Protein AF-0000000071026218 (afdb_homodimer)

Solvent-accessible surface area (backbone atoms only — not comparable to full-atom values): 29559 Å² total; per-residue (Å²): 138,82,82,54,30,68,46,61,47,42,79,75,52,38,40,97,57,75,69,41,77,73,44,80,73,41,86,52,79,48,47,24,32,26,35,26,36,39,47,37,72,83,73,45,73,42,69,26,32,27,50,24,59,28,60,77,18,26,44,47,54,49,53,51,48,49,51,46,52,56,56,54,38,71,41,82,76,53,83,48,33,63,48,54,48,49,71,30,82,73,48,86,72,40,27,42,28,27,58,62,66,89,54,50,23,43,28,58,49,42,32,70,74,46,43,65,65,68,72,55,63,63,75,62,89,64,66,82,73,72,51,56,64,57,46,54,57,51,46,51,55,51,51,54,50,51,51,44,49,51,52,30,52,74,70,48,28,42,47,92,67,49,38,48,76,52,24,34,20,42,95,85,74,46,60,23,43,58,79,66,37,47,54,89,50,40,40,62,50,48,53,54,44,63,68,41,96,76,42,70,56,74,40,45,34,68,56,33,75,75,65,56,42,72,52,79,65,38,43,54,43,16,49,51,45,31,50,49,22,59,44,42,44,54,48,62,67,68,64,91,55,51,69,72,52,48,54,51,39,49,74,72,62,60,71,83,74,83,36,85,68,46,50,88,91,100,136,82,82,54,31,66,49,61,45,42,81,74,52,40,41,96,54,76,68,43,78,74,44,80,73,40,85,52,81,48,45,25,33,25,35,27,36,40,46,38,74,84,74,44,71,41,69,26,31,27,50,25,60,30,60,77,19,26,44,50,53,49,53,51,48,51,52,46,52,58,56,54,40,71,42,80,77,52,83,48,34,63,49,53,48,50,72,31,80,72,48,86,71,40,28,40,28,27,60,63,67,89,54,49,24,44,29,56,50,42,32,69,74,45,42,64,64,70,71,55,63,62,75,63,89,64,65,82,72,72,51,56,64,58,46,54,56,51,46,51,55,50,49,53,50,52,51,43,50,50,52,29,52,74,70,48,28,40,45,91,70,52,37,47,76,50,24,35,20,42,93,85,73,45,60,24,43,57,78,68,36,46,52,88,49,39,40,62,50,47,53,53,43,63,69,41,96,75,42,70,56,74,40,45,33,68,57,32,74,75,65,57,41,72,50,78,65,39,43,54,44,16,47,51,46,32,50,49,21,59,44,43,45,53,48,61,66,69,65,92,55,50,69,70,53,47,54,51,39,49,74,71,62,59,68,84,74,83,36,87,68,46,52,88,93,100

Structure (mmCIF, N/CA/C/O backbone):
data_AF-0000000071026218-model_v1
#
loop_
_entity.id
_entity.type
_entity.pdbx_description
1 polymer 'Putative tyrosine kinase receptor Cad96Ca-like'
#
loop_
_atom_site.group_PDB
_atom_site.id
_atom_site.type_symbol
_atom_site.label_atom_id
_atom_site.label_alt_id
_atom_site.label_comp_id
_atom_site.label_asym_id
_atom_site.label_entity_id
_atom_site.label_seq_id
_atom_site.pdbx_PDB_ins_code
_atom_site.Cartn_x
_atom_site.Cartn_y
_atom_site.Cartn_z
_atom_site.occupancy
_atom_site.B_iso_or_equiv
_atom_site.auth_seq_id
_atom_site.auth_comp_id
_atom_site.auth_asym_id
_atom_site.auth_atom_id
_atom_site.pdbx_PDB_model_num
ATOM 1 N N . MET A 1 1 ? -29.219 -19.688 -0.206 1 18.08 1 MET A N 1
ATOM 2 C CA . MET A 1 1 ? -28.203 -19.281 -1.177 1 18.08 1 MET A CA 1
ATOM 3 C C . MET A 1 1 ? -26.797 -19.578 -0.663 1 18.08 1 MET A C 1
ATOM 5 O O . MET A 1 1 ? -26.359 -19 0.333 1 18.08 1 MET A O 1
ATOM 9 N N . GLN A 1 2 ? -26.25 -20.844 -0.771 1 20.52 2 GLN A N 1
ATOM 10 C CA . GLN A 1 2 ? -25.25 -21.719 -0.172 1 20.52 2 GLN A CA 1
ATOM 11 C C . GLN A 1 2 ? -23.828 -21.266 -0.532 1 20.52 2 GLN A C 1
ATOM 13 O O . GLN A 1 2 ? -23.531 -21.016 -1.701 1 20.52 2 GLN A O 1
ATOM 18 N N . SER A 1 3 ? -23.188 -20.531 0.424 1 27.11 3 SER A N 1
ATOM 19 C CA . SER A 1 3 ? -21.891 -19.875 0.508 1 27.11 3 SER A CA 1
ATOM 20 C C . SER A 1 3 ? -20.781 -20.781 0.002 1 27.11 3 SER A C 1
ATOM 22 O O . SER A 1 3 ? -20.453 -21.797 0.636 1 27.11 3 SER A O 1
ATOM 24 N N . LEU A 1 4 ? -20.703 -21.312 -1.166 1 27 4 LEU A N 1
ATOM 25 C CA . LEU A 1 4 ? -19.938 -22.344 -1.867 1 27 4 LEU A CA 1
ATOM 26 C C . LEU A 1 4 ? -18.453 -22.031 -1.846 1 27 4 LEU A C 1
ATOM 28 O O . LEU A 1 4 ? -17.656 -22.703 -2.508 1 27 4 LEU A O 1
ATOM 32 N N . CYS A 1 5 ? -17.906 -20.797 -1.888 1 33.41 5 CYS A N 1
ATOM 33 C CA . CYS A 1 5 ? -16.469 -21.016 -1.801 1 33.41 5 CYS A CA 1
ATOM 34 C C . CYS A 1 5 ? -16.141 -22.031 -0.71 1 33.41 5 CYS A C 1
ATOM 36 O O . CYS A 1 5 ? -16.547 -21.859 0.441 1 33.41 5 CYS A O 1
ATOM 38 N N . THR A 1 6 ? -16.234 -23.297 -0.95 1 34.19 6 THR A N 1
ATOM 39 C CA . THR A 1 6 ? -15.703 -24.25 0.012 1 34.19 6 THR A CA 1
ATOM 40 C C . THR A 1 6 ? -14.445 -23.703 0.691 1 34.19 6 THR A C 1
ATOM 42 O O . THR A 1 6 ? -13.336 -23.891 0.19 1 34.19 6 THR A O 1
ATOM 45 N N . PHE A 1 7 ? -14.203 -22.438 0.599 1 39.66 7 PHE A N 1
ATOM 46 C CA . PHE A 1 7 ? -13.305 -21.938 1.63 1 39.66 7 PHE A CA 1
ATOM 47 C C . PHE A 1 7 ? -13.391 -22.797 2.889 1 39.66 7 PHE A C 1
ATOM 49 O O . PHE A 1 7 ? -14.445 -22.859 3.527 1 39.66 7 PHE A O 1
ATOM 56 N N . CYS A 1 8 ? -12.922 -24.062 2.666 1 36.62 8 CYS A N 1
ATOM 57 C CA . CYS A 1 8 ? -13.062 -25.047 3.738 1 36.62 8 CYS A CA 1
ATOM 58 C C . CYS A 1 8 ? -13.172 -24.359 5.094 1 36.62 8 CYS A C 1
ATOM 60 O O . CYS A 1 8 ? -13.844 -24.859 5.996 1 36.62 8 CYS A O 1
ATOM 62 N N . ILE A 1 9 ? -11.977 -23.766 5.5 1 37.72 9 ILE A N 1
ATOM 63 C CA . ILE A 1 9 ? -12.141 -23.5 6.93 1 37.72 9 ILE A CA 1
ATOM 64 C C . ILE A 1 9 ? -13.297 -22.531 7.148 1 37.72 9 ILE A C 1
ATOM 66 O O . ILE A 1 9 ? -13.359 -21.484 6.508 1 37.72 9 ILE A O 1
ATOM 70 N N . GLU A 1 10 ? -14.508 -22.969 7.285 1 37.72 10 GLU A N 1
ATOM 71 C CA . GLU A 1 10 ? -15.57 -22.156 7.871 1 37.72 10 GLU A CA 1
ATOM 72 C C . GLU A 1 10 ? -15.008 -20.922 8.562 1 37.72 10 GLU A C 1
ATOM 74 O O . GLU A 1 10 ? -14.117 -21.031 9.406 1 37.72 10 GLU A O 1
ATOM 79 N N . PRO A 1 11 ? -14.992 -19.828 7.797 1 39.06 11 PRO A N 1
ATOM 80 C CA . PRO A 1 11 ? -14.633 -18.656 8.586 1 39.06 11 PRO A CA 1
ATOM 81 C C . PRO A 1 11 ? -14.828 -18.875 10.086 1 39.06 11 PRO A C 1
ATOM 83 O O . PRO A 1 11 ? -14.047 -18.344 10.898 1 39.06 11 PRO A O 1
ATOM 86 N N . GLU A 1 12 ? -16.016 -19.453 10.359 1 38.78 12 GLU A N 1
ATOM 87 C CA . GLU A 1 12 ? -16.453 -19.578 11.75 1 38.78 12 GLU A CA 1
ATOM 88 C C . GLU A 1 12 ? -15.578 -20.547 12.523 1 38.78 12 GLU A C 1
ATOM 90 O O . GLU A 1 12 ? -15.461 -20.453 13.75 1 38.78 12 GLU A O 1
ATOM 95 N N . GLU A 1 13 ? -15.258 -21.672 11.773 1 42 13 GLU A N 1
ATOM 96 C CA . GLU A 1 13 ? -14.656 -22.719 12.609 1 42 13 GLU A CA 1
ATOM 97 C C . GLU A 1 13 ? -13.211 -22.391 12.945 1 42 13 GLU A C 1
ATOM 99 O O . GLU A 1 13 ? -12.539 -23.156 13.648 1 42 13 GLU A O 1
ATOM 104 N N . THR A 1 14 ? -12.492 -21.922 11.992 1 43.06 14 THR A N 1
ATOM 105 C CA . THR A 1 14 ? -11.195 -21.484 12.5 1 43.06 14 THR A CA 1
ATOM 106 C C . THR A 1 14 ? -11.375 -20.5 13.648 1 43.06 14 THR A C 1
ATOM 108 O O . THR A 1 14 ? -11.93 -19.406 13.469 1 43.06 14 THR A O 1
ATOM 111 N N . LYS A 1 15 ? -11.797 -21 14.766 1 42.84 15 LYS A N 1
ATOM 112 C CA . LYS A 1 15 ? -11.75 -20.156 15.953 1 42.84 15 LYS A CA 1
ATOM 113 C C . LYS A 1 15 ? -10.773 -19 15.766 1 42.84 15 LYS A C 1
ATOM 115 O O . LYS A 1 15 ? -9.914 -19.047 14.883 1 42.84 15 LYS A O 1
ATOM 120 N N . ASP A 1 16 ? -10.727 -18.172 16.812 1 50.03 16 ASP A N 1
ATOM 121 C CA . ASP A 1 16 ? -10.125 -16.953 17.375 1 50.03 16 ASP A CA 1
ATOM 122 C C . ASP A 1 16 ? -8.656 -16.844 16.969 1 50.03 16 ASP A C 1
ATOM 124 O O . ASP A 1 16 ? -7.996 -15.844 17.297 1 50.03 16 ASP A O 1
ATOM 128 N N . LYS A 1 17 ? -8.039 -18.047 16.266 1 62.44 17 LYS A N 1
ATOM 129 C CA . LYS A 1 17 ? -6.602 -17.781 16.25 1 62.44 17 LYS A CA 1
ATOM 130 C C . LYS A 1 17 ? -6.137 -17.453 14.828 1 62.44 17 LYS A C 1
ATOM 132 O O . LYS A 1 17 ? -6.398 -18.203 13.891 1 62.44 17 LYS A O 1
ATOM 137 N N . LYS A 1 18 ? -5.707 -16.312 14.453 1 76.38 18 LYS A N 1
ATOM 138 C CA . LYS A 1 18 ? -5.039 -15.773 13.266 1 76.38 18 LYS A CA 1
A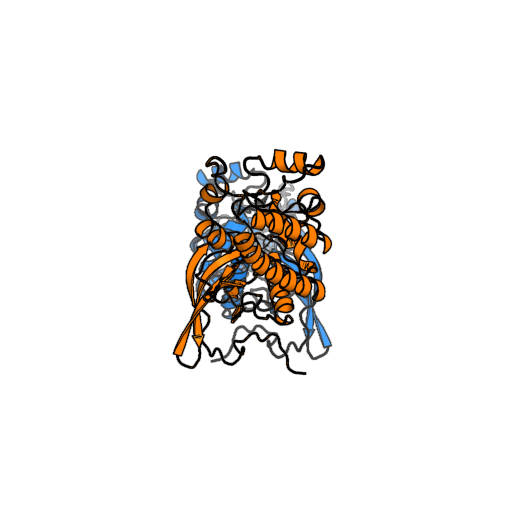TOM 139 C C . LYS A 1 18 ? -3.9 -16.688 12.82 1 76.38 18 LYS A C 1
ATOM 141 O O . LYS A 1 18 ? -3.201 -17.266 13.656 1 76.38 18 LYS A O 1
ATOM 146 N N . PRO A 1 19 ? -3.91 -17.141 11.422 1 88.12 19 PRO A N 1
ATOM 147 C CA . PRO A 1 19 ? -2.756 -17.906 10.945 1 88.12 19 PRO A CA 1
ATOM 148 C C . PRO A 1 19 ? -1.424 -17.297 11.391 1 88.12 19 PRO A C 1
ATOM 150 O O . PRO A 1 19 ? -1.308 -16.078 11.531 1 88.12 19 PRO A O 1
ATOM 153 N N . LEU A 1 20 ? -0.553 -18.234 11.719 1 91.5 20 LEU A N 1
ATOM 154 C CA . LEU A 1 20 ? 0.767 -17.797 12.148 1 91.5 20 LEU A CA 1
ATOM 155 C C . LEU A 1 20 ? 1.793 -17.969 11.039 1 91.5 20 LEU A C 1
ATOM 157 O O . LEU A 1 20 ? 1.99 -19.078 10.531 1 91.5 20 LEU A O 1
ATOM 161 N N . LEU A 1 21 ? 2.414 -16.906 10.641 1 95.44 21 LEU A N 1
ATOM 162 C CA . LEU A 1 21 ? 3.496 -16.984 9.664 1 95.44 21 LEU A CA 1
ATOM 163 C C . LEU A 1 21 ? 4.781 -17.484 10.312 1 95.44 21 LEU A C 1
ATOM 165 O O . LEU A 1 21 ? 5.141 -17.047 11.406 1 95.44 21 LEU A O 1
ATOM 169 N N . ARG A 1 22 ? 5.469 -18.375 9.664 1 95.31 22 ARG A N 1
ATOM 170 C CA . ARG A 1 22 ? 6.652 -18.984 10.25 1 95.31 22 ARG A CA 1
ATOM 171 C C . ARG A 1 22 ? 7.926 -18.5 9.562 1 95.31 22 ARG A C 1
ATOM 173 O O . ARG A 1 22 ? 8.734 -17.797 10.172 1 95.31 22 ARG A O 1
ATOM 180 N N . LYS A 1 23 ? 8.039 -18.906 8.32 1 96.06 23 LYS A N 1
ATOM 181 C CA . LYS A 1 23 ? 9.266 -18.578 7.598 1 96.06 23 LYS A CA 1
ATOM 182 C C . LYS A 1 23 ? 8.953 -18.094 6.184 1 96.06 23 LYS A C 1
ATOM 184 O O . LYS A 1 23 ? 8.07 -18.641 5.512 1 96.06 23 LYS A O 1
ATOM 189 N N . GLN A 1 24 ? 9.797 -17.125 5.793 1 96.81 24 GLN A N 1
ATOM 190 C CA . GLN A 1 24 ? 9.664 -16.656 4.418 1 96.81 24 GLN A CA 1
ATOM 191 C C . GLN A 1 24 ? 10.266 -17.641 3.432 1 96.81 24 GLN A C 1
ATOM 193 O O . GLN A 1 24 ? 11.43 -18.047 3.574 1 96.81 24 GLN A O 1
ATOM 198 N N . ILE A 1 25 ? 9.508 -18.062 2.48 1 95 25 ILE A N 1
ATOM 199 C CA . ILE A 1 25 ? 9.922 -19.031 1.473 1 95 25 ILE A CA 1
ATOM 200 C C . ILE A 1 25 ? 10.516 -18.297 0.268 1 95 25 ILE A C 1
ATOM 202 O O . ILE A 1 25 ? 11.508 -18.75 -0.311 1 95 25 ILE A O 1
ATOM 206 N N . GLN A 1 26 ? 9.867 -17.234 -0.111 1 93.12 26 GLN A N 1
ATOM 207 C CA . GLN A 1 26 ? 10.258 -16.5 -1.304 1 93.12 26 GLN A CA 1
ATOM 208 C C . GLN A 1 26 ? 9.953 -15.008 -1.145 1 93.12 26 GLN A C 1
ATOM 210 O O . GLN A 1 26 ? 8.828 -14.625 -0.806 1 93.12 26 GLN A O 1
ATOM 215 N N . SER A 1 27 ? 11 -14.227 -1.38 1 93.31 27 SER A N 1
ATOM 216 C CA . SER A 1 27 ? 10.812 -12.781 -1.365 1 93.31 27 SER A CA 1
ATOM 217 C C . SER A 1 27 ? 10.328 -12.273 -2.721 1 93.31 27 SER A C 1
ATOM 219 O O . SER A 1 27 ? 10.484 -12.953 -3.736 1 93.31 27 SER A O 1
ATOM 221 N N . GLY A 1 28 ? 9.602 -11.117 -2.699 1 91.12 28 GLY A N 1
ATOM 222 C CA . GLY A 1 28 ? 9.133 -10.531 -3.943 1 91.12 28 GLY A CA 1
ATOM 223 C C . GLY A 1 28 ? 8.203 -9.352 -3.732 1 91.12 28 GLY A C 1
ATOM 224 O O . GLY A 1 28 ? 7.82 -9.047 -2.598 1 91.12 28 GLY A O 1
ATOM 225 N N . GLN A 1 29 ? 7.914 -8.641 -4.828 1 91.56 29 GLN A N 1
ATOM 226 C CA . GLN A 1 29 ? 6.926 -7.566 -4.887 1 91.56 29 GLN A CA 1
ATOM 227 C C . GLN A 1 29 ? 5.91 -7.812 -6 1 91.56 29 GLN A C 1
ATOM 229 O O . GLN A 1 29 ? 6.266 -8.297 -7.074 1 91.56 29 GLN A O 1
ATOM 234 N N . PRO A 1 30 ? 4.699 -7.656 -5.711 1 95.06 30 PRO A N 1
ATOM 235 C CA . PRO A 1 30 ? 4.102 -7.164 -4.469 1 95.06 30 PRO A CA 1
ATOM 236 C C . PRO A 1 30 ? 3.842 -8.273 -3.453 1 95.06 30 PRO A C 1
ATOM 238 O O . PRO A 1 30 ? 3.426 -8 -2.324 1 95.06 30 PRO A O 1
ATOM 241 N N . PHE A 1 31 ? 4.125 -9.516 -3.879 1 95.81 31 PHE A N 1
ATOM 242 C CA . PHE A 1 31 ? 3.799 -10.633 -3.008 1 95.81 31 PHE A CA 1
ATOM 243 C C . PHE A 1 31 ? 5.066 -11.328 -2.514 1 95.81 31 PHE A C 1
ATOM 245 O O . PHE A 1 31 ? 6.07 -11.375 -3.227 1 95.81 31 PHE A O 1
ATOM 252 N N . GLU A 1 32 ? 4.875 -11.82 -1.322 1 96.88 32 GLU A N 1
ATOM 253 C CA . GLU A 1 32 ? 5.836 -12.727 -0.708 1 96.88 32 GLU A CA 1
ATOM 254 C C . GLU A 1 32 ? 5.18 -14.047 -0.309 1 96.88 32 GLU A C 1
ATOM 256 O O . GLU A 1 32 ? 3.979 -14.086 -0.033 1 96.88 32 GLU A O 1
ATOM 261 N N . TYR A 1 33 ? 6.004 -15.062 -0.302 1 96.75 33 TYR A N 1
ATOM 262 C CA . TYR A 1 33 ? 5.477 -16.359 0.123 1 96.75 33 TYR A CA 1
ATOM 263 C C . TYR A 1 33 ? 6.102 -16.781 1.445 1 96.75 33 TYR A C 1
ATOM 265 O O . TYR A 1 33 ? 7.312 -16.672 1.636 1 96.75 33 TYR A O 1
ATOM 273 N N . TRP A 1 34 ? 5.203 -17.25 2.342 1 97.75 34 TRP A N 1
ATOM 274 C CA . TRP A 1 34 ? 5.605 -17.656 3.686 1 97.75 34 TRP A CA 1
ATOM 275 C C . TRP A 1 34 ? 5.039 -19.031 4.035 1 97.75 34 TRP A C 1
ATOM 277 O O . TRP A 1 34 ? 3.918 -19.359 3.645 1 97.75 34 TRP A O 1
ATOM 287 N N . SER A 1 35 ? 5.848 -19.781 4.742 1 97.25 35 SER A N 1
ATOM 288 C CA . SER A 1 35 ? 5.254 -20.922 5.43 1 97.25 35 SER A CA 1
ATOM 289 C C . SER A 1 35 ? 4.414 -20.469 6.625 1 97.25 35 SER A C 1
ATOM 291 O O . SER A 1 35 ? 4.793 -19.531 7.336 1 97.25 35 SER A O 1
ATOM 293 N N . ALA A 1 36 ? 3.303 -21.094 6.781 1 95.56 36 ALA A N 1
ATOM 294 C CA . ALA A 1 36 ? 2.391 -20.688 7.848 1 95.56 36 ALA A CA 1
ATOM 295 C C . ALA A 1 36 ? 1.669 -21.906 8.43 1 95.56 36 ALA A C 1
ATOM 297 O O . ALA A 1 36 ? 1.793 -23.016 7.918 1 95.56 36 ALA A O 1
ATOM 298 N N . CYS A 1 37 ? 0.983 -21.641 9.617 1 93.25 37 CYS A N 1
ATOM 299 C CA . CYS A 1 37 ? 0.165 -22.656 10.273 1 93.25 37 CYS A CA 1
ATOM 300 C C . CYS A 1 37 ? -1.194 -22.094 10.664 1 93.25 37 CYS A C 1
ATOM 302 O O . CYS A 1 37 ? -1.289 -20.953 11.117 1 93.25 37 CYS A O 1
ATOM 304 N N . ILE A 1 38 ? -2.123 -22.875 10.336 1 87.19 38 ILE A N 1
ATOM 305 C CA . ILE A 1 38 ? -3.479 -22.531 10.75 1 87.19 38 ILE A CA 1
ATOM 306 C C . ILE A 1 38 ? -3.955 -23.484 11.836 1 87.19 38 ILE A C 1
ATOM 308 O O . ILE A 1 38 ? -3.789 -24.703 11.719 1 87.19 38 ILE A O 1
ATOM 312 N N . SER A 1 39 ? -4.426 -22.859 12.914 1 82.5 39 SER A N 1
ATOM 313 C CA . SER A 1 39 ? -4.914 -23.688 14.008 1 82.5 39 SER A CA 1
ATOM 314 C C . SER A 1 39 ? -6.438 -23.781 13.992 1 82.5 39 SER A C 1
ATOM 316 O O . SER A 1 39 ? -7.121 -22.797 13.711 1 82.5 39 SER A O 1
ATOM 318 N N . THR A 1 40 ? -6.883 -25.031 14.086 1 72.81 40 THR A N 1
ATOM 319 C CA . THR A 1 40 ? -8.32 -25.25 14.164 1 72.81 40 THR A CA 1
ATOM 320 C C . THR A 1 40 ? -8.766 -25.406 15.617 1 72.81 40 THR A C 1
ATOM 322 O O . THR A 1 40 ? -7.93 -25.453 16.531 1 72.81 40 THR A O 1
ATOM 325 N N . LYS A 1 41 ? -10.062 -25.281 15.844 1 68.5 41 LYS A N 1
ATOM 326 C CA . LYS A 1 41 ? -10.648 -25.391 17.172 1 68.5 41 LYS A CA 1
ATOM 327 C C . LYS A 1 41 ? -10.18 -26.656 17.891 1 68.5 41 LYS A C 1
ATOM 329 O O . LYS A 1 41 ? -10.031 -26.672 19.109 1 68.5 41 LYS A O 1
ATOM 334 N N . ASP A 1 42 ? -9.992 -27.656 17.156 1 67.38 42 ASP A N 1
ATOM 335 C CA . ASP A 1 42 ? -9.656 -28.938 17.766 1 67.38 42 ASP A CA 1
ATOM 336 C C . ASP A 1 42 ? -8.156 -29.047 18 1 67.38 42 ASP A C 1
ATOM 338 O O . ASP A 1 42 ? -7.617 -30.156 18.094 1 67.38 42 ASP A O 1
ATOM 342 N N . SER A 1 43 ? -7.48 -27.938 18.078 1 66.81 43 SER A N 1
ATOM 343 C CA . SER A 1 43 ? -6.062 -27.859 18.406 1 66.81 43 SER A CA 1
ATOM 344 C C . SER A 1 43 ? -5.199 -28.531 17.344 1 66.81 43 SER A C 1
ATOM 346 O O . SER A 1 43 ? -4.086 -28.969 17.625 1 66.81 43 SER A O 1
ATOM 348 N N . HIS A 1 44 ? -5.836 -28.812 16.297 1 78.56 44 HIS A N 1
ATOM 349 C CA . HIS A 1 44 ? -4.996 -29.297 15.203 1 78.56 44 HIS A CA 1
ATOM 350 C C . HIS A 1 44 ? -4.434 -28.141 14.383 1 78.56 44 HIS A C 1
ATOM 352 O O . HIS A 1 44 ? -5.129 -27.141 14.148 1 78.56 44 HIS A O 1
ATOM 358 N N . SER A 1 45 ? -3.092 -28.297 14.164 1 81.94 45 SER A N 1
ATOM 359 C CA . SER A 1 45 ? -2.418 -27.281 13.352 1 81.94 45 SER A CA 1
ATOM 360 C C . SER A 1 45 ? -2.109 -27.812 11.953 1 81.94 45 SER A C 1
ATOM 362 O O . SER A 1 45 ? -1.672 -28.953 11.797 1 81.94 45 SER A O 1
ATOM 364 N N . TYR A 1 46 ? -2.543 -27.062 10.992 1 84.94 46 TYR A N 1
ATOM 365 C CA . TYR A 1 46 ? -2.289 -27.406 9.594 1 84.94 46 TYR A CA 1
ATOM 366 C C . TYR A 1 46 ? -1.236 -26.484 8.992 1 84.94 46 TYR A C 1
ATOM 368 O O . TYR A 1 46 ? -1.287 -25.266 9.188 1 84.94 46 TYR A O 1
ATOM 376 N N . SER A 1 47 ? -0.268 -27.156 8.344 1 92.19 47 SER A N 1
ATOM 377 C CA . SER A 1 47 ? 0.728 -26.375 7.617 1 92.19 47 SER A CA 1
ATOM 378 C C . SER A 1 47 ? 0.158 -25.828 6.316 1 92.19 47 SER A C 1
ATOM 380 O O . SER A 1 47 ? -0.604 -26.516 5.629 1 92.19 47 SER A O 1
ATOM 382 N N . CYS A 1 48 ? 0.524 -24.578 6.043 1 94.38 48 CYS A N 1
ATOM 383 C CA . CYS A 1 48 ? 0.06 -23.969 4.805 1 94.38 48 CYS A CA 1
ATOM 384 C C . CYS A 1 48 ? 1.084 -22.969 4.273 1 94.38 48 CYS A C 1
ATOM 386 O O . CYS A 1 48 ? 2.141 -22.766 4.879 1 94.38 48 CYS A O 1
ATOM 388 N N . VAL A 1 49 ? 0.869 -22.5 3.023 1 96.31 49 VAL A N 1
ATOM 389 C CA . VAL A 1 49 ? 1.703 -21.469 2.395 1 96.31 49 VAL A CA 1
ATOM 390 C C . VAL A 1 49 ? 0.906 -20.188 2.234 1 96.31 49 VAL A C 1
ATOM 392 O O . VAL A 1 49 ? -0.215 -20.203 1.722 1 96.31 49 VAL A O 1
ATOM 395 N N . ALA A 1 50 ? 1.513 -19.109 2.672 1 96.75 50 ALA A N 1
ATOM 396 C CA . ALA A 1 50 ? 0.832 -17.812 2.602 1 96.75 50 ALA A CA 1
ATOM 397 C C . ALA A 1 50 ? 1.383 -16.969 1.459 1 96.75 50 ALA A C 1
ATOM 399 O O . ALA A 1 50 ? 2.594 -16.766 1.359 1 96.75 50 ALA A O 1
ATOM 400 N N . LYS A 1 51 ? 0.521 -16.609 0.53 1 96.44 51 LYS A N 1
ATOM 401 C CA . LYS A 1 51 ? 0.791 -15.5 -0.376 1 96.44 51 LYS A CA 1
ATOM 402 C C . LYS A 1 51 ? 0.427 -14.172 0.267 1 96.44 51 LYS A C 1
ATOM 404 O O . LYS A 1 51 ? -0.749 -13.797 0.325 1 96.44 51 LYS A O 1
ATOM 409 N N . LYS A 1 52 ? 1.409 -13.453 0.72 1 97.56 52 LYS A N 1
ATOM 410 C CA . LYS A 1 52 ? 1.22 -12.258 1.537 1 97.56 52 LYS A CA 1
ATOM 411 C C . LYS A 1 52 ? 1.655 -11 0.784 1 97.56 52 LYS A C 1
ATOM 413 O O . LYS A 1 52 ? 2.648 -11.023 0.054 1 97.56 52 LYS A O 1
ATOM 418 N N . LEU A 1 53 ? 0.919 -9.945 0.924 1 97.69 53 LEU A N 1
ATOM 419 C CA . LEU A 1 53 ? 1.387 -8.664 0.41 1 97.69 53 LEU A CA 1
ATOM 420 C C . LEU A 1 53 ? 2.596 -8.172 1.197 1 97.69 53 LEU A C 1
ATOM 422 O O . LEU A 1 53 ? 2.617 -8.258 2.428 1 97.69 53 LEU A O 1
ATOM 426 N N . SER A 1 54 ? 3.613 -7.73 0.458 1 97.31 54 SER A N 1
ATOM 427 C CA . SER A 1 54 ? 4.785 -7.16 1.11 1 97.31 54 SER A CA 1
ATOM 428 C C . SER A 1 54 ? 4.465 -5.805 1.734 1 97.31 54 SER A C 1
ATOM 430 O O . SER A 1 54 ? 3.436 -5.203 1.427 1 97.31 54 SER A O 1
ATOM 432 N N . ASP A 1 55 ? 5.379 -5.352 2.562 1 95.38 55 ASP A N 1
ATOM 433 C CA . ASP A 1 55 ? 5.195 -4.055 3.209 1 95.38 55 ASP A CA 1
ATOM 434 C C . ASP A 1 55 ? 5.25 -2.92 2.189 1 95.38 55 ASP A C 1
ATOM 436 O O . ASP A 1 55 ? 4.715 -1.836 2.432 1 95.38 55 ASP A O 1
ATOM 440 N N . GLN A 1 56 ? 5.844 -3.191 1.024 1 95.31 56 GLN A N 1
ATOM 441 C CA . GLN A 1 56 ? 6.035 -2.168 0.003 1 95.31 56 GLN A CA 1
ATOM 442 C C . GLN A 1 56 ? 4.938 -2.23 -1.054 1 95.31 56 GLN A C 1
ATOM 444 O O . GLN A 1 56 ? 4.883 -1.386 -1.95 1 95.31 56 GLN A O 1
ATOM 449 N N . ALA A 1 57 ? 4.066 -3.25 -0.899 1 97.06 57 ALA A N 1
ATOM 450 C CA . ALA A 1 57 ? 2.938 -3.309 -1.822 1 97.06 57 ALA A CA 1
ATOM 451 C C . ALA A 1 57 ? 2.045 -2.08 -1.676 1 97.06 57 ALA A C 1
ATOM 453 O O . ALA A 1 57 ? 1.954 -1.497 -0.593 1 97.06 57 ALA A O 1
ATOM 454 N N . THR A 1 58 ? 1.384 -1.723 -2.721 1 96.94 58 THR A N 1
ATOM 455 C CA . THR A 1 58 ? 0.577 -0.507 -2.732 1 96.94 58 THR A CA 1
ATOM 456 C C . THR A 1 58 ? -0.868 -0.813 -2.35 1 96.94 58 THR A C 1
ATOM 458 O O . THR A 1 58 ? -1.269 -1.979 -2.295 1 96.94 58 THR A O 1
ATOM 461 N N . ILE A 1 59 ? -1.623 0.227 -2.072 1 96.62 59 ILE A N 1
ATOM 462 C CA . ILE A 1 59 ? -3.053 0.092 -1.81 1 96.62 59 ILE A CA 1
ATOM 463 C C . ILE A 1 59 ? -3.752 -0.474 -3.043 1 96.62 59 ILE A C 1
ATOM 465 O O . ILE A 1 59 ? -4.703 -1.25 -2.924 1 96.62 59 ILE A O 1
ATOM 469 N N . ARG A 1 60 ? -3.229 -0.139 -4.199 1 95.31 60 ARG A N 1
ATOM 470 C CA . ARG A 1 60 ? -3.746 -0.71 -5.438 1 95.31 60 ARG A CA 1
ATOM 471 C C . ARG A 1 60 ? -3.572 -2.225 -5.457 1 95.31 60 ARG A C 1
ATOM 473 O O . ARG A 1 60 ? -4.473 -2.955 -5.875 1 95.31 60 ARG A O 1
ATOM 480 N N . ASP A 1 61 ? -2.414 -2.678 -5.027 1 96.31 61 ASP A N 1
ATOM 481 C CA . ASP A 1 61 ? -2.158 -4.113 -4.93 1 96.31 61 ASP A CA 1
ATOM 482 C C . ASP A 1 61 ? -3.137 -4.777 -3.963 1 96.31 61 ASP A C 1
ATOM 484 O O . ASP A 1 61 ? -3.637 -5.871 -4.234 1 96.31 61 ASP A O 1
ATOM 488 N N . TYR A 1 62 ? -3.334 -4.066 -2.881 1 96.94 62 TYR A N 1
ATOM 489 C CA . TYR A 1 62 ? -4.277 -4.57 -1.892 1 96.94 62 TYR A CA 1
ATOM 490 C C . TYR A 1 62 ? -5.672 -4.707 -2.488 1 96.94 62 TYR A C 1
ATOM 492 O O . TYR A 1 62 ? -6.34 -5.727 -2.299 1 96.94 62 TYR A O 1
ATOM 500 N N . GLU A 1 63 ? -6.109 -3.693 -3.158 1 95.38 63 GLU A N 1
ATOM 501 C CA . GLU A 1 63 ? -7.422 -3.732 -3.799 1 95.38 63 GLU A CA 1
ATOM 502 C C . GLU A 1 63 ? -7.52 -4.891 -4.789 1 95.38 63 GLU A C 1
ATOM 504 O O . GLU A 1 63 ? -8.547 -5.574 -4.855 1 95.38 63 GLU A O 1
ATOM 509 N N . SER A 1 64 ? -6.484 -5.098 -5.547 1 95.75 64 SER A N 1
ATOM 510 C CA . SER A 1 64 ? -6.426 -6.203 -6.5 1 95.75 64 SER A CA 1
ATOM 511 C C . SER A 1 64 ? -6.531 -7.551 -5.789 1 95.75 64 SER A C 1
ATOM 513 O O . SER A 1 64 ? -7.227 -8.453 -6.258 1 95.75 64 SER A O 1
ATOM 515 N N . MET A 1 65 ? -5.84 -7.672 -4.676 1 95.31 65 MET A N 1
ATOM 516 C CA . MET A 1 65 ? -5.891 -8.922 -3.916 1 95.31 65 MET A CA 1
ATOM 517 C C . MET A 1 65 ? -7.289 -9.156 -3.355 1 95.31 65 MET A C 1
ATOM 519 O O . MET A 1 65 ? -7.781 -10.289 -3.367 1 95.31 65 MET A O 1
ATOM 523 N N . LYS A 1 66 ? -7.844 -8.094 -2.838 1 93.56 66 LYS A N 1
ATOM 524 C CA . LYS A 1 66 ? -9.203 -8.188 -2.318 1 93.56 66 LYS A CA 1
ATOM 525 C C . LYS A 1 66 ? -10.164 -8.703 -3.385 1 93.56 66 LYS A C 1
ATOM 527 O O . LYS A 1 66 ? -10.961 -9.609 -3.129 1 93.56 66 LYS A O 1
ATOM 532 N N . ASN A 1 67 ? -10.094 -8.148 -4.582 1 94.44 67 ASN A N 1
ATOM 533 C CA . ASN A 1 67 ? -10.922 -8.586 -5.695 1 94.44 67 ASN A CA 1
ATOM 534 C C . ASN A 1 67 ? -10.625 -10.031 -6.09 1 94.44 67 ASN A C 1
ATOM 536 O O . ASN A 1 67 ? -11.531 -10.789 -6.426 1 94.44 67 ASN A O 1
ATOM 540 N N . LEU A 1 68 ? -9.398 -10.383 -6.055 1 94.62 68 LEU A N 1
ATOM 541 C CA . LEU A 1 68 ? -8.984 -11.75 -6.348 1 94.62 68 LEU A CA 1
ATOM 542 C C . LEU A 1 68 ? -9.633 -12.734 -5.383 1 94.62 68 LEU A C 1
ATOM 544 O O . LEU A 1 68 ? -10.219 -13.727 -5.805 1 94.62 68 LEU A O 1
ATOM 548 N N . VAL A 1 69 ? -9.523 -12.383 -4.113 1 93.44 69 VAL A N 1
ATOM 549 C CA . VAL A 1 69 ? -10.086 -13.25 -3.082 1 93.44 69 VAL A CA 1
ATOM 550 C C . VAL A 1 69 ? -11.594 -13.383 -3.281 1 93.44 69 VAL A C 1
ATOM 552 O O . VAL A 1 69 ? -12.141 -14.484 -3.184 1 93.44 69 VAL A O 1
ATOM 555 N N . GLN A 1 70 ? -12.227 -12.297 -3.58 1 91.25 70 GLN A N 1
ATOM 556 C CA . GLN A 1 70 ? -13.664 -12.312 -3.82 1 91.25 70 GLN A CA 1
ATOM 557 C C . GLN A 1 70 ? -14.016 -13.211 -5.004 1 91.25 70 GLN A C 1
ATOM 559 O O . GLN A 1 70 ? -14.938 -14.023 -4.926 1 91.25 70 GLN A O 1
ATOM 564 N N . SER A 1 71 ? -13.281 -13.102 -6.082 1 93 71 SER A N 1
ATOM 565 C CA . SER A 1 71 ? -13.523 -13.906 -7.277 1 93 71 SER A CA 1
ATOM 566 C C . SER A 1 71 ? -13.227 -15.375 -7.027 1 93 71 SER A C 1
ATOM 568 O O . SER A 1 71 ? -13.984 -16.25 -7.457 1 93 71 SER A O 1
ATOM 570 N N . LEU A 1 72 ? -12.109 -15.617 -6.34 1 92.62 72 LEU A N 1
ATOM 571 C CA . LEU A 1 72 ? -11.719 -17 -6.047 1 92.62 72 LEU A CA 1
ATOM 572 C C . LEU A 1 72 ? -12.742 -17.688 -5.156 1 92.62 72 LEU A C 1
ATOM 574 O O . LEU A 1 72 ? -12.961 -18.891 -5.262 1 92.62 72 LEU A O 1
ATOM 578 N N . SER A 1 73 ? -13.359 -16.922 -4.281 1 87.94 73 SER A N 1
ATOM 579 C CA . SER A 1 73 ? -14.336 -17.469 -3.352 1 87.94 73 SER A CA 1
ATOM 580 C C . SER A 1 73 ? -15.57 -17.984 -4.086 1 87.94 73 SER A C 1
ATOM 582 O O . SER A 1 73 ? -16.328 -18.797 -3.547 1 87.94 73 SER A O 1
ATOM 584 N N . LEU A 1 74 ? -15.734 -17.594 -5.301 1 86.38 74 LEU A N 1
ATOM 585 C CA . LEU A 1 74 ? -16.891 -18 -6.09 1 86.38 74 LEU A CA 1
ATOM 586 C C . LEU A 1 74 ? -16.578 -19.234 -6.926 1 86.38 74 LEU A C 1
ATOM 588 O O . LEU A 1 74 ? -17.484 -19.859 -7.488 1 86.38 74 LEU A O 1
ATOM 592 N N . LEU A 1 75 ? -15.328 -19.609 -7 1 88 75 LEU A N 1
ATOM 593 C CA . LEU A 1 75 ? -14.898 -20.734 -7.824 1 88 75 LEU A CA 1
ATOM 594 C C . LEU A 1 75 ? -15.016 -22.047 -7.051 1 88 75 LEU A C 1
ATOM 596 O O . LEU A 1 75 ? -14.703 -22.109 -5.859 1 88 75 LEU A O 1
ATOM 600 N N . ASP A 1 76 ? -15.508 -23.016 -7.711 1 84.62 76 ASP A N 1
ATOM 601 C CA . ASP A 1 76 ? -15.398 -24.375 -7.191 1 84.62 76 ASP A CA 1
ATOM 602 C C . ASP A 1 76 ? -14.031 -24.984 -7.52 1 84.62 76 ASP A C 1
ATOM 604 O O . ASP A 1 76 ? -13.812 -25.453 -8.633 1 84.62 76 ASP A O 1
ATOM 608 N N . MET A 1 77 ? -13.266 -24.922 -6.41 1 81.38 77 MET A N 1
ATOM 609 C CA . MET A 1 77 ? -11.922 -25.422 -6.645 1 81.38 77 MET A CA 1
ATOM 610 C C . MET A 1 77 ? -11.891 -26.953 -6.57 1 81.38 77 MET A C 1
ATOM 612 O O . MET A 1 77 ? -12.164 -27.531 -5.52 1 81.38 77 MET A O 1
ATOM 616 N N . GLY A 1 78 ? -11.914 -27.641 -7.512 1 83.19 78 GLY A N 1
ATOM 617 C CA . GLY A 1 78 ? -11.812 -29.094 -7.566 1 83.19 78 GLY A CA 1
ATOM 618 C C . GLY A 1 78 ? -10.398 -29.609 -7.324 1 83.19 78 GLY A C 1
ATOM 619 O O . GLY A 1 78 ? -9.57 -28.89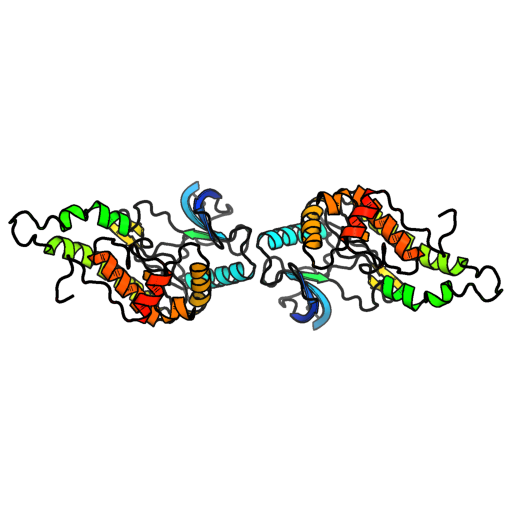1 -6.75 1 83.19 78 GLY A O 1
ATOM 620 N N . SER A 1 79 ? -10.211 -30.797 -7.656 1 86.25 79 SER A N 1
ATOM 621 C CA . SER A 1 79 ? -8.945 -31.484 -7.383 1 86.25 79 SER A CA 1
ATOM 622 C C . SER A 1 79 ? -7.828 -30.953 -8.273 1 86.25 79 SER A C 1
ATOM 624 O O . SER A 1 79 ? -6.648 -31.203 -8.016 1 86.25 79 SER A O 1
ATOM 626 N N . GLY A 1 80 ? -8.18 -30.188 -9.297 1 91.25 80 GLY A N 1
ATOM 627 C CA . GLY A 1 80 ? -7.176 -29.703 -10.234 1 91.25 80 GLY A CA 1
ATOM 628 C C . GLY A 1 80 ? -6.504 -28.422 -9.781 1 91.25 80 GLY A C 1
ATOM 629 O O . GLY A 1 80 ? -5.57 -27.938 -10.43 1 91.25 80 GLY A O 1
ATOM 630 N N . PHE A 1 81 ? -6.941 -27.938 -8.633 1 94.94 81 PHE A N 1
ATOM 631 C CA . PHE A 1 81 ? -6.426 -26.656 -8.18 1 94.94 81 PHE A CA 1
ATOM 632 C C . PHE A 1 81 ? -5.93 -26.734 -6.738 1 94.94 81 PHE A C 1
ATOM 634 O O . PHE A 1 81 ? -6.488 -27.484 -5.93 1 94.94 81 PHE A O 1
ATOM 641 N N . VAL A 1 82 ? -4.859 -26 -6.469 1 94.69 82 VAL A N 1
ATOM 642 C CA . VAL A 1 82 ? -4.402 -25.875 -5.086 1 94.69 82 VAL A CA 1
ATOM 643 C C . VAL A 1 82 ? -5.504 -25.25 -4.23 1 94.69 82 VAL A C 1
ATOM 645 O O . VAL A 1 82 ? -6.086 -24.234 -4.605 1 94.69 82 VAL A O 1
ATOM 648 N N . GLN A 1 83 ? -5.691 -25.766 -3.086 1 92.38 83 GLN A N 1
ATOM 649 C CA . GLN A 1 83 ? -6.82 -25.359 -2.26 1 92.38 83 GLN A CA 1
ATOM 650 C C . GLN A 1 83 ? -6.469 -24.125 -1.425 1 92.38 83 GLN A C 1
ATOM 652 O O . GLN A 1 83 ? -5.355 -24.016 -0.908 1 92.38 83 GLN A O 1
ATOM 657 N N . ILE A 1 84 ? -7.449 -23.281 -1.366 1 92.38 84 ILE A N 1
ATOM 658 C CA . ILE A 1 84 ? -7.34 -22.125 -0.473 1 92.38 84 ILE A CA 1
ATOM 659 C C . ILE A 1 84 ? -7.914 -22.484 0.896 1 92.38 84 ILE A C 1
ATOM 661 O O . ILE A 1 84 ? -9.086 -22.859 1.008 1 92.38 84 ILE A O 1
ATOM 665 N N . LEU A 1 85 ? -7.145 -22.281 1.902 1 89.44 85 LEU A N 1
ATOM 666 C CA . LEU A 1 85 ? -7.547 -22.688 3.244 1 89.44 85 LEU A CA 1
ATOM 667 C C . LEU A 1 85 ? -8.109 -21.5 4.023 1 89.44 85 LEU A C 1
ATOM 669 O O . LEU A 1 85 ? -8.992 -21.672 4.867 1 89.44 85 LEU A O 1
ATOM 673 N N . HIS A 1 86 ? -7.555 -20.344 3.779 1 88.69 86 HIS A N 1
ATOM 674 C CA . HIS A 1 86 ? -7.918 -19.125 4.508 1 88.69 86 HIS A CA 1
ATOM 675 C C . HIS A 1 86 ? -7.484 -17.875 3.752 1 88.69 86 HIS A C 1
ATOM 677 O O . HIS A 1 86 ? -6.699 -17.953 2.805 1 88.69 86 HIS A O 1
ATOM 683 N N . SER A 1 87 ? -8.125 -16.766 4.047 1 92.31 87 SER A N 1
ATOM 684 C CA . SER A 1 87 ? -7.668 -15.477 3.547 1 92.31 87 SER A CA 1
ATOM 685 C C . SER A 1 87 ? -7.797 -14.398 4.617 1 92.31 87 SER A C 1
ATOM 687 O O . SER A 1 87 ? -8.703 -14.438 5.445 1 92.31 87 SER A O 1
ATOM 689 N N . SER A 1 88 ? -6.844 -13.562 4.691 1 91.56 88 SER A N 1
ATOM 690 C CA . SER A 1 88 ? -6.855 -12.383 5.551 1 91.56 88 SER A CA 1
ATOM 691 C C . SER A 1 88 ? -6.832 -11.102 4.727 1 91.56 88 SER A C 1
ATOM 693 O O . SER A 1 88 ? -5.773 -10.672 4.266 1 91.56 88 SER A O 1
ATOM 695 N N . ILE A 1 89 ? -8.062 -10.438 4.527 1 90.06 89 ILE A N 1
ATOM 696 C CA . ILE A 1 89 ? -8.125 -9.242 3.697 1 90.06 89 ILE A CA 1
ATOM 697 C C . ILE A 1 89 ? -8.68 -8.078 4.516 1 90.06 89 ILE A C 1
ATOM 699 O O . ILE A 1 89 ? -8.688 -6.93 4.055 1 90.06 89 ILE A O 1
ATOM 703 N N . GLN A 1 90 ? -9.055 -8.352 5.73 1 85.38 90 GLN A N 1
ATOM 704 C CA . GLN A 1 90 ? -9.586 -7.309 6.602 1 85.38 90 GLN A CA 1
ATOM 705 C C . GLN A 1 90 ? -8.57 -6.91 7.668 1 85.38 90 GLN A C 1
ATOM 707 O O . GLN A 1 90 ? -8.656 -5.828 8.242 1 85.38 90 GLN A O 1
ATOM 712 N N . THR A 1 91 ? -7.664 -7.77 7.93 1 86.5 91 THR A N 1
ATOM 713 C CA . THR A 1 91 ? -6.641 -7.516 8.945 1 86.5 91 THR A CA 1
ATOM 714 C C . THR A 1 91 ? -5.254 -7.867 8.414 1 86.5 91 THR A C 1
ATOM 716 O O . THR A 1 91 ? -5.117 -8.75 7.559 1 86.5 91 THR A O 1
ATOM 719 N N . LEU A 1 92 ? -4.285 -7.18 8.93 1 89.5 92 LEU A N 1
ATOM 720 C CA . LEU A 1 92 ? -2.906 -7.477 8.555 1 89.5 92 LEU A CA 1
ATOM 721 C C . LEU A 1 92 ? -2.426 -8.758 9.219 1 89.5 92 LEU A C 1
ATOM 723 O O . LEU A 1 92 ? -2.867 -9.094 10.32 1 89.5 92 LEU A O 1
ATOM 727 N N . PRO A 1 93 ? -1.579 -9.5 8.625 1 93.81 93 PRO A N 1
ATOM 728 C CA . PRO A 1 93 ? -1.102 -9.289 7.258 1 93.81 93 PRO A CA 1
ATOM 729 C C . PRO A 1 93 ? -2.127 -9.711 6.207 1 93.81 93 PRO A C 1
ATOM 731 O O . PRO A 1 93 ? -2.824 -10.711 6.383 1 93.81 93 PRO A O 1
ATOM 734 N N . PHE A 1 94 ? -2.258 -8.945 5.148 1 94.94 94 PHE A N 1
ATOM 735 C CA . PHE A 1 94 ? -3.127 -9.336 4.043 1 94.94 94 PHE A CA 1
ATOM 736 C C . PHE A 1 94 ? -2.535 -10.516 3.277 1 94.94 94 PHE A C 1
ATOM 738 O O . PHE A 1 94 ? -1.427 -10.422 2.746 1 94.94 94 PHE A O 1
ATOM 745 N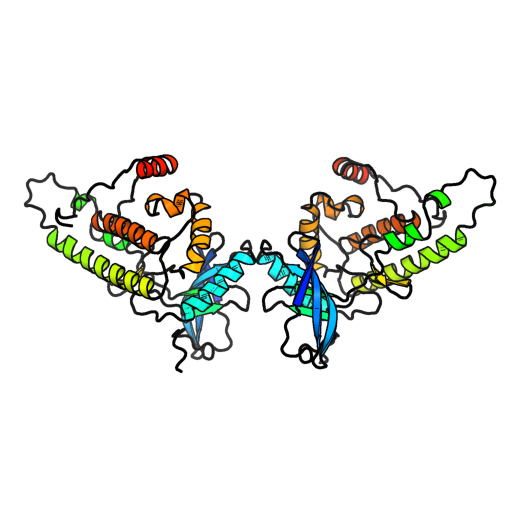 N . ALA A 1 95 ? -3.277 -11.617 3.236 1 96.12 95 ALA A N 1
ATOM 746 C CA . ALA A 1 95 ? -2.672 -12.82 2.666 1 96.12 95 ALA A CA 1
ATOM 747 C C . ALA A 1 95 ? -3.738 -13.828 2.254 1 96.12 95 ALA A C 1
ATOM 749 O O . ALA A 1 95 ? -4.863 -13.797 2.758 1 96.12 95 ALA A O 1
ATOM 750 N N . ILE A 1 96 ? -3.404 -14.625 1.299 1 94.56 96 ILE A N 1
ATOM 751 C CA . ILE A 1 96 ? -4.133 -15.836 0.939 1 94.56 96 ILE A CA 1
ATOM 752 C C . ILE A 1 96 ? -3.342 -17.062 1.388 1 94.56 96 ILE A C 1
ATOM 754 O O . ILE A 1 96 ? -2.146 -17.172 1.108 1 94.56 96 ILE A O 1
ATOM 758 N N . TYR A 1 97 ? -3.996 -17.953 2.121 1 93.5 97 TYR A N 1
ATOM 759 C CA . TYR A 1 97 ? -3.344 -19.156 2.646 1 93.5 97 TYR A CA 1
ATOM 760 C C . TYR A 1 97 ? -3.752 -20.391 1.853 1 93.5 97 TYR A C 1
ATOM 762 O O . TYR A 1 97 ? -4.926 -20.766 1.839 1 93.5 97 TYR A O 1
ATOM 770 N N . TYR A 1 98 ? -2.746 -21.016 1.25 1 93.81 98 TYR A N 1
ATOM 771 C CA . TYR A 1 98 ? -2.945 -22.188 0.399 1 93.81 98 TYR A CA 1
ATOM 772 C C . TYR A 1 98 ? -2.496 -23.453 1.106 1 93.81 98 TYR A C 1
ATOM 774 O O . TYR A 1 98 ? -1.644 -23.406 1.997 1 93.81 98 TYR A O 1
ATOM 782 N N . GLU A 1 99 ? -3.07 -24.516 0.678 1 92.81 99 GLU A N 1
ATOM 783 C CA . GLU A 1 99 ? -2.549 -25.797 1.146 1 92.81 99 GLU A CA 1
ATOM 784 C C . GLU A 1 99 ? -1.074 -25.953 0.79 1 92.81 99 GLU A C 1
ATOM 786 O O . GLU A 1 99 ? -0.624 -25.469 -0.248 1 92.81 99 GLU A O 1
ATOM 791 N N . GLU A 1 100 ? -0.394 -26.609 1.645 1 94.5 100 GLU A N 1
ATOM 792 C CA . GLU A 1 100 ? 1.021 -26.859 1.391 1 94.5 100 GLU A CA 1
ATOM 793 C C . GLU A 1 100 ? 1.216 -28.141 0.583 1 94.5 100 GLU A C 1
ATOM 795 O O . GLU A 1 100 ? 0.766 -29.219 0.991 1 94.5 100 GLU A O 1
ATOM 800 N N . LEU A 1 101 ? 1.799 -28.047 -0.584 1 94.12 101 LEU A N 1
ATOM 801 C CA . LEU A 1 101 ? 2.189 -29.172 -1.424 1 94.12 101 LEU A CA 1
ATOM 802 C C . LEU A 1 101 ? 3.709 -29.266 -1.519 1 94.12 101 LEU A C 1
ATOM 804 O O . LEU A 1 101 ? 4.359 -28.406 -2.111 1 94.12 101 LEU A O 1
ATOM 808 N N . ASN A 1 102 ? 4.262 -30.312 -0.941 1 90.75 102 ASN A N 1
ATOM 809 C CA . ASN A 1 102 ? 5.715 -30.422 -0.826 1 90.75 102 ASN A CA 1
ATOM 810 C C . ASN A 1 102 ? 6.266 -31.516 -1.729 1 90.75 102 ASN A C 1
ATOM 812 O O . ASN A 1 102 ? 7.227 -32.188 -1.366 1 90.75 102 ASN A O 1
ATOM 816 N N . PHE A 1 103 ? 5.758 -31.656 -2.879 1 93.69 103 PHE A N 1
ATOM 817 C CA . PHE A 1 103 ? 6.207 -32.75 -3.738 1 93.69 103 PHE A CA 1
ATOM 818 C C . PHE A 1 103 ? 6.828 -32.188 -5.02 1 93.69 103 PHE A C 1
ATOM 820 O O . PHE A 1 103 ? 6.93 -32.906 -6.02 1 93.69 103 PHE A O 1
ATOM 827 N N . GLY A 1 104 ? 7.148 -30.828 -4.945 1 94.19 104 GLY A N 1
ATOM 828 C CA . GLY A 1 104 ? 7.84 -30.188 -6.055 1 94.19 104 GLY A CA 1
ATOM 829 C C . GLY A 1 104 ? 6.91 -29.766 -7.176 1 94.19 104 GLY A C 1
ATOM 830 O O . GLY A 1 104 ? 5.688 -29.859 -7.043 1 94.19 104 GLY A O 1
ATOM 831 N N . THR A 1 105 ? 7.551 -29.312 -8.242 1 96.81 105 THR A N 1
ATOM 832 C CA . THR A 1 105 ? 6.812 -28.875 -9.422 1 96.81 105 THR A CA 1
ATOM 833 C C . THR A 1 105 ? 6.727 -30 -10.445 1 96.81 105 THR A C 1
ATOM 835 O O . THR A 1 105 ? 7.445 -31 -10.344 1 96.81 105 THR A O 1
ATOM 838 N N . LEU A 1 106 ? 5.82 -29.812 -11.336 1 97.19 106 LEU A N 1
ATOM 839 C CA . LEU A 1 106 ? 5.73 -30.766 -12.43 1 97.19 106 LEU A CA 1
ATOM 840 C C . LEU A 1 106 ? 7.043 -30.828 -13.211 1 97.19 106 LEU A C 1
ATOM 842 O O . LEU A 1 106 ? 7.445 -31.906 -13.664 1 97.19 106 LEU A O 1
ATOM 846 N N . CYS A 1 107 ? 7.719 -29.719 -13.32 1 95.5 107 CYS A N 1
ATOM 847 C CA . CYS A 1 107 ? 9.016 -29.688 -13.984 1 95.5 107 CYS A CA 1
ATOM 848 C C . CYS A 1 107 ? 10.016 -30.578 -13.258 1 95.5 107 CYS A C 1
ATOM 850 O O . CYS A 1 107 ? 10.664 -31.422 -13.883 1 95.5 107 CYS A O 1
ATOM 852 N N . ASP A 1 108 ? 10.125 -30.406 -12 1 94.81 108 ASP A N 1
ATOM 853 C CA . ASP A 1 108 ? 11.023 -31.25 -11.203 1 94.81 108 ASP A CA 1
ATOM 854 C C . ASP A 1 108 ? 10.695 -32.719 -11.375 1 94.81 108 ASP A C 1
ATOM 856 O O . ASP A 1 108 ? 11.602 -33.562 -11.5 1 94.81 108 ASP A O 1
ATOM 860 N N . HIS A 1 109 ? 9.477 -33 -11.359 1 94.88 109 HIS A N 1
ATOM 861 C CA . HIS A 1 109 ? 9 -34.375 -11.43 1 94.88 109 HIS A CA 1
ATOM 862 C C . HIS A 1 109 ? 9.367 -35.031 -12.758 1 94.88 109 HIS A C 1
ATOM 864 O O . HIS A 1 109 ? 9.93 -36.125 -12.781 1 94.88 109 HIS A O 1
ATOM 870 N N . VAL A 1 110 ? 9.109 -34.344 -13.844 1 92.81 110 VAL A N 1
ATOM 871 C CA . VAL A 1 110 ? 9.328 -34.906 -15.164 1 92.81 110 VAL A CA 1
ATOM 872 C C . VAL A 1 110 ? 10.828 -35 -15.445 1 92.81 110 VAL A C 1
ATOM 874 O O . VAL A 1 110 ? 11.297 -36 -16 1 92.81 110 VAL A O 1
ATOM 877 N N . VAL A 1 111 ? 11.578 -34.062 -15.023 1 91.81 111 VAL A N 1
ATOM 878 C CA . VAL A 1 111 ? 13.016 -34.062 -15.242 1 91.81 111 VAL A CA 1
ATOM 879 C C . VAL A 1 111 ? 13.672 -35.188 -14.438 1 91.81 111 VAL A C 1
ATOM 881 O O . VAL A 1 111 ? 14.602 -35.812 -14.906 1 91.81 111 VAL A O 1
ATOM 884 N N . SER A 1 112 ? 13.234 -35.344 -13.266 1 91.81 112 SER A N 1
ATOM 885 C CA . SER A 1 112 ? 13.789 -36.375 -12.414 1 91.81 112 SER A CA 1
ATOM 886 C C . SER A 1 112 ? 13.445 -37.75 -12.945 1 91.81 112 SER A C 1
ATOM 888 O O . SER A 1 112 ? 14.258 -38.688 -12.859 1 91.81 112 SER A O 1
ATOM 890 N N . ARG A 1 113 ? 12.297 -37.938 -13.484 1 88.69 113 ARG A N 1
ATOM 891 C CA . ARG A 1 113 ? 11.82 -39.25 -13.945 1 88.69 113 ARG A CA 1
ATOM 892 C C . ARG A 1 113 ? 12.445 -39.594 -15.289 1 88.69 113 ARG A C 1
ATOM 894 O O . ARG A 1 113 ? 12.75 -40.781 -15.539 1 88.69 113 ARG A O 1
ATOM 901 N N . PHE A 1 114 ? 12.492 -38.5 -16.188 1 86.31 114 PHE A N 1
ATOM 902 C CA . PHE A 1 114 ? 13.023 -38.75 -17.516 1 86.31 114 PHE A CA 1
ATOM 903 C C . PHE A 1 114 ? 14.219 -37.844 -17.797 1 86.31 114 PHE A C 1
ATOM 905 O O . PHE A 1 114 ? 14.117 -36.875 -18.578 1 86.31 114 PHE A O 1
ATOM 912 N N . PRO A 1 115 ? 15.367 -38.219 -17.297 1 74.06 115 PRO A N 1
ATOM 913 C CA . PRO A 1 115 ? 16.516 -37.375 -17.547 1 74.06 115 PRO A CA 1
ATOM 914 C C . PRO A 1 115 ? 16.812 -37.188 -19.031 1 74.06 115 PRO A C 1
ATOM 916 O O . PRO A 1 115 ? 16.641 -38.125 -19.812 1 74.06 115 PRO A O 1
ATOM 919 N N . THR A 1 116 ? 16.969 -35.875 -19.391 1 65.75 116 THR A N 1
ATOM 920 C CA . THR A 1 116 ? 17.188 -35.5 -20.766 1 65.75 116 THR A CA 1
ATOM 921 C C . THR A 1 116 ? 18.25 -36.375 -21.422 1 65.75 116 THR A C 1
ATOM 923 O O . THR A 1 116 ? 18.125 -36.75 -22.594 1 65.75 116 THR A O 1
ATOM 926 N N . GLU A 1 117 ? 19.25 -36.656 -20.719 1 60.59 117 GLU A N 1
ATOM 927 C CA . GLU A 1 117 ? 20.344 -37.469 -21.219 1 60.59 117 GLU A CA 1
ATOM 928 C C . GLU A 1 117 ? 19.828 -38.844 -21.703 1 60.59 117 GLU A C 1
ATOM 930 O O . GLU A 1 117 ? 20.312 -39.344 -22.719 1 60.59 117 GLU A O 1
ATOM 935 N N . LEU A 1 118 ? 18.984 -39.312 -21.047 1 58.84 118 LEU A N 1
ATOM 936 C CA . LEU A 1 118 ? 18.484 -40.625 -21.391 1 58.84 118 LEU A CA 1
ATOM 937 C C . LEU A 1 118 ? 17.641 -40.562 -22.672 1 58.84 118 LEU A C 1
ATOM 939 O O . LEU A 1 118 ? 17.641 -41.531 -23.453 1 58.84 118 LEU A O 1
ATOM 943 N N . LEU A 1 119 ? 17.047 -39.312 -22.766 1 58.78 119 LEU A N 1
ATOM 944 C CA . LEU A 1 119 ? 16.203 -39.219 -23.953 1 58.78 119 LEU A CA 1
ATOM 945 C C . LEU A 1 119 ? 17.062 -38.969 -25.203 1 58.78 119 LEU A C 1
ATOM 947 O O . LEU A 1 119 ? 16.656 -39.312 -26.312 1 58.78 119 LEU A O 1
ATOM 951 N N . LEU A 1 120 ? 18.234 -38.312 -24.984 1 54.5 120 LEU A N 1
ATOM 952 C CA . LEU A 1 120 ? 19.125 -38 -26.094 1 54.5 120 LEU A CA 1
ATOM 953 C C . LEU A 1 120 ? 19.984 -39.188 -26.469 1 54.5 120 LEU A C 1
ATOM 955 O O . LEU A 1 120 ? 20.531 -39.25 -27.562 1 54.5 120 LEU A O 1
ATOM 959 N N . ASN A 1 121 ? 20.359 -39.906 -25.578 1 49.75 121 ASN A N 1
ATOM 960 C CA . ASN A 1 121 ? 21.281 -40.969 -25.969 1 49.75 121 ASN A CA 1
ATOM 961 C C . ASN A 1 121 ? 20.75 -41.75 -27.156 1 49.75 121 ASN A C 1
ATOM 963 O O . ASN A 1 121 ? 20.078 -42.781 -26.984 1 49.75 121 ASN A O 1
ATOM 967 N N . THR A 1 122 ? 20.578 -41.062 -28.234 1 45.38 122 THR A N 1
ATOM 968 C CA . THR A 1 122 ? 20.344 -41.625 -29.562 1 45.38 122 THR A CA 1
ATOM 969 C C . THR A 1 122 ? 21.516 -42.5 -30 1 45.38 122 THR A C 1
ATOM 971 O O . THR A 1 122 ? 21.5 -43.094 -31.078 1 45.38 122 THR A O 1
ATOM 974 N N . ASN A 1 123 ? 22.75 -42.25 -29.609 1 43.34 123 ASN A N 1
ATOM 975 C CA . ASN A 1 123 ? 23.828 -43 -30.281 1 43.34 123 ASN A CA 1
ATOM 976 C C . ASN A 1 123 ? 23.625 -44.5 -30.172 1 43.34 123 ASN A C 1
ATOM 978 O O . ASN A 1 123 ? 24.453 -45.281 -30.656 1 43.34 123 ASN A O 1
ATOM 982 N N . ARG A 1 124 ? 23.469 -45.125 -29.031 1 44.12 124 ARG A N 1
ATOM 983 C CA . ARG A 1 124 ? 23.469 -46.594 -29.188 1 44.12 124 ARG A CA 1
ATOM 984 C C . ARG A 1 124 ? 22.375 -47.062 -30.141 1 44.12 124 ARG A C 1
ATOM 986 O O . ARG A 1 124 ? 21.297 -46.438 -30.188 1 44.12 124 ARG A O 1
ATOM 993 N N . LYS A 1 125 ? 22.688 -47.781 -31.328 1 42.62 125 LYS A N 1
ATOM 994 C CA . LYS A 1 125 ? 21.891 -48.625 -32.219 1 42.62 125 LYS A CA 1
ATOM 995 C C . LYS A 1 125 ? 20.578 -49.062 -31.531 1 42.62 125 LYS A C 1
ATOM 997 O O . LYS A 1 125 ? 20 -50.094 -31.875 1 42.62 125 LYS A O 1
ATOM 1002 N N . LEU A 1 126 ? 20.453 -48.781 -30.281 1 40.47 126 LEU A N 1
ATOM 1003 C CA . LEU A 1 126 ? 19.266 -49.375 -29.672 1 40.47 126 LEU A CA 1
ATOM 1004 C C . LEU A 1 126 ? 18 -48.938 -30.438 1 40.47 126 LEU A C 1
ATOM 1006 O O . LEU A 1 126 ? 17.984 -47.906 -31.078 1 40.47 126 LEU A O 1
ATOM 1010 N N . GLU A 1 127 ? 16.969 -49.875 -30.516 1 41.66 127 GLU A N 1
ATOM 1011 C CA . GLU A 1 127 ? 15.609 -49.906 -31.031 1 41.66 127 GLU A CA 1
ATOM 1012 C C . GLU A 1 127 ? 14.914 -48.562 -30.844 1 41.66 127 GLU A C 1
ATOM 1014 O O . GLU A 1 127 ? 15.266 -47.812 -29.938 1 41.66 127 GLU A O 1
ATOM 1019 N N . PRO A 1 128 ? 14.195 -47.906 -31.828 1 45.5 128 PRO A N 1
ATOM 1020 C CA . PRO A 1 128 ? 13.273 -46.781 -31.656 1 45.5 128 PRO A CA 1
ATOM 1021 C C . PRO A 1 128 ? 12.797 -46.625 -30.219 1 45.5 128 PRO A C 1
ATOM 1023 O O . PRO A 1 128 ? 12.18 -47.562 -29.656 1 45.5 128 PRO A O 1
ATOM 1026 N N . THR A 1 129 ? 13.68 -46.281 -29.297 1 51.03 129 THR A N 1
ATOM 1027 C CA . THR A 1 129 ? 13.289 -46.125 -27.906 1 51.03 129 THR A CA 1
ATOM 1028 C C . THR A 1 129 ? 11.812 -45.781 -27.797 1 51.03 129 THR A C 1
ATOM 1030 O O . THR A 1 129 ? 11.336 -44.844 -28.438 1 51.03 129 THR A O 1
ATOM 1033 N N . ASN A 1 130 ? 10.992 -46.781 -27.734 1 59.19 130 ASN A N 1
ATOM 1034 C CA . ASN A 1 130 ? 9.547 -46.719 -27.562 1 59.19 130 ASN A CA 1
ATOM 1035 C C . ASN A 1 130 ? 9.148 -45.656 -26.547 1 59.19 130 ASN A C 1
ATOM 1037 O O . ASN A 1 130 ? 9.227 -45.875 -25.344 1 59.19 130 ASN A O 1
ATOM 1041 N N . HIS A 1 131 ? 9.133 -44.375 -27.078 1 71.94 131 HIS A N 1
ATOM 1042 C CA . HIS A 1 131 ? 8.734 -43.219 -26.281 1 71.94 131 HIS A CA 1
ATOM 1043 C C . HIS A 1 131 ? 7.262 -43.312 -25.906 1 71.94 131 HIS A C 1
ATOM 1045 O O . HIS A 1 131 ? 6.746 -42.438 -25.203 1 71.94 131 HIS A O 1
ATOM 1051 N N . ALA A 1 132 ? 6.738 -44.406 -26.281 1 77.19 132 ALA A N 1
ATOM 1052 C CA . ALA A 1 132 ? 5.293 -44.5 -26.094 1 77.19 132 ALA A CA 1
ATOM 1053 C C . ALA A 1 132 ? 4.93 -44.469 -24.609 1 77.19 132 ALA A C 1
ATOM 1055 O O . ALA A 1 132 ? 4.027 -43.719 -24.219 1 77.19 132 ALA A O 1
ATOM 1056 N N . PRO A 1 133 ? 5.684 -45.188 -23.828 1 77.44 133 PRO A N 1
ATOM 1057 C CA . PRO A 1 133 ? 5.336 -45.094 -22.406 1 77.44 133 PRO A CA 1
ATOM 1058 C C . PRO A 1 133 ? 5.574 -43.719 -21.812 1 77.44 133 PRO A C 1
ATOM 1060 O O . PRO A 1 133 ? 4.805 -43.25 -20.969 1 77.44 133 PRO A O 1
ATOM 1063 N N . VAL A 1 134 ? 6.625 -43.094 -22.281 1 83.5 134 VAL A N 1
ATOM 1064 C CA . VAL A 1 134 ? 6.934 -41.75 -21.797 1 83.5 134 VAL A CA 1
ATOM 1065 C C . VAL A 1 134 ? 5.844 -40.781 -22.25 1 83.5 134 VAL A C 1
ATOM 1067 O O . VAL A 1 134 ? 5.336 -40 -21.438 1 83.5 134 VAL A O 1
ATOM 1070 N N . LEU A 1 135 ? 5.484 -40.906 -23.5 1 87.56 135 LEU A N 1
ATOM 1071 C CA . LEU A 1 135 ? 4.453 -40.031 -24.047 1 87.56 135 LEU A CA 1
ATOM 1072 C C . LEU A 1 135 ? 3.131 -40.219 -23.312 1 87.56 135 LEU A C 1
ATOM 1074 O O . LEU A 1 135 ? 2.463 -39.25 -22.984 1 87.56 135 LEU A O 1
ATOM 1078 N N . LYS A 1 136 ? 2.791 -41.5 -23.125 1 88.94 136 LYS A N 1
ATOM 1079 C CA . LYS A 1 136 ? 1.55 -41.781 -22.406 1 88.94 136 LYS A CA 1
ATOM 1080 C C . LYS A 1 136 ? 1.561 -41.156 -21.016 1 88.94 136 LYS A C 1
ATOM 1082 O O . LYS A 1 136 ? 0.555 -40.594 -20.562 1 88.94 136 LYS A O 1
ATOM 1087 N N . TYR A 1 137 ? 2.652 -41.281 -20.375 1 90.25 137 TYR A N 1
ATOM 1088 C CA . TYR A 1 137 ? 2.822 -40.719 -19.047 1 90.25 137 TYR A CA 1
ATOM 1089 C C . TYR A 1 137 ? 2.672 -39.188 -19.062 1 90.25 137 TYR A C 1
ATOM 1091 O O . TYR A 1 137 ? 1.957 -38.625 -18.234 1 90.25 137 TYR A O 1
ATOM 1099 N N . LEU A 1 138 ? 3.285 -38.562 -20 1 93.31 138 LEU A N 1
ATOM 1100 C CA . LEU A 1 138 ? 3.258 -37.125 -20.109 1 93.31 138 LEU A CA 1
ATOM 1101 C C . LEU A 1 138 ? 1.869 -36.625 -20.516 1 93.31 138 LEU A C 1
ATOM 1103 O O . LEU A 1 138 ? 1.405 -35.594 -20.016 1 93.31 138 LEU A O 1
ATOM 1107 N N . LEU A 1 139 ? 1.22 -37.375 -21.328 1 93.31 139 LEU A N 1
ATOM 1108 C CA . LEU A 1 139 ? -0.078 -36.969 -21.859 1 93.31 139 LEU A CA 1
ATOM 1109 C C . LEU A 1 139 ? -1.14 -36.969 -20.766 1 93.31 139 LEU A C 1
ATOM 1111 O O . LEU A 1 139 ? -2.123 -36.25 -20.828 1 93.31 139 LEU A O 1
ATOM 1115 N N . LYS A 1 140 ? -0.929 -37.781 -19.75 1 95 140 LYS A N 1
ATOM 1116 C CA . LYS A 1 140 ? -1.85 -37.781 -18.625 1 95 140 LYS A CA 1
ATOM 1117 C C . LYS A 1 140 ? -1.85 -36.406 -17.922 1 95 140 LYS A C 1
ATOM 1119 O O . LYS A 1 140 ? -2.91 -35.875 -17.594 1 95 140 LYS A O 1
ATOM 1124 N N . PHE A 1 141 ? -0.656 -35.875 -17.703 1 96.25 141 PHE A N 1
ATOM 1125 C CA . PHE A 1 141 ? -0.553 -34.562 -17.109 1 96.25 141 PHE A CA 1
ATOM 1126 C C . PHE A 1 141 ? -1.146 -33.5 -18.031 1 96.25 141 PHE A C 1
ATOM 1128 O O . PHE A 1 141 ? -1.828 -32.594 -17.562 1 96.25 141 PHE A O 1
ATOM 1135 N N . ALA A 1 142 ? -0.837 -33.625 -19.312 1 95.69 142 ALA A N 1
ATOM 1136 C CA . ALA A 1 142 ? -1.385 -32.688 -20.297 1 95.69 142 ALA A CA 1
ATOM 1137 C C . ALA A 1 142 ? -2.91 -32.656 -20.234 1 95.69 142 ALA A C 1
ATOM 1139 O O . ALA A 1 142 ? -3.516 -31.594 -20.219 1 95.69 142 ALA A O 1
ATOM 1140 N N . GLU A 1 143 ? -3.473 -33.812 -20.172 1 96.19 143 GLU A N 1
ATOM 1141 C CA . GLU A 1 143 ? -4.93 -33.906 -20.109 1 96.19 143 GLU A CA 1
ATOM 1142 C C . GLU A 1 143 ? -5.477 -33.219 -18.859 1 96.19 143 GLU A C 1
ATOM 1144 O O . GLU A 1 143 ? -6.469 -32.5 -18.922 1 96.19 143 GLU A O 1
ATOM 1149 N N . ASP A 1 144 ? -4.895 -33.5 -17.734 1 95.81 144 ASP A N 1
ATOM 1150 C CA . ASP A 1 144 ? -5.328 -32.906 -16.469 1 95.81 144 ASP A CA 1
ATOM 1151 C C . ASP A 1 144 ? -5.258 -31.375 -16.531 1 95.81 144 ASP A C 1
ATOM 1153 O O . ASP A 1 144 ? -6.195 -30.688 -16.125 1 95.81 144 ASP A O 1
ATOM 1157 N N . ILE A 1 145 ? -4.168 -30.844 -17.062 1 96.56 145 ILE A N 1
ATOM 1158 C CA . ILE A 1 145 ? -3.959 -29.406 -17.109 1 96.56 145 ILE A CA 1
ATOM 1159 C C . ILE A 1 145 ? -4.93 -28.781 -18.109 1 96.56 145 ILE A C 1
ATOM 1161 O O . ILE A 1 145 ? -5.488 -27.703 -17.859 1 96.56 145 ILE A O 1
ATOM 1165 N N . ILE A 1 146 ? -5.113 -29.438 -19.266 1 96.5 146 ILE A N 1
ATOM 1166 C CA . ILE A 1 146 ? -6.039 -28.938 -20.281 1 96.5 146 ILE A CA 1
ATOM 1167 C C . ILE A 1 146 ? -7.445 -28.859 -19.688 1 96.5 146 ILE A C 1
ATOM 1169 O O . ILE A 1 146 ? -8.156 -27.875 -19.891 1 96.5 146 ILE A O 1
ATOM 1173 N N . LYS A 1 147 ? -7.844 -29.875 -18.953 1 95.88 147 LYS A N 1
ATOM 1174 C CA . LYS A 1 147 ? -9.148 -29.875 -18.297 1 95.88 147 LYS A CA 1
ATOM 1175 C C . LYS A 1 147 ? -9.266 -28.734 -17.297 1 95.88 147 LYS A C 1
ATOM 1177 O O . LYS A 1 147 ? -10.297 -28.047 -17.266 1 95.88 147 LYS A O 1
ATOM 1182 N N . ALA A 1 148 ? -8.266 -28.562 -16.531 1 95.25 148 ALA A N 1
ATOM 1183 C CA . ALA A 1 148 ? -8.258 -27.484 -15.562 1 95.25 148 ALA A CA 1
ATOM 1184 C C . ALA A 1 148 ? -8.328 -26.125 -16.25 1 95.25 148 ALA A C 1
ATOM 1186 O O . ALA A 1 148 ? -9.094 -25.25 -15.836 1 95.25 148 ALA A O 1
ATOM 1187 N N . MET A 1 149 ? -7.59 -25.969 -17.328 1 95.69 149 MET A N 1
ATOM 1188 C CA . MET A 1 149 ? -7.586 -24.719 -18.078 1 95.69 149 MET A CA 1
ATOM 1189 C C . MET A 1 149 ? -8.938 -24.469 -18.734 1 95.69 149 MET A C 1
ATOM 1191 O O . MET A 1 149 ? -9.383 -23.328 -18.844 1 95.69 149 MET A O 1
ATOM 1195 N N . GLN A 1 150 ? -9.555 -25.516 -19.219 1 95.31 150 GLN A N 1
ATOM 1196 C CA . GLN A 1 150 ? -10.891 -25.406 -19.797 1 95.31 150 GLN A CA 1
ATOM 1197 C C . GLN A 1 150 ? -11.898 -24.922 -18.766 1 95.31 150 GLN A C 1
ATOM 1199 O O . GLN A 1 150 ? -12.742 -24.078 -19.047 1 95.31 150 GLN A O 1
ATOM 1204 N N . TYR A 1 151 ? -11.805 -25.5 -17.641 1 95.12 151 TYR A N 1
ATOM 1205 C CA . TYR A 1 151 ? -12.672 -25.062 -16.547 1 95.12 151 TYR A CA 1
ATOM 1206 C C . TYR A 1 151 ? -12.477 -23.578 -16.25 1 95.12 151 TYR A C 1
ATOM 1208 O O . TYR A 1 151 ? -13.445 -22.828 -16.125 1 95.12 151 TYR A O 1
ATOM 1216 N N . LEU A 1 152 ? -11.188 -23.172 -16.188 1 94.81 152 LEU A N 1
ATOM 1217 C CA . LEU A 1 152 ? -10.875 -21.766 -15.922 1 94.81 152 LEU A CA 1
ATOM 1218 C C . LEU A 1 152 ? -11.492 -20.859 -16.984 1 94.81 152 LEU A C 1
ATOM 1220 O O . LEU A 1 152 ? -12.109 -19.844 -16.656 1 94.81 152 LEU A O 1
ATOM 1224 N N . ALA A 1 153 ? -11.32 -21.266 -18.172 1 95.25 153 ALA A N 1
ATOM 1225 C CA . ALA A 1 153 ? -11.859 -20.469 -19.281 1 95.25 153 ALA A CA 1
ATOM 1226 C C . ALA A 1 153 ? -13.367 -20.297 -19.141 1 95.25 153 ALA A C 1
ATOM 1228 O O . ALA A 1 153 ? -13.898 -19.203 -19.391 1 95.25 153 ALA A O 1
ATOM 1229 N N . HIS A 1 154 ? -14.039 -21.328 -18.703 1 95 154 HIS A N 1
ATOM 1230 C CA . HIS A 1 154 ? -15.484 -21.281 -18.516 1 95 154 HIS A CA 1
ATOM 1231 C C . HIS A 1 154 ? -15.875 -20.344 -17.391 1 95 154 HIS A C 1
ATOM 1233 O O . HIS A 1 154 ? -16.938 -19.734 -17.422 1 95 154 HIS A O 1
ATOM 1239 N N . GLN A 1 155 ? -15.055 -20.25 -16.438 1 94.94 155 GLN A N 1
ATOM 1240 C CA . GLN A 1 155 ? -15.32 -19.422 -15.273 1 94.94 155 GLN A CA 1
ATOM 1241 C C . GLN A 1 155 ? -14.758 -18.016 -15.469 1 94.94 155 GLN A C 1
ATOM 1243 O O . GLN A 1 155 ? -14.734 -17.219 -14.531 1 94.94 155 GLN A O 1
ATOM 1248 N N . LYS A 1 156 ? -14.18 -17.688 -16.625 1 95.62 156 LYS A N 1
ATOM 1249 C CA . LYS A 1 156 ? -13.602 -16.391 -16.969 1 95.62 156 LYS A CA 1
ATOM 1250 C C . LYS A 1 156 ? -12.367 -16.109 -16.125 1 95.62 156 LYS A C 1
ATOM 1252 O O . LYS A 1 156 ? -12.203 -14.992 -15.617 1 95.62 156 LYS A O 1
ATOM 1257 N N . PHE A 1 157 ? -11.664 -17.188 -15.906 1 96.12 157 PHE A N 1
ATOM 1258 C CA . PHE A 1 157 ? -10.359 -17.125 -15.266 1 96.12 157 PHE A CA 1
ATOM 1259 C C . PHE A 1 157 ? -9.25 -17.484 -16.25 1 96.12 157 PHE A C 1
ATOM 1261 O O . PHE A 1 157 ? -9.523 -18.094 -17.297 1 96.12 157 PHE A O 1
ATOM 1268 N N . SER A 1 158 ? -8.023 -17.078 -15.898 1 95.94 158 SER A N 1
ATOM 1269 C CA . SER A 1 158 ? -6.844 -17.375 -16.688 1 95.94 158 SER A CA 1
ATOM 1270 C C . SER A 1 158 ? -5.645 -17.703 -15.812 1 95.94 158 SER A C 1
ATOM 1272 O O . SER A 1 158 ? -5.711 -17.547 -14.586 1 95.94 158 SER A O 1
ATOM 1274 N N . HIS A 1 159 ? -4.688 -18.25 -16.359 1 94.88 159 HIS A N 1
ATOM 1275 C CA . HIS A 1 159 ? -3.383 -18.484 -15.758 1 94.88 159 HIS A CA 1
ATOM 1276 C C . HIS A 1 159 ? -2.285 -17.734 -16.484 1 94.88 159 HIS A C 1
ATOM 1278 O O . HIS A 1 159 ? -1.611 -18.281 -17.359 1 94.88 159 HIS A O 1
ATOM 1284 N N . PRO A 1 160 ? -1.993 -16.562 -16.094 1 92.56 160 PRO A N 1
ATOM 1285 C CA . PRO A 1 160 ? -1.136 -15.664 -16.875 1 92.56 160 PRO A CA 1
ATOM 1286 C C . PRO A 1 160 ? 0.326 -16.109 -16.891 1 92.56 160 PRO A C 1
ATOM 1288 O O . PRO A 1 160 ? 1.126 -15.594 -17.672 1 92.56 160 PRO A O 1
ATOM 1291 N N . ALA A 1 161 ? 0.703 -17.047 -16.172 1 90.44 161 ALA A N 1
ATOM 1292 C CA . ALA A 1 161 ? 2.102 -17.453 -16.094 1 90.44 161 ALA A CA 1
ATOM 1293 C C . ALA A 1 161 ? 2.229 -18.984 -16.125 1 90.44 161 ALA A C 1
ATOM 1295 O O . ALA A 1 161 ? 3.062 -19.547 -15.414 1 90.44 161 ALA A O 1
ATOM 1296 N N . LEU A 1 162 ? 1.48 -19.562 -16.891 1 95.19 162 LEU A N 1
ATOM 1297 C CA . LEU A 1 162 ? 1.469 -21.016 -16.922 1 95.19 162 LEU A CA 1
ATOM 1298 C C . LEU A 1 162 ? 2.799 -21.562 -17.438 1 95.19 162 LEU A C 1
ATOM 1300 O O . LEU A 1 162 ? 3.291 -21.125 -18.484 1 95.19 162 LEU A O 1
ATOM 1304 N N . SER A 1 163 ? 3.424 -22.438 -16.703 1 95.44 163 SER A N 1
ATOM 1305 C CA . SER A 1 163 ? 4.637 -23.188 -17.016 1 95.44 163 SER A CA 1
ATOM 1306 C C . SER A 1 163 ? 4.73 -24.453 -16.172 1 95.44 163 SER A C 1
ATOM 1308 O O . SER A 1 163 ? 3.967 -24.641 -15.227 1 95.44 163 SER A O 1
ATOM 1310 N N . LEU A 1 164 ? 5.625 -25.344 -16.531 1 96.31 164 LEU A N 1
ATOM 1311 C CA . LEU A 1 164 ? 5.797 -26.562 -15.758 1 96.31 164 LEU A CA 1
ATOM 1312 C C . LEU A 1 164 ? 6.227 -26.25 -14.328 1 96.31 164 LEU A C 1
ATOM 1314 O O . LEU A 1 164 ? 5.953 -27.016 -13.406 1 96.31 164 LEU A O 1
ATOM 1318 N N . ARG A 1 165 ? 6.84 -25.109 -14.219 1 93.44 165 ARG A N 1
ATOM 1319 C CA . ARG A 1 165 ? 7.383 -24.719 -12.922 1 93.44 165 ARG A CA 1
ATOM 1320 C C . ARG A 1 165 ? 6.301 -24.109 -12.039 1 93.44 165 ARG A C 1
ATOM 1322 O O . ARG A 1 165 ? 6.5 -23.922 -10.836 1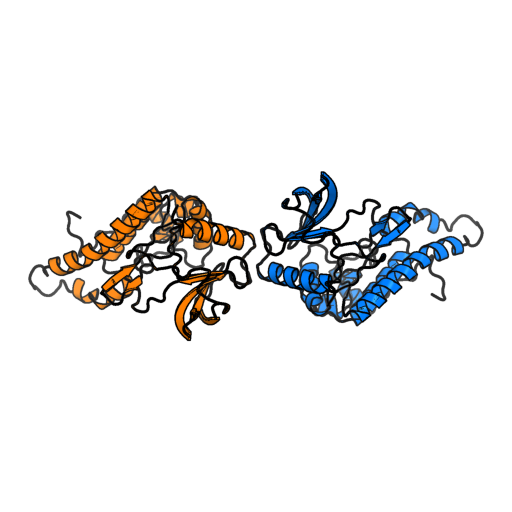 93.44 165 ARG A O 1
ATOM 1329 N N . LYS A 1 166 ? 5.148 -23.875 -12.602 1 94.19 166 LYS A N 1
ATOM 1330 C CA . LYS A 1 166 ? 4.043 -23.266 -11.859 1 94.19 166 LYS A CA 1
ATOM 1331 C C . LYS A 1 166 ? 2.908 -24.25 -11.648 1 94.19 166 LYS A C 1
ATOM 1333 O O . LYS A 1 166 ? 1.772 -23.859 -11.383 1 94.19 166 LYS A O 1
ATOM 1338 N N . VAL A 1 167 ? 3.205 -25.469 -11.82 1 96.75 167 VAL A N 1
ATOM 1339 C CA . VAL A 1 167 ? 2.301 -26.578 -11.523 1 96.75 167 VAL A CA 1
ATOM 1340 C C . VAL A 1 167 ? 2.891 -27.438 -10.414 1 96.75 167 VAL A C 1
ATOM 1342 O O . VAL A 1 167 ? 4.039 -27.875 -10.5 1 96.75 167 VAL A O 1
ATOM 1345 N N . LEU A 1 168 ? 2.057 -27.719 -9.43 1 96.94 168 LEU A N 1
ATOM 1346 C CA . LEU A 1 168 ? 2.578 -28.422 -8.258 1 96.94 168 LEU A CA 1
ATOM 1347 C C . LEU A 1 168 ? 2.129 -29.875 -8.25 1 96.94 168 LEU A C 1
ATOM 1349 O O . LEU A 1 168 ? 0.987 -30.188 -8.602 1 96.94 168 LEU A O 1
ATOM 1353 N N . MET A 1 169 ? 3.053 -30.703 -7.781 1 97.06 169 MET A N 1
ATOM 1354 C CA . MET A 1 169 ? 2.758 -32.125 -7.68 1 97.06 169 MET A CA 1
ATOM 1355 C C . MET A 1 169 ? 2.145 -32.469 -6.32 1 97.06 169 MET A C 1
ATOM 1357 O O . MET A 1 169 ? 2.484 -31.828 -5.312 1 97.06 169 MET A O 1
ATOM 1361 N N . THR A 1 170 ? 1.253 -33.406 -6.332 1 95.56 170 THR A N 1
ATOM 1362 C CA . THR A 1 170 ? 0.673 -33.938 -5.098 1 95.56 170 THR A CA 1
ATOM 1363 C C . THR A 1 170 ? 1.344 -35.25 -4.695 1 95.56 170 THR A C 1
ATOM 1365 O O . THR A 1 170 ? 2.133 -35.781 -5.461 1 95.56 170 THR A O 1
ATOM 1368 N N . GLU A 1 171 ? 0.949 -35.688 -3.523 1 92.56 171 GLU A N 1
ATOM 1369 C CA . GLU A 1 171 ? 1.489 -36.938 -2.99 1 92.56 171 GLU A CA 1
ATOM 1370 C C . GLU A 1 171 ? 1.105 -38.125 -3.865 1 92.56 171 GLU A C 1
ATOM 1372 O O . GLU A 1 171 ?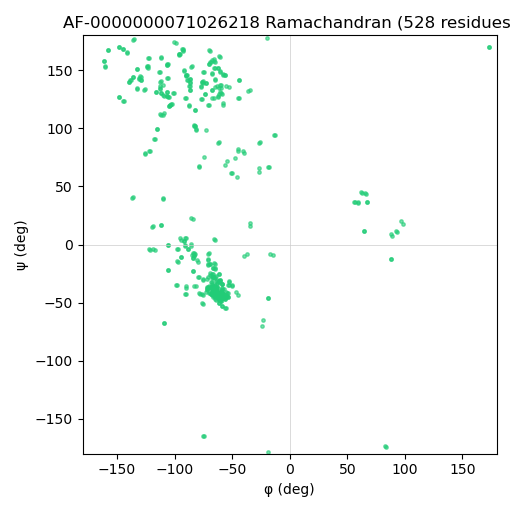 1.88 -39.062 -4.008 1 92.56 171 GLU A O 1
ATOM 1377 N N . ASN A 1 172 ? -0.022 -38.062 -4.5 1 91.06 172 ASN A N 1
ATOM 1378 C CA . ASN A 1 172 ? -0.565 -39.188 -5.258 1 91.06 172 ASN A CA 1
ATOM 1379 C C . ASN A 1 172 ? -0.111 -39.156 -6.715 1 91.06 172 ASN A C 1
ATOM 1381 O O . ASN A 1 172 ? -0.623 -39.906 -7.547 1 91.06 172 ASN A O 1
ATOM 1385 N N . GLY A 1 173 ? 0.749 -38.25 -7.082 1 90.94 173 GLY A N 1
ATOM 1386 C CA . GLY A 1 173 ? 1.289 -38.188 -8.43 1 90.94 173 GLY A CA 1
ATOM 1387 C C . GLY A 1 173 ? 0.447 -37.375 -9.383 1 90.94 173 GLY A C 1
ATOM 1388 O O . GLY A 1 173 ? 0.637 -37.438 -10.602 1 90.94 173 GLY A O 1
ATOM 1389 N N . SER A 1 174 ? -0.505 -36.719 -8.836 1 93.75 174 SER A N 1
ATOM 1390 C CA . SER A 1 174 ? -1.278 -35.781 -9.625 1 93.75 174 SER A CA 1
ATOM 1391 C C . SER A 1 174 ? -0.705 -34.375 -9.508 1 93.75 174 SER A C 1
ATOM 1393 O O . SER A 1 174 ? 0.24 -34.125 -8.75 1 93.75 174 SER A O 1
ATOM 1395 N N . CYS A 1 175 ? -1.182 -33.5 -10.367 1 95.69 175 CYS A N 1
ATOM 1396 C CA . CYS A 1 175 ? -0.686 -32.156 -10.312 1 95.69 175 CYS A CA 1
ATOM 1397 C C . CYS A 1 175 ? -1.832 -31.156 -10.125 1 95.69 175 CYS A C 1
ATOM 1399 O O . CYS A 1 175 ? -2.99 -31.484 -10.391 1 95.69 175 CYS A O 1
ATOM 1401 N N . LYS A 1 176 ? -1.562 -30.016 -9.547 1 95.94 176 LYS A N 1
ATOM 1402 C CA . LYS A 1 176 ? -2.541 -28.953 -9.281 1 95.94 176 LYS A CA 1
ATOM 1403 C C . LYS A 1 176 ? -2.049 -27.609 -9.789 1 95.94 176 LYS A C 1
ATOM 1405 O O . LYS A 1 176 ? -0.857 -27.297 -9.695 1 95.94 176 LYS A O 1
ATOM 1410 N N . LEU A 1 177 ? -2.996 -26.828 -10.336 1 95.44 177 LEU A N 1
ATOM 1411 C CA . LEU A 1 177 ? -2.711 -25.469 -10.75 1 95.44 177 LEU A CA 1
ATOM 1412 C C . LEU A 1 177 ? -2.889 -24.484 -9.594 1 95.44 177 LEU A C 1
ATOM 1414 O O . LEU A 1 177 ? -3.734 -24.703 -8.719 1 95.44 177 LEU A O 1
ATOM 1418 N N . TYR A 1 178 ? -2.016 -23.516 -9.562 1 92.12 178 TYR A N 1
ATOM 1419 C CA . TYR A 1 178 ? -2.184 -22.391 -8.664 1 92.12 178 TYR A CA 1
ATOM 1420 C C . TYR A 1 178 ? -1.898 -21.078 -9.383 1 92.12 178 TYR A C 1
ATOM 1422 O O . TYR A 1 178 ? -1.691 -21.062 -10.594 1 92.12 178 TYR A O 1
ATOM 1430 N N . SER A 1 179 ? -2.047 -19.969 -8.789 1 91.94 179 SER A N 1
ATOM 1431 C CA . SER A 1 179 ? -1.792 -18.641 -9.352 1 91.94 179 SER A CA 1
ATOM 1432 C C . SER A 1 179 ? -2.76 -18.328 -10.492 1 91.94 179 SER A C 1
ATOM 1434 O O . SER A 1 179 ? -2.342 -17.922 -11.578 1 91.94 179 SER A O 1
ATOM 1436 N N . ILE A 1 180 ? -3.955 -18.609 -10.32 1 95.06 180 ILE A N 1
ATOM 1437 C CA . ILE A 1 180 ? -5.008 -18.312 -11.289 1 95.06 180 ILE A CA 1
ATOM 1438 C C . ILE A 1 180 ? -5.629 -16.953 -10.984 1 95.06 180 ILE A C 1
ATOM 1440 O O . ILE A 1 180 ? -5.66 -16.516 -9.828 1 95.06 180 ILE A O 1
ATOM 1444 N N . TYR A 1 181 ? -6.094 -16.297 -12.047 1 95.62 181 TYR A N 1
ATOM 1445 C CA . TYR A 1 181 ? -6.648 -14.961 -11.906 1 95.62 181 TYR A CA 1
ATOM 1446 C C . TYR A 1 181 ? -7.906 -14.797 -12.75 1 95.62 181 TYR A C 1
ATOM 1448 O O . TYR A 1 181 ? -7.984 -15.312 -13.867 1 95.62 181 TYR A O 1
ATOM 1456 N N . PRO A 1 182 ? -8.914 -14.07 -12.211 1 96.12 182 PRO A N 1
ATOM 1457 C CA . PRO A 1 182 ? -9.984 -13.664 -13.117 1 96.12 182 PRO A CA 1
ATOM 1458 C C . PRO A 1 182 ? -9.484 -12.789 -14.266 1 96.12 182 PRO A C 1
ATOM 1460 O O . PRO A 1 182 ? -8.547 -12.016 -14.094 1 96.12 182 PRO A O 1
ATOM 1463 N N . ASN A 1 183 ? -10.148 -12.922 -15.352 1 95.81 183 ASN A N 1
ATOM 1464 C CA . ASN A 1 183 ? -9.688 -12.227 -16.547 1 95.81 183 ASN A CA 1
ATOM 1465 C C . ASN A 1 183 ? -9.492 -10.734 -16.297 1 95.81 183 ASN A C 1
ATOM 1467 O O . ASN A 1 183 ? -8.547 -10.133 -16.812 1 95.81 183 ASN A O 1
ATOM 1471 N N . GLU A 1 184 ? -10.312 -10.18 -15.484 1 94.69 184 GLU A N 1
ATOM 1472 C CA . GLU A 1 184 ? -10.305 -8.734 -15.258 1 94.69 184 GLU A CA 1
ATOM 1473 C C . GLU A 1 184 ? -9.047 -8.305 -14.5 1 94.69 184 GLU A C 1
ATOM 1475 O O . GLU A 1 184 ? -8.672 -7.133 -14.531 1 94.69 184 GLU A O 1
ATOM 1480 N N . LEU A 1 185 ? -8.336 -9.234 -13.867 1 95.62 185 LEU A N 1
ATOM 1481 C CA . LEU A 1 185 ? -7.164 -8.898 -13.062 1 95.62 185 LEU A CA 1
ATOM 1482 C C . LEU A 1 185 ? -5.879 -9.297 -13.789 1 95.62 185 LEU A C 1
ATOM 1484 O O . LEU A 1 185 ? -4.781 -9.016 -13.305 1 95.62 185 LEU A O 1
ATOM 1488 N N . CYS A 1 186 ? -5.961 -9.852 -14.93 1 95.56 186 CYS A N 1
ATOM 1489 C CA . CYS A 1 186 ? -4.797 -10.422 -15.609 1 95.56 186 CYS A CA 1
ATOM 1490 C C . CYS A 1 186 ? -3.855 -9.328 -16.094 1 95.56 186 CYS A C 1
ATOM 1492 O O . CYS A 1 186 ? -2.635 -9.484 -16.047 1 95.56 186 CYS A O 1
ATOM 1494 N N . VAL A 1 187 ? -4.438 -8.273 -16.531 1 94.19 187 VAL A N 1
ATOM 1495 C CA . VAL A 1 187 ? -3.598 -7.188 -17.031 1 94.19 187 VAL A CA 1
ATOM 1496 C C . VAL A 1 187 ? -2.688 -6.688 -15.914 1 94.19 187 VAL A C 1
ATOM 1498 O O . VAL A 1 187 ? -1.486 -6.496 -16.125 1 94.19 187 VAL A O 1
ATOM 1501 N N . GLY A 1 188 ? -3.258 -6.488 -14.75 1 93.19 188 GLY A N 1
ATOM 1502 C CA . GLY A 1 188 ? -2.447 -6.098 -13.602 1 93.19 188 GLY A CA 1
ATOM 1503 C C . GLY A 1 188 ? -1.364 -7.102 -13.266 1 93.19 188 GLY A C 1
ATOM 1504 O O . GLY A 1 188 ? -0.229 -6.727 -12.969 1 93.19 188 GLY A O 1
ATOM 1505 N N . ARG A 1 189 ? -1.708 -8.281 -13.328 1 93.12 189 ARG A N 1
ATOM 1506 C CA . ARG A 1 189 ? -0.752 -9.344 -13.023 1 93.12 189 ARG A CA 1
ATOM 1507 C C . ARG A 1 189 ? 0.381 -9.367 -14.047 1 93.12 189 ARG A C 1
ATOM 1509 O O . ARG A 1 189 ? 1.549 -9.516 -13.68 1 93.12 189 ARG A O 1
ATOM 1516 N N . ILE A 1 190 ? 0.042 -9.203 -15.297 1 93.56 190 ILE A N 1
ATOM 1517 C 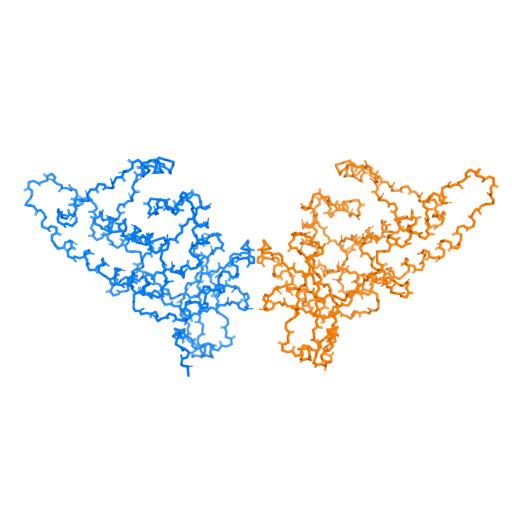CA . ILE A 1 190 ? 1.038 -9.203 -16.359 1 93.56 190 ILE A CA 1
ATOM 1518 C C . ILE A 1 190 ? 2.004 -8.039 -16.172 1 93.56 190 ILE A C 1
ATOM 1520 O O . ILE A 1 190 ? 3.217 -8.195 -16.328 1 93.56 190 ILE A O 1
ATOM 1524 N N . GLN A 1 191 ? 1.472 -6.957 -15.828 1 93.19 191 GLN A N 1
ATOM 1525 C CA . GLN A 1 191 ? 2.314 -5.789 -15.578 1 93.19 191 GLN A CA 1
ATOM 1526 C C . GLN A 1 191 ? 3.309 -6.062 -14.453 1 93.19 191 GLN A C 1
ATOM 1528 O O . GLN A 1 191 ? 4.473 -5.664 -14.539 1 93.19 191 GLN A O 1
ATOM 1533 N N . GLN A 1 192 ? 2.883 -6.695 -13.484 1 91.12 192 GLN A N 1
ATOM 1534 C CA . GLN A 1 192 ? 3.754 -7.07 -12.375 1 91.12 192 GLN A CA 1
ATOM 1535 C C . GLN A 1 192 ? 4.84 -8.039 -12.828 1 91.12 192 GLN A C 1
ATOM 1537 O O . GLN A 1 192 ? 6 -7.918 -12.43 1 91.12 192 GLN A O 1
ATOM 1542 N N . LEU A 1 193 ? 4.5 -8.961 -13.641 1 90.81 193 LEU A N 1
ATOM 1543 C CA . LEU A 1 193 ? 5.43 -9.977 -14.117 1 90.81 193 LEU A CA 1
ATOM 1544 C C . LEU A 1 193 ? 6.5 -9.352 -15.008 1 90.81 193 LEU A C 1
ATOM 1546 O O . LEU A 1 193 ? 7.676 -9.727 -14.93 1 90.81 193 LEU A O 1
ATOM 1550 N N . LEU A 1 194 ? 6.086 -8.438 -15.797 1 90.56 194 LEU A N 1
ATOM 1551 C CA . LEU A 1 194 ? 6.992 -7.816 -16.75 1 90.56 194 LEU A CA 1
ATOM 1552 C C . LEU A 1 194 ? 7.996 -6.914 -16.047 1 90.56 194 LEU A C 1
ATOM 1554 O O . LEU A 1 194 ? 9.047 -6.59 -16.594 1 90.56 194 LEU A O 1
ATOM 1558 N N . LYS A 1 195 ? 7.746 -6.523 -14.789 1 88.12 195 LYS A N 1
ATOM 1559 C CA . LYS A 1 195 ? 8.641 -5.672 -14.008 1 88.12 195 LYS A CA 1
ATOM 1560 C C . LYS A 1 195 ? 9.734 -6.492 -13.336 1 88.12 195 LYS A C 1
ATOM 1562 O O . LYS A 1 195 ? 10.719 -5.941 -12.844 1 88.12 195 LYS A O 1
ATOM 1567 N N . LYS A 1 196 ? 9.586 -7.742 -13.359 1 86.5 196 LYS A N 1
ATOM 1568 C CA . LYS A 1 196 ? 10.586 -8.609 -12.75 1 86.5 196 LYS A CA 1
ATOM 1569 C C . LYS A 1 196 ? 11.891 -8.586 -13.547 1 86.5 196 LYS A C 1
ATOM 1571 O O . LYS A 1 196 ? 11.898 -8.219 -14.719 1 86.5 196 LYS A O 1
ATOM 1576 N N . GLU A 1 197 ? 13 -8.945 -12.836 1 82.56 197 GLU A N 1
ATOM 1577 C CA . GLU A 1 197 ? 14.305 -8.992 -13.484 1 82.56 197 GLU A CA 1
ATOM 1578 C C . GLU A 1 197 ? 14.312 -9.969 -14.656 1 82.56 197 GLU A C 1
ATOM 1580 O O . GLU A 1 197 ? 14.906 -9.695 -15.695 1 82.56 197 GLU A O 1
ATOM 1585 N N . ASN A 1 198 ? 13.625 -11.109 -14.445 1 82.62 198 ASN A N 1
ATOM 1586 C CA . ASN A 1 198 ? 13.531 -12.141 -15.477 1 82.62 198 ASN A CA 1
ATOM 1587 C C . ASN A 1 198 ? 12.078 -12.5 -15.773 1 82.62 198 ASN A C 1
ATOM 1589 O O . ASN A 1 198 ? 11.602 -13.562 -15.359 1 82.62 198 ASN A O 1
ATOM 1593 N N . PRO A 1 199 ? 11.469 -11.648 -16.516 1 88.44 199 PRO A N 1
ATOM 1594 C CA . PRO A 1 199 ? 10.07 -11.953 -16.828 1 88.44 199 PRO A CA 1
ATOM 1595 C C . PRO A 1 199 ? 9.922 -13.188 -17.719 1 88.44 199 PRO A C 1
ATOM 1597 O O . PRO A 1 199 ? 10.805 -13.477 -18.531 1 88.44 199 PRO A O 1
ATOM 1600 N N . PRO A 1 200 ? 8.867 -13.883 -17.531 1 88.88 200 PRO A N 1
ATOM 1601 C CA . PRO A 1 200 ? 8.648 -15.086 -18.344 1 88.88 200 PRO A CA 1
ATOM 1602 C C . PRO A 1 200 ? 8.133 -14.766 -19.734 1 88.88 200 PRO A C 1
ATOM 1604 O O . PRO A 1 200 ? 7.098 -15.305 -20.156 1 88.88 200 PRO A O 1
ATOM 1607 N N . MET A 1 201 ? 8.867 -14.18 -20.516 1 87.81 201 MET A N 1
ATOM 1608 C CA . MET A 1 201 ? 8.445 -13.703 -21.844 1 87.81 201 MET A CA 1
ATOM 1609 C C . MET A 1 201 ? 8.328 -14.867 -22.812 1 87.81 201 MET A C 1
ATOM 1611 O O . MET A 1 201 ? 7.48 -14.844 -23.719 1 87.81 201 MET A O 1
ATOM 1615 N N . ALA A 1 202 ? 9.141 -15.883 -22.594 1 88.88 202 ALA A N 1
ATOM 1616 C CA . ALA A 1 202 ? 9.172 -17.016 -23.516 1 88.88 202 ALA A CA 1
ATOM 1617 C C . ALA A 1 202 ? 7.84 -17.766 -23.5 1 88.88 202 ALA A C 1
ATOM 1619 O O . ALA A 1 202 ? 7.508 -18.469 -24.453 1 88.88 202 ALA A O 1
ATOM 1620 N N . TRP A 1 203 ? 7.105 -17.578 -22.438 1 92.69 203 TRP A N 1
ATOM 1621 C CA . TRP A 1 203 ? 5.832 -18.281 -22.312 1 92.69 203 TRP A CA 1
ATOM 1622 C C . TRP A 1 203 ? 4.672 -17.406 -22.75 1 92.69 203 TRP A C 1
ATOM 1624 O O . TRP A 1 203 ? 3.576 -17.891 -23.031 1 92.69 203 TRP A O 1
ATOM 1634 N N . MET A 1 204 ? 4.93 -16.125 -22.859 1 91.69 204 MET A N 1
ATOM 1635 C CA . MET A 1 204 ? 3.848 -15.156 -23.016 1 91.69 204 MET A CA 1
ATOM 1636 C C . MET A 1 204 ? 3.514 -14.945 -24.484 1 91.69 204 MET A C 1
ATOM 1638 O O . MET A 1 204 ? 4.41 -14.938 -25.328 1 91.69 204 MET A O 1
ATOM 1642 N N . ALA A 1 205 ? 2.234 -14.719 -24.703 1 91.5 205 ALA A N 1
ATOM 1643 C CA . ALA A 1 205 ? 1.796 -14.312 -26.031 1 91.5 205 ALA A CA 1
ATOM 1644 C C . ALA A 1 205 ? 2.357 -12.945 -26.406 1 91.5 205 ALA A C 1
ATOM 1646 O O . ALA A 1 205 ? 2.68 -12.141 -25.531 1 91.5 205 ALA A O 1
ATOM 1647 N N . THR A 1 206 ? 2.436 -12.688 -27.688 1 89.06 206 THR A N 1
ATOM 1648 C CA . THR A 1 206 ? 3.045 -11.461 -28.188 1 89.06 206 THR A CA 1
ATOM 1649 C C . THR A 1 206 ? 2.264 -10.242 -27.719 1 89.06 206 THR A C 1
ATOM 1651 O O . THR A 1 206 ? 2.855 -9.227 -27.344 1 89.06 206 THR A O 1
ATOM 1654 N N . GLU A 1 207 ? 0.973 -10.312 -27.719 1 91.69 207 GLU A N 1
ATOM 1655 C CA . GLU A 1 207 ? 0.163 -9.18 -27.281 1 91.69 207 GLU A CA 1
ATOM 1656 C C . GLU A 1 207 ? 0.383 -8.891 -25.797 1 91.69 207 GLU A C 1
ATOM 1658 O O . GLU A 1 207 ? 0.228 -7.75 -25.344 1 91.69 207 GLU A O 1
ATOM 1663 N N . THR A 1 208 ? 0.746 -9.898 -24.984 1 91.56 208 THR A N 1
ATOM 1664 C CA . THR A 1 208 ? 0.938 -9.781 -23.547 1 91.56 208 THR A CA 1
ATOM 1665 C C . THR A 1 208 ? 2.256 -9.086 -23.234 1 91.56 208 THR A C 1
ATOM 1667 O O . THR A 1 208 ? 2.279 -8.094 -22.5 1 91.56 208 THR A O 1
ATOM 1670 N N . PHE A 1 209 ? 3.354 -9.516 -23.812 1 88.69 209 PHE A N 1
ATOM 1671 C CA . PHE A 1 209 ? 4.629 -8.938 -23.406 1 88.69 209 PHE A CA 1
ATOM 1672 C C . PHE A 1 209 ? 4.902 -7.641 -24.156 1 88.69 209 PHE A C 1
ATOM 1674 O O . PHE A 1 209 ? 5.652 -6.785 -23.688 1 88.69 209 PHE A O 1
ATOM 1681 N N . LEU A 1 210 ? 4.258 -7.438 -25.391 1 87.5 210 LEU A N 1
ATOM 1682 C CA . LEU A 1 210 ? 4.516 -6.234 -26.172 1 87.5 210 LEU A CA 1
ATOM 1683 C C . LEU A 1 210 ? 3.539 -5.125 -25.812 1 87.5 210 LEU A C 1
ATOM 1685 O O . LEU A 1 210 ? 3.916 -3.951 -25.766 1 87.5 210 LEU A O 1
ATOM 1689 N N . LEU A 1 211 ? 2.281 -5.559 -25.516 1 91 211 LEU A N 1
ATOM 1690 C CA . LEU A 1 211 ? 1.233 -4.551 -25.391 1 91 211 LEU A CA 1
ATOM 1691 C C . LEU A 1 211 ? 0.647 -4.559 -23.984 1 91 211 LEU A C 1
ATOM 1693 O O . LEU A 1 211 ? -0.218 -3.74 -23.656 1 91 211 LEU A O 1
ATOM 1697 N N . GLU A 1 212 ? 1.084 -5.484 -23.125 1 92.12 212 GLU A N 1
ATOM 1698 C CA . GLU A 1 212 ? 0.567 -5.652 -21.766 1 92.12 212 GLU A CA 1
ATOM 1699 C C . GLU A 1 212 ? -0.945 -5.859 -21.781 1 92.12 212 GLU A C 1
ATOM 1701 O O . GLU A 1 212 ? -1.66 -5.281 -20.953 1 92.12 212 GLU A O 1
ATOM 1706 N N . LYS A 1 213 ? -1.341 -6.559 -22.797 1 92.5 213 LYS A N 1
ATOM 1707 C CA . LYS A 1 213 ? -2.734 -6.984 -22.906 1 92.5 213 LYS A CA 1
ATOM 1708 C C . LYS A 1 213 ? -2.875 -8.477 -22.625 1 92.5 213 LYS A C 1
ATOM 1710 O O . LYS A 1 213 ? -1.918 -9.234 -22.781 1 92.5 213 LYS A O 1
ATOM 1715 N N . TYR A 1 214 ? -4.102 -8.789 -22.188 1 93.12 214 TYR A N 1
ATOM 1716 C CA . TYR A 1 214 ? -4.336 -10.195 -21.906 1 93.12 214 TYR A CA 1
ATOM 1717 C C . TYR A 1 214 ? -5.758 -10.602 -22.266 1 93.12 214 TYR A C 1
ATOM 1719 O O . TYR A 1 214 ? -6.723 -9.992 -21.812 1 93.12 214 TYR A O 1
ATOM 1727 N N . PHE A 1 215 ? -5.758 -11.602 -23.125 1 91.75 215 PHE A N 1
ATOM 1728 C CA . PHE A 1 215 ? -7.027 -12.148 -23.578 1 91.75 215 PHE A CA 1
ATOM 1729 C C . PHE A 1 215 ? -7.117 -13.641 -23.266 1 91.75 215 PHE A C 1
ATOM 1731 O O . PHE A 1 215 ? -6.102 -14.281 -22.969 1 91.75 215 PHE A O 1
ATOM 1738 N N . PRO A 1 216 ? -8.344 -14.117 -23.266 1 88.75 216 PRO A N 1
ATOM 1739 C CA . PRO A 1 216 ? -8.477 -15.562 -23.078 1 88.75 216 PRO A CA 1
ATOM 1740 C C . PRO A 1 216 ? -7.633 -16.375 -24.062 1 88.75 216 PRO A C 1
ATOM 1742 O O . PRO A 1 216 ? -7.098 -17.422 -23.703 1 88.75 216 PRO A O 1
ATOM 1745 N N . GLU A 1 217 ? -7.465 -15.844 -25.188 1 91.5 217 GLU A N 1
ATOM 1746 C CA . GLU A 1 217 ? -6.66 -16.516 -26.219 1 91.5 217 GLU A CA 1
ATOM 1747 C C . GLU A 1 217 ? -5.191 -16.578 -25.812 1 91.5 217 GLU A C 1
ATOM 1749 O O . GLU A 1 217 ? -4.453 -17.453 -26.25 1 91.5 217 GLU A O 1
ATOM 1754 N N . SER A 1 218 ? -4.785 -15.648 -25.016 1 93.88 218 SER A N 1
ATOM 1755 C CA . SER A 1 218 ? -3.41 -15.664 -24.531 1 93.88 218 SER A CA 1
ATOM 1756 C C . SER A 1 218 ? -3.127 -16.938 -23.734 1 93.88 218 SER A C 1
ATOM 1758 O O . SER A 1 218 ? -2.002 -17.438 -23.734 1 93.88 218 SER A O 1
ATOM 1760 N N . ASP A 1 219 ? -4.184 -17.453 -23.078 1 94 219 ASP A N 1
ATOM 1761 C CA . ASP A 1 219 ? -4.055 -18.703 -22.328 1 94 219 ASP A CA 1
ATOM 1762 C C . ASP A 1 219 ? -3.746 -19.875 -23.266 1 94 219 ASP A C 1
ATOM 1764 O O . ASP A 1 219 ? -3.047 -20.812 -22.875 1 94 219 ASP A O 1
ATOM 1768 N N . ILE A 1 220 ? -4.352 -19.766 -24.453 1 93.69 220 ILE A N 1
ATOM 1769 C CA . ILE A 1 220 ? -4.109 -20.828 -25.422 1 93.69 220 ILE A CA 1
ATOM 1770 C C . ILE A 1 220 ? -2.637 -20.844 -25.812 1 93.69 220 ILE A C 1
ATOM 1772 O O . ILE A 1 220 ? -2.027 -21.922 -25.922 1 93.69 220 ILE A O 1
ATOM 1776 N N . TRP A 1 221 ? -2.133 -19.703 -26.01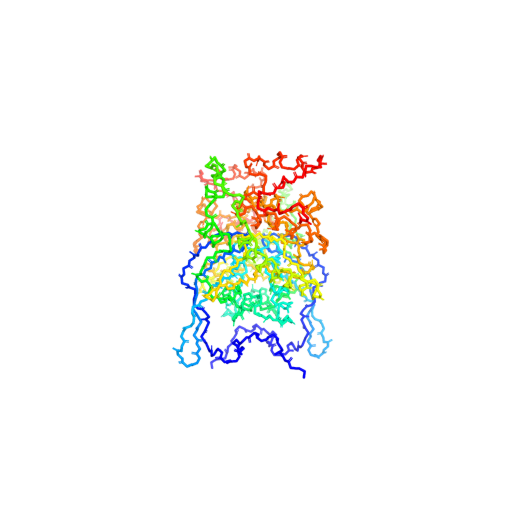6 1 93.12 221 TRP A N 1
ATOM 1777 C CA . TRP A 1 221 ? -0.708 -19.594 -26.312 1 93.12 221 TRP A CA 1
ATOM 1778 C C . TRP A 1 221 ? 0.129 -20.172 -25.172 1 93.12 221 TRP A C 1
ATOM 1780 O O . TRP A 1 221 ? 0.998 -21.016 -25.391 1 93.12 221 TRP A O 1
ATOM 1790 N N . ASN A 1 222 ? -0.085 -19.75 -23.953 1 94 222 ASN A N 1
ATOM 1791 C CA . ASN A 1 222 ? 0.643 -20.234 -22.781 1 94 222 ASN A CA 1
ATOM 1792 C C . ASN A 1 222 ? 0.562 -21.75 -22.672 1 94 222 ASN A C 1
ATOM 1794 O O . ASN A 1 222 ? 1.559 -22.406 -22.375 1 94 222 ASN A O 1
ATOM 1798 N N . LEU A 1 223 ? -0.638 -22.219 -22.938 1 95.62 223 LEU A N 1
ATOM 1799 C CA . LEU A 1 223 ? -0.854 -23.656 -22.875 1 95.62 223 LEU A CA 1
ATOM 1800 C C . LEU A 1 223 ? -0.027 -24.375 -23.922 1 95.62 223 LEU A C 1
ATOM 1802 O O . LEU A 1 223 ? 0.523 -25.453 -23.672 1 95.62 223 LEU A O 1
ATOM 1806 N N . SER A 1 224 ? 0.037 -23.797 -25.109 1 94.19 224 SER A N 1
ATOM 1807 C CA . SER A 1 224 ? 0.828 -24.391 -26.172 1 94.19 224 SER A CA 1
ATOM 1808 C C . SER A 1 224 ? 2.305 -24.469 -25.797 1 94.19 224 SER A C 1
ATOM 1810 O O . SER A 1 224 ? 2.967 -25.469 -26.031 1 94.19 224 SER A O 1
ATOM 1812 N N . VAL A 1 225 ? 2.812 -23.438 -25.266 1 94.31 225 VAL A N 1
ATOM 1813 C CA . VAL A 1 225 ? 4.207 -23.422 -24.844 1 94.31 225 VAL A CA 1
ATOM 1814 C C . VAL A 1 225 ? 4.414 -24.391 -23.688 1 94.31 225 VAL A C 1
ATOM 1816 O O . VAL A 1 225 ? 5.441 -25.078 -23.625 1 94.31 225 VAL A O 1
ATOM 1819 N N . PHE A 1 226 ? 3.502 -24.422 -22.797 1 96 226 PHE A N 1
ATOM 1820 C CA . PHE A 1 226 ? 3.512 -25.391 -21.719 1 96 226 PHE A CA 1
ATOM 1821 C C . PHE A 1 226 ? 3.621 -26.812 -22.266 1 96 226 PHE A C 1
ATOM 1823 O O . PHE A 1 226 ? 4.414 -27.609 -21.766 1 96 226 PHE A O 1
ATOM 1830 N N . MET A 1 227 ? 2.818 -27.109 -23.312 1 94.62 227 MET A N 1
ATOM 1831 C CA . MET A 1 227 ? 2.838 -28.422 -23.938 1 94.62 227 MET A CA 1
ATOM 1832 C C . MET A 1 227 ? 4.207 -28.719 -24.547 1 94.62 227 MET A C 1
ATOM 1834 O O . MET A 1 227 ? 4.707 -29.844 -24.438 1 94.62 227 MET A O 1
ATOM 1838 N N . TRP A 1 228 ? 4.703 -27.781 -25.125 1 94.19 228 TRP A N 1
ATOM 1839 C CA . TRP A 1 228 ? 6.047 -27.922 -25.688 1 94.19 228 TRP A CA 1
ATOM 1840 C C . TRP A 1 228 ? 7.055 -28.25 -24.594 1 94.19 228 TRP A C 1
ATOM 1842 O O . TRP A 1 228 ? 7.875 -29.156 -24.75 1 94.19 228 TRP A O 1
ATOM 1852 N N . GLU A 1 229 ? 7.008 -27.547 -23.469 1 94.06 229 GLU A N 1
ATOM 1853 C CA . GLU A 1 229 ? 7.883 -27.781 -22.312 1 94.06 229 GLU A CA 1
ATOM 1854 C C . GLU A 1 229 ? 7.723 -29.203 -21.781 1 94.06 229 GLU A C 1
ATOM 1856 O O . GLU A 1 229 ? 8.711 -29.859 -21.469 1 94.06 229 GLU A O 1
ATOM 1861 N N . LEU A 1 230 ? 6.461 -29.531 -21.688 1 94.31 230 LEU A N 1
ATOM 1862 C CA . LEU A 1 230 ? 6.152 -30.859 -21.172 1 94.31 230 LEU A CA 1
ATOM 1863 C C . LEU A 1 230 ? 6.754 -31.953 -22.062 1 94.31 230 LEU A C 1
ATOM 1865 O O . LEU A 1 230 ? 7.43 -32.844 -21.562 1 94.31 230 LEU A O 1
ATOM 1869 N N . LEU A 1 231 ? 6.633 -31.797 -23.359 1 91.5 231 LEU A N 1
ATOM 1870 C CA . LEU A 1 231 ? 7.066 -32.812 -24.312 1 91.5 231 LEU A CA 1
ATOM 1871 C C . LEU A 1 231 ? 8.57 -32.75 -24.531 1 91.5 231 LEU A C 1
ATOM 1873 O O . LEU A 1 231 ? 9.172 -33.688 -25.062 1 91.5 231 LEU A O 1
ATOM 1877 N N . SER A 1 232 ? 9.156 -31.672 -24.109 1 90.38 232 SER A N 1
ATOM 1878 C CA . SER A 1 232 ? 10.609 -31.547 -24.156 1 90.38 232 SER A CA 1
ATOM 1879 C C . SER A 1 232 ? 11.234 -31.938 -22.828 1 90.38 232 SER A C 1
ATOM 1881 O O . SER A 1 232 ? 12.445 -31.766 -22.625 1 90.38 232 SER A O 1
ATOM 1883 N N . ILE A 1 233 ? 10.445 -32.406 -21.969 1 91 233 ILE A N 1
ATOM 1884 C CA . ILE A 1 233 ? 10.859 -32.906 -20.656 1 91 233 ILE A CA 1
ATOM 1885 C C . ILE A 1 233 ? 11.484 -31.766 -19.859 1 91 233 ILE A C 1
ATOM 1887 O O . ILE A 1 233 ? 12.578 -31.906 -19.312 1 91 233 ILE A O 1
ATOM 1891 N N . GLY A 1 234 ? 10.805 -30.594 -19.906 1 92.06 234 GLY A N 1
ATOM 1892 C CA . GLY A 1 234 ? 11.148 -29.5 -19 1 92.06 234 GLY A CA 1
ATOM 1893 C C . GLY A 1 234 ? 12.156 -28.531 -19.578 1 92.06 234 GLY A C 1
ATOM 1894 O O . GLY A 1 234 ? 12.734 -27.719 -18.859 1 92.06 234 GLY A O 1
ATOM 1895 N N . GLU A 1 235 ? 12.445 -28.609 -20.844 1 89.81 235 GLU A N 1
ATOM 1896 C CA . GLU A 1 235 ? 13.344 -27.625 -21.453 1 89.81 235 GLU A CA 1
ATOM 1897 C C . GLU A 1 235 ? 12.742 -26.219 -21.422 1 89.81 235 GLU A C 1
ATOM 1899 O O . GLU A 1 235 ? 11.531 -26.062 -21.562 1 89.81 235 GLU A O 1
ATOM 1904 N N . TYR A 1 236 ? 13.633 -25.297 -21.188 1 90.06 236 TYR A N 1
ATOM 1905 C CA . TYR A 1 236 ? 13.203 -23.906 -21.219 1 90.06 236 TYR A CA 1
ATOM 1906 C C . TYR A 1 236 ? 12.961 -23.438 -22.641 1 90.06 236 TYR A C 1
ATOM 1908 O O . TYR A 1 236 ? 13.812 -23.625 -23.516 1 90.06 236 TYR A O 1
ATOM 1916 N N . PRO A 1 237 ? 11.75 -22.844 -22.781 1 90.06 237 PRO A N 1
ATOM 1917 C CA . PRO A 1 237 ? 11.562 -22.281 -24.125 1 90.06 237 PRO A CA 1
ATOM 1918 C C . PRO A 1 237 ? 12.555 -21.172 -24.438 1 90.06 237 PRO A C 1
ATOM 1920 O O . PRO A 1 237 ? 12.844 -20.328 -23.594 1 90.06 237 PRO A O 1
ATOM 1923 N N . CYS A 1 238 ? 13.102 -21.203 -25.625 1 84.88 238 CYS A N 1
ATOM 1924 C CA . CYS A 1 238 ? 14.07 -20.219 -26.094 1 84.88 238 CYS A CA 1
ATOM 1925 C C . CYS A 1 238 ? 15.297 -20.188 -25.188 1 84.88 238 CYS A C 1
ATOM 1927 O O . CYS A 1 238 ? 15.82 -19.109 -24.891 1 84.88 238 CYS A O 1
ATOM 1929 N N . ALA A 1 239 ? 15.648 -21.266 -24.719 1 81.94 239 ALA A N 1
ATOM 1930 C CA . ALA A 1 239 ? 16.766 -21.359 -23.781 1 81.94 239 ALA A CA 1
ATOM 1931 C C . ALA A 1 239 ? 18.016 -20.688 -24.359 1 81.94 239 ALA A C 1
ATOM 1933 O O . ALA A 1 239 ? 18.344 -20.875 -25.531 1 81.94 239 ALA A O 1
ATOM 1934 N N . GLY A 1 240 ? 18.594 -19.969 -23.484 1 77.56 240 GLY A N 1
ATOM 1935 C CA . GLY A 1 240 ? 19.875 -19.375 -23.859 1 77.56 240 GLY A CA 1
ATOM 1936 C C . GLY A 1 240 ? 19.75 -18.031 -24.547 1 77.56 240 GLY A C 1
ATOM 1937 O O . GLY A 1 240 ? 20.734 -17.328 -24.734 1 77.56 240 GLY A O 1
ATOM 1938 N N . LEU A 1 241 ? 18.594 -17.734 -24.922 1 80.62 241 LEU A N 1
ATOM 1939 C CA . LEU A 1 241 ? 18.406 -16.469 -25.609 1 80.62 241 LEU A CA 1
ATOM 1940 C C . LEU A 1 241 ? 18.125 -15.344 -24.609 1 80.62 241 LEU A C 1
ATOM 1942 O O . LEU A 1 241 ? 17.438 -15.562 -23.609 1 80.62 241 LEU A O 1
ATOM 1946 N N . LEU A 1 242 ? 18.703 -14.227 -24.953 1 79.69 242 LEU A N 1
ATOM 1947 C CA . LEU A 1 242 ? 18.406 -13.031 -24.172 1 79.69 242 LEU A CA 1
ATOM 1948 C C . LEU A 1 242 ? 16.969 -12.562 -24.422 1 79.69 242 LEU A C 1
ATOM 1950 O O . LEU A 1 242 ? 16.406 -12.812 -25.484 1 79.69 242 LEU A O 1
ATOM 1954 N N . GLN A 1 243 ? 16.438 -11.867 -23.469 1 81.94 243 GLN A N 1
ATOM 1955 C CA . GLN A 1 243 ? 15.055 -11.398 -23.531 1 81.94 243 GLN A CA 1
ATOM 1956 C C . GLN A 1 243 ? 14.797 -10.602 -24.797 1 81.94 243 GLN A C 1
ATOM 1958 O O . GLN A 1 243 ? 13.773 -10.781 -25.453 1 81.94 243 GLN A O 1
ATOM 1963 N N . MET A 1 244 ? 15.758 -9.758 -25.047 1 80.38 244 MET A N 1
ATOM 1964 C CA . MET A 1 244 ? 15.609 -8.922 -26.234 1 80.38 244 MET A CA 1
ATOM 1965 C C . MET A 1 244 ? 15.586 -9.773 -27.5 1 80.38 244 MET A C 1
ATOM 1967 O O . MET A 1 244 ? 14.852 -9.469 -28.438 1 80.38 244 MET A O 1
ATOM 1971 N N . VAL A 1 245 ? 16.344 -10.789 -27.5 1 82.38 245 VAL A N 1
ATOM 1972 C CA . VAL A 1 245 ? 16.422 -11.68 -28.656 1 82.38 245 VAL A CA 1
ATOM 1973 C C . VAL A 1 245 ? 15.125 -12.492 -28.766 1 82.38 245 VAL A C 1
ATOM 1975 O O . VAL A 1 245 ? 14.594 -12.688 -29.859 1 82.38 245 VAL A O 1
ATOM 1978 N N . ILE A 1 246 ? 14.625 -12.844 -27.609 1 83.06 246 ILE A N 1
ATOM 1979 C CA . ILE A 1 246 ? 13.375 -13.602 -27.578 1 83.06 246 ILE A CA 1
ATOM 1980 C C . ILE A 1 246 ? 12.258 -12.781 -28.203 1 83.06 246 ILE A C 1
ATOM 1982 O O . ILE A 1 246 ? 11.516 -13.281 -29.047 1 83.06 246 ILE A O 1
ATOM 1986 N N . LYS A 1 247 ? 12.219 -11.555 -27.812 1 83.06 247 LYS A N 1
ATOM 1987 C CA . LYS A 1 247 ? 11.211 -10.648 -28.359 1 83.06 247 LYS A CA 1
ATOM 1988 C C . LYS A 1 247 ? 11.312 -10.547 -29.875 1 83.06 247 LYS A C 1
ATOM 1990 O O . LYS A 1 247 ? 10.312 -10.68 -30.578 1 83.06 247 LYS A O 1
ATOM 1995 N N . LYS A 1 248 ? 12.492 -10.391 -30.297 1 84.56 248 LYS A N 1
ATOM 1996 C CA . LYS A 1 248 ? 12.727 -10.25 -31.734 1 84.56 248 LYS A CA 1
ATOM 1997 C C . LYS A 1 248 ? 12.375 -11.531 -32.469 1 84.56 248 LYS A C 1
ATOM 1999 O O . LYS A 1 248 ? 11.711 -11.484 -33.5 1 84.56 248 LYS A O 1
ATOM 2004 N N . GLU A 1 249 ? 12.773 -12.656 -31.953 1 83.62 249 GLU A N 1
ATOM 2005 C CA . GLU A 1 249 ? 12.547 -13.945 -32.594 1 83.62 249 GLU A CA 1
ATOM 2006 C C . GLU A 1 249 ? 11.062 -14.266 -32.688 1 83.62 249 GLU A C 1
ATOM 2008 O O . GLU A 1 249 ? 10.586 -14.75 -33.719 1 83.62 249 GLU A O 1
ATOM 2013 N N . ILE A 1 250 ? 10.414 -13.914 -31.719 1 82.56 250 ILE A N 1
ATOM 2014 C CA . ILE A 1 250 ? 8.984 -14.211 -31.688 1 82.56 250 ILE A CA 1
ATOM 2015 C C . ILE A 1 250 ? 8.25 -13.328 -32.688 1 82.56 250 ILE A C 1
ATOM 2017 O O . ILE A 1 250 ? 7.367 -13.797 -33.406 1 82.56 250 ILE A O 1
ATOM 2021 N N . LEU A 1 251 ? 8.672 -12.125 -32.75 1 83.94 251 LEU A N 1
ATOM 2022 C CA . LEU A 1 251 ? 8.039 -11.188 -33.656 1 83.94 251 LEU A CA 1
ATOM 2023 C C . LEU A 1 251 ? 8.32 -11.578 -35.094 1 83.94 251 LEU A C 1
ATOM 2025 O O . LEU A 1 251 ? 7.5 -11.32 -36 1 83.94 251 LEU A O 1
ATOM 2029 N N . GLU A 1 252 ? 9.383 -12.25 -35.25 1 86 252 GLU A N 1
ATOM 2030 C CA . GLU A 1 252 ? 9.766 -12.648 -36.594 1 86 252 GLU A CA 1
ATOM 2031 C C . GLU A 1 252 ? 9.18 -14.016 -36.938 1 86 252 GLU A C 1
ATOM 2033 O O . GLU A 1 252 ? 9.453 -14.555 -38.031 1 86 252 GLU A O 1
ATOM 2038 N N . GLY A 1 253 ? 8.477 -14.586 -36 1 80.19 253 GLY A N 1
ATOM 2039 C CA . GLY A 1 253 ? 7.742 -15.812 -36.312 1 80.19 253 GLY A CA 1
ATOM 2040 C C . GLY A 1 253 ? 8.484 -17.062 -35.875 1 80.19 253 GLY A C 1
ATOM 2041 O O . GLY A 1 253 ? 8.25 -18.141 -36.438 1 80.19 253 GLY A O 1
ATOM 2042 N N . PHE A 1 254 ? 9.352 -16.812 -35.062 1 78.38 254 PHE A N 1
ATOM 2043 C CA . PHE A 1 254 ? 10.078 -17.969 -34.562 1 78.38 254 PHE A CA 1
ATOM 2044 C C . PHE A 1 254 ? 9.141 -18.953 -33.875 1 78.38 254 PHE A C 1
ATOM 2046 O O . PHE A 1 254 ? 8.258 -18.547 -33.094 1 78.38 254 PHE A O 1
ATOM 2053 N N . LEU A 1 255 ? 9.305 -20.281 -34.312 1 80.38 255 LEU A N 1
ATOM 2054 C CA . LEU A 1 255 ? 8.562 -21.375 -33.688 1 80.38 255 LEU A CA 1
ATOM 2055 C C . LEU A 1 255 ? 9.508 -22.297 -32.938 1 80.38 255 LEU A C 1
ATOM 2057 O O . LEU A 1 255 ? 10.625 -22.562 -33.375 1 80.38 255 LEU A O 1
ATOM 2061 N N . LEU A 1 256 ? 9.07 -22.656 -31.781 1 86.75 256 LEU A N 1
ATOM 2062 C CA . LEU A 1 256 ? 9.844 -23.625 -31.031 1 86.75 256 LEU A CA 1
ATOM 2063 C C . LEU A 1 256 ? 9.984 -24.938 -31.797 1 86.75 256 LEU A C 1
ATOM 2065 O O . LEU A 1 256 ? 9.016 -25.422 -32.406 1 86.75 256 LEU A O 1
ATOM 2069 N N . PRO A 1 257 ? 11.164 -25.406 -31.797 1 84.88 257 PRO A N 1
ATOM 2070 C CA . PRO A 1 257 ? 11.359 -26.656 -32.531 1 84.88 257 PRO A CA 1
ATOM 2071 C C . PRO A 1 257 ? 10.609 -27.828 -31.891 1 84.88 257 PRO A C 1
ATOM 2073 O O . PRO A 1 257 ? 10.391 -27.844 -30.672 1 84.88 257 PRO A O 1
ATOM 2076 N N . ARG A 1 258 ? 10.266 -28.75 -32.781 1 87 258 ARG A N 1
ATOM 2077 C CA . ARG A 1 258 ? 9.578 -29.922 -32.281 1 87 258 ARG A CA 1
ATOM 2078 C C . ARG A 1 258 ? 10.453 -30.703 -31.297 1 87 258 ARG A C 1
ATOM 2080 O O . ARG A 1 258 ? 11.586 -31.062 -31.609 1 87 258 ARG A O 1
ATOM 2087 N N . PRO A 1 259 ? 9.852 -30.938 -30.109 1 84.38 259 PRO A N 1
ATOM 2088 C CA . PRO A 1 259 ? 10.625 -31.75 -29.156 1 84.38 259 PRO A CA 1
ATOM 2089 C C . PRO A 1 259 ? 10.844 -33.188 -29.641 1 84.38 259 PRO A C 1
ATOM 2091 O O . PRO A 1 259 ? 10.039 -33.719 -30.406 1 84.38 259 PRO A O 1
ATOM 2094 N N . LYS A 1 260 ? 11.82 -33.812 -29.094 1 73.31 260 LYS A N 1
ATOM 2095 C CA . LYS A 1 260 ? 12.219 -35.125 -29.562 1 73.31 260 LYS A CA 1
ATOM 2096 C C . LYS A 1 260 ? 11.141 -36.156 -29.266 1 73.31 260 LYS A C 1
ATOM 2098 O O . LYS A 1 260 ? 10.867 -37.062 -30.094 1 73.31 260 LYS A O 1
ATOM 2103 N N . VAL A 1 261 ? 10.5 -36 -28.172 1 76.12 261 VAL A N 1
ATOM 2104 C CA . VAL A 1 261 ? 9.547 -37 -27.734 1 76.12 261 VAL A CA 1
ATOM 2105 C C . VAL A 1 261 ? 8.195 -36.781 -28.406 1 76.12 261 VAL A C 1
ATOM 2107 O O . VAL A 1 261 ? 7.316 -37.625 -28.375 1 76.12 261 VAL A O 1
ATOM 2110 N N . CYS A 1 262 ? 8.102 -35.688 -29.047 1 81.5 262 CYS A N 1
ATOM 2111 C CA . CYS A 1 262 ? 6.82 -35.312 -29.625 1 81.5 262 CYS A CA 1
ATOM 2112 C C . CYS A 1 262 ? 6.609 -36 -30.969 1 81.5 262 CYS A C 1
ATOM 2114 O O . CYS A 1 262 ? 7.375 -35.781 -31.906 1 81.5 262 CYS A O 1
ATOM 2116 N N . PRO A 1 263 ? 5.59 -36.844 -30.969 1 80.19 263 PRO A N 1
ATOM 2117 C CA . PRO A 1 263 ? 5.301 -37.438 -32.281 1 80.19 263 PRO A CA 1
ATOM 2118 C C . PRO A 1 263 ? 4.914 -36.406 -33.344 1 80.19 263 PRO A C 1
ATOM 2120 O O . PRO A 1 263 ? 4.48 -35.312 -33 1 80.19 263 PRO A O 1
ATOM 2123 N N . LYS A 1 264 ? 5.016 -36.875 -34.531 1 78.38 264 LYS A N 1
ATOM 2124 C CA . LYS A 1 264 ? 4.766 -35.969 -35.656 1 78.38 264 LYS A CA 1
ATOM 2125 C C . LYS A 1 264 ? 3.305 -35.531 -35.688 1 78.38 264 LYS A C 1
ATOM 2127 O O . LYS A 1 264 ? 3 -34.406 -36.125 1 78.38 264 LYS A O 1
ATOM 2132 N N . ASN A 1 265 ? 2.453 -36.344 -35.188 1 75 265 ASN A N 1
ATOM 2133 C CA . ASN A 1 265 ? 1.03 -36.031 -35.281 1 75 265 ASN A CA 1
ATOM 2134 C C . ASN A 1 265 ? 0.569 -35.125 -34.188 1 75 265 ASN A C 1
ATOM 2136 O O . ASN A 1 265 ? -0.552 -34.594 -34.219 1 75 265 ASN A O 1
ATOM 2140 N N . LEU A 1 266 ? 1.503 -34.969 -33.344 1 75.19 266 LEU A N 1
ATOM 2141 C CA . LEU A 1 266 ? 1.164 -34.094 -32.219 1 75.19 266 LEU A CA 1
ATOM 2142 C C . LEU A 1 266 ? 1.829 -32.75 -32.375 1 75.19 266 LEU A C 1
ATOM 2144 O O . LEU A 1 266 ? 3.039 -32.656 -32.625 1 75.19 266 LEU A O 1
ATOM 2148 N N . MET B 1 1 ? -16.062 2.492 32.25 1 18.16 1 MET B N 1
ATOM 2149 C CA . MET B 1 1 ? -14.797 3.018 31.734 1 18.16 1 MET B CA 1
ATOM 2150 C C . MET B 1 1 ? -15 3.611 30.344 1 18.16 1 MET B C 1
ATOM 2152 O O . MET B 1 1 ? -15.297 2.887 29.391 1 18.16 1 MET B O 1
ATOM 2156 N N . GLN B 1 2 ? -15.578 4.871 30.156 1 21.25 2 GLN B N 1
ATOM 2157 C CA . GLN B 1 2 ? -16.359 5.707 29.25 1 21.25 2 GLN B CA 1
ATOM 2158 C C . GLN B 1 2 ? -15.523 6.184 28.078 1 21.25 2 GLN B C 1
ATOM 2160 O O . GLN B 1 2 ? -14.5 6.848 28.266 1 21.25 2 GLN B O 1
ATOM 2165 N N . SER B 1 3 ? -15.258 5.246 27.109 1 27.03 3 SER B N 1
ATOM 2166 C CA . SER B 1 3 ? -14.328 5.121 25.984 1 27.03 3 SER B CA 1
ATOM 2167 C C . SER B 1 3 ? -14.305 6.395 25.141 1 27.03 3 SER B C 1
ATOM 2169 O O . SER B 1 3 ? -15.312 6.77 24.547 1 27.03 3 SER B O 1
ATOM 2171 N N . LEU B 1 4 ? -13.734 7.57 25.453 1 26.69 4 LEU B N 1
ATOM 2172 C CA . LEU B 1 4 ? -13.656 9.008 25.234 1 26.69 4 LEU B CA 1
ATOM 2173 C C . LEU B 1 4 ? -13.125 9.32 23.844 1 26.69 4 LEU B C 1
ATOM 2175 O O . LEU B 1 4 ? -12.828 10.477 23.531 1 26.69 4 LEU B O 1
ATOM 2179 N N . CYS B 1 5 ? -12.273 8.562 23.078 1 33.19 5 CYS B N 1
ATOM 2180 C CA . CYS B 1 5 ? -12.125 9.328 21.844 1 33.19 5 CYS B CA 1
ATOM 2181 C C . CYS B 1 5 ? -13.477 9.828 21.359 1 33.19 5 CYS B C 1
ATOM 2183 O O . CYS B 1 5 ? -14.406 9.039 21.172 1 33.19 5 CYS B O 1
ATOM 2185 N N . THR B 1 6 ? -14.008 10.891 21.891 1 33.69 6 THR B N 1
ATOM 2186 C CA . THR B 1 6 ? -15.195 11.508 21.312 1 33.69 6 THR B CA 1
ATOM 2187 C C . THR B 1 6 ? -15.188 11.391 19.797 1 33.69 6 THR B C 1
ATOM 2189 O O . THR B 1 6 ? -14.602 12.227 19.109 1 33.69 6 THR B O 1
ATOM 2192 N N . PHE B 1 7 ? -14.406 10.484 19.266 1 39.94 7 PHE B N 1
ATOM 2193 C CA . PHE B 1 7 ? -14.828 10.133 17.922 1 39.94 7 PHE B CA 1
ATOM 2194 C C . PHE B 1 7 ? -16.328 10.359 17.734 1 39.94 7 PHE B C 1
ATOM 2196 O O . PHE B 1 7 ? -17.141 9.734 18.438 1 39.94 7 PHE B O 1
ATOM 2203 N N . CYS B 1 8 ? -16.672 11.703 17.891 1 36.62 8 CYS B N 1
ATOM 2204 C CA . CYS B 1 8 ? -18.094 12.031 17.859 1 36.62 8 CYS B CA 1
ATOM 2205 C C . CYS B 1 8 ? -18.891 10.969 17.109 1 36.62 8 CYS B C 1
ATOM 2207 O O . CYS B 1 8 ? -20.094 10.82 17.312 1 36.62 8 CYS B O 1
ATOM 2209 N N . ILE B 1 9 ? -18.578 10.867 15.75 1 37.66 9 ILE B N 1
ATOM 2210 C CA . ILE B 1 9 ? -19.672 10.102 15.164 1 37.66 9 ILE B CA 1
ATOM 2211 C C . ILE B 1 9 ? -19.719 8.711 15.789 1 37.66 9 ILE B C 1
ATOM 2213 O O . ILE B 1 9 ? -18.703 8.008 15.828 1 37.66 9 ILE B O 1
ATOM 2217 N N . GLU B 1 10 ? -20.375 8.5 16.875 1 37.59 10 GLU B N 1
ATOM 2218 C CA . GLU B 1 10 ? -20.781 7.152 17.266 1 37.59 10 GLU B CA 1
ATOM 2219 C C . GLU B 1 10 ? -20.641 6.176 16.109 1 37.59 10 GLU B C 1
ATOM 2221 O O . GLU B 1 10 ? -21.172 6.41 15.023 1 37.59 10 GLU B O 1
ATOM 2226 N N . PRO B 1 11 ? -19.5 5.551 16.109 1 38.78 11 PRO B N 1
ATOM 2227 C CA . PRO B 1 11 ? -19.5 4.496 15.102 1 38.78 11 PRO B CA 1
ATOM 2228 C C . PRO B 1 11 ? -20.922 4.094 14.664 1 38.78 11 PRO B C 1
ATOM 2230 O O . PRO B 1 11 ? -21.141 3.762 13.5 1 38.78 11 PRO B O 1
ATOM 2233 N N . GLU B 1 12 ? -21.75 3.922 15.711 1 38.41 12 GLU B N 1
ATOM 2234 C CA . GLU B 1 12 ? -23.078 3.359 15.547 1 38.41 12 GLU B CA 1
ATOM 2235 C C . GLU B 1 12 ? -24 4.32 14.781 1 38.41 12 GLU B C 1
ATOM 2237 O O . GLU B 1 12 ? -24.953 3.893 14.133 1 38.41 12 GLU B O 1
ATOM 2242 N N . GLU B 1 13 ? -23.844 5.625 15.203 1 41.62 13 GLU B N 1
ATOM 2243 C CA . GLU B 1 13 ? -24.906 6.488 14.695 1 41.62 13 GLU B CA 1
ATOM 2244 C C . GLU B 1 13 ? -24.703 6.801 13.211 1 41.62 13 GLU B C 1
ATOM 2246 O O . GLU B 1 13 ? -25.5 7.508 12.609 1 41.62 13 GLU B O 1
ATOM 2251 N N . THR B 1 14 ? -23.531 7.086 12.859 1 41.47 14 THR B N 1
ATOM 2252 C CA . THR B 1 14 ? -23.469 7.199 11.406 1 41.47 14 THR B CA 1
ATOM 2253 C C . THR B 1 14 ? -23.953 5.914 10.742 1 41.47 14 THR B C 1
ATOM 2255 O O . THR B 1 14 ? -23.328 4.859 10.883 1 41.47 14 THR B O 1
ATOM 2258 N N . LYS B 1 15 ? -25.25 5.672 10.883 1 41.03 15 LYS B N 1
ATOM 2259 C CA . LYS B 1 15 ? -25.812 4.617 10.047 1 41.03 15 LYS B CA 1
ATOM 2260 C C . LYS B 1 15 ? -24.922 4.312 8.852 1 41.03 15 LYS B C 1
ATOM 2262 O O . LYS B 1 15 ? -24.047 5.109 8.508 1 41.03 15 LYS B O 1
ATOM 2267 N N . ASP B 1 16 ? -25.406 3.412 8.078 1 49.84 16 ASP B N 1
ATOM 2268 C CA . ASP B 1 16 ? -25.219 2.557 6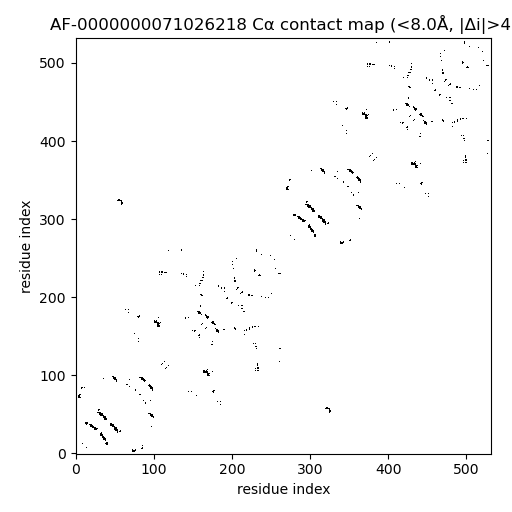.91 1 49.84 16 ASP B CA 1
ATOM 2269 C C . ASP B 1 16 ? -24.5 3.309 5.789 1 49.84 16 ASP B C 1
ATOM 2271 O O . ASP B 1 16 ? -24.234 2.74 4.73 1 49.84 16 ASP B O 1
ATOM 2275 N N . LYS B 1 17 ? -24.312 4.797 5.949 1 62.41 17 LYS B N 1
ATOM 2276 C CA . LYS B 1 17 ? -23.844 5.281 4.656 1 62.41 17 LYS B CA 1
ATOM 2277 C C . LYS B 1 17 ? -22.375 5.711 4.734 1 62.41 17 LYS B C 1
ATOM 2279 O O . LYS B 1 17 ? -22 6.5 5.602 1 62.41 17 LYS B O 1
ATOM 2284 N N . LYS B 1 18 ? -21.422 5.109 4.164 1 75.94 18 LYS B N 1
ATOM 2285 C CA . LYS B 1 18 ? -20 5.406 3.91 1 75.94 18 LYS B CA 1
ATOM 2286 C C . LYS B 1 18 ? -19.828 6.848 3.434 1 75.94 18 LYS B C 1
ATOM 2288 O O . LYS B 1 18 ? -20.656 7.371 2.693 1 75.94 18 LYS B O 1
ATOM 2293 N N . PRO B 1 19 ? -18.859 7.672 4.199 1 88 19 PRO B N 1
ATOM 2294 C CA . PRO B 1 19 ? -18.578 9.008 3.672 1 88 19 PRO B CA 1
ATOM 2295 C C . PRO B 1 19 ? -18.375 9.016 2.16 1 88 19 PRO B C 1
ATOM 2297 O O . PRO B 1 19 ? -17.859 8.047 1.596 1 88 19 PRO B O 1
ATOM 2300 N N . LEU B 1 20 ? -18.906 10.086 1.601 1 91.38 20 LEU B N 1
ATOM 2301 C CA . LEU B 1 20 ? -18.766 10.227 0.155 1 91.38 20 LEU B CA 1
ATOM 2302 C C . LEU B 1 20 ? -17.688 11.234 -0.196 1 91.38 20 LEU B C 1
ATOM 2304 O O . LEU B 1 20 ? -17.766 12.398 0.219 1 91.38 20 LEU B O 1
ATOM 2308 N N . LEU B 1 21 ? -16.703 10.82 -0.913 1 95.44 21 LEU B N 1
ATOM 2309 C CA . LEU B 1 21 ? -15.68 11.734 -1.401 1 95.44 21 LEU B CA 1
ATOM 2310 C C . LEU B 1 21 ? -16.188 12.547 -2.584 1 95.44 21 LEU B C 1
ATOM 2312 O O . LEU B 1 21 ? -16.844 12.008 -3.484 1 95.44 21 LEU B O 1
ATOM 2316 N N . ARG B 1 22 ? -15.93 13.82 -2.596 1 95.25 22 ARG B N 1
ATOM 2317 C CA . ARG B 1 22 ? -16.469 14.688 -3.635 1 95.25 22 ARG B CA 1
ATOM 2318 C C . ARG B 1 22 ? -15.375 15.148 -4.59 1 95.25 22 ARG B C 1
ATOM 2320 O O . ARG B 1 22 ? -15.367 14.773 -5.762 1 95.25 22 ARG B O 1
ATOM 2327 N N . LYS B 1 23 ? -14.5 15.945 -4.035 1 96 23 LYS B N 1
ATOM 2328 C CA . LYS B 1 23 ? -13.469 16.531 -4.875 1 96 23 LYS B CA 1
ATOM 2329 C C . LYS B 1 23 ? -12.102 16.469 -4.195 1 96 23 LYS B C 1
ATOM 2331 O O . LYS B 1 23 ? -11.992 16.719 -2.992 1 96 23 LYS B O 1
ATOM 2336 N N . GLN B 1 24 ? -11.109 16.25 -5.074 1 96.88 24 GLN B N 1
ATOM 2337 C CA . GLN B 1 24 ? -9.75 16.266 -4.555 1 96.88 24 GLN B CA 1
ATOM 2338 C C . GLN B 1 24 ? -9.266 17.688 -4.32 1 96.88 24 GLN B C 1
ATOM 2340 O O . GLN B 1 24 ? -9.328 18.531 -5.223 1 96.88 24 GLN B O 1
ATOM 2345 N N . ILE B 1 25 ? -8.836 17.984 -3.135 1 94.94 25 ILE B N 1
ATOM 2346 C CA . ILE B 1 25 ? -8.359 19.297 -2.738 1 94.94 25 ILE B CA 1
ATOM 2347 C C . ILE B 1 25 ? -6.859 19.406 -2.984 1 94.94 25 ILE B C 1
ATOM 2349 O O . ILE B 1 25 ? -6.371 20.453 -3.438 1 94.94 25 ILE B O 1
ATOM 2353 N N . GLN B 1 26 ? -6.16 18.375 -2.654 1 93.19 26 GLN B N 1
ATOM 2354 C CA . GLN B 1 26 ? -4.703 18.375 -2.744 1 93.19 26 GLN B CA 1
ATOM 2355 C C . GLN B 1 26 ? -4.18 16.969 -3.061 1 93.19 26 GLN B C 1
ATOM 2357 O O . GLN B 1 26 ? -4.523 16 -2.377 1 93.19 26 GLN B O 1
ATOM 2362 N N . SER B 1 27 ? -3.371 16.922 -4.105 1 93.25 27 SER B N 1
ATOM 2363 C CA . SER B 1 27 ? -2.719 15.664 -4.445 1 93.25 27 SER B CA 1
ATOM 2364 C C . SER B 1 27 ? -1.43 15.484 -3.65 1 93.25 27 SER B C 1
ATOM 2366 O O . SER B 1 27 ? -0.862 16.453 -3.145 1 93.25 27 SER B O 1
ATOM 2368 N N . GLY B 1 28 ? -1.058 14.195 -3.428 1 91 28 GLY B N 1
ATOM 2369 C CA . GLY B 1 28 ? 0.182 13.906 -2.721 1 91 28 GLY B CA 1
ATOM 2370 C C . GLY B 1 28 ? 0.375 12.438 -2.418 1 91 28 GLY B C 1
ATOM 2371 O O . GLY B 1 28 ? -0.525 11.625 -2.65 1 91 28 GLY B O 1
ATOM 2372 N N . GLN B 1 29 ? 1.584 12.094 -1.954 1 91.44 29 GLN B N 1
ATOM 2373 C CA . GLN B 1 29 ? 1.942 10.773 -1.456 1 91.44 29 GLN B CA 1
ATOM 2374 C C . GLN B 1 29 ? 2.543 10.852 -0.056 1 91.44 29 GLN B C 1
ATOM 2376 O O . GLN B 1 29 ? 3.295 11.781 0.249 1 91.44 29 GLN B O 1
ATOM 2381 N N . PRO B 1 30 ? 2.109 10.039 0.795 1 94.94 30 PRO B N 1
ATOM 2382 C CA . PRO B 1 30 ? 1.173 8.93 0.619 1 94.94 30 PRO B CA 1
ATOM 2383 C C . PRO B 1 30 ? -0.284 9.352 0.796 1 94.94 30 PRO B C 1
ATOM 2385 O O . PRO B 1 30 ? -1.193 8.547 0.59 1 94.94 30 PRO B O 1
ATOM 2388 N N . PHE B 1 31 ? -0.464 10.633 1.154 1 95.75 31 PHE B N 1
ATOM 2389 C CA . PHE B 1 31 ? -1.819 11.078 1.449 1 95.75 31 PHE B CA 1
ATOM 2390 C C . PHE B 1 31 ? -2.297 12.086 0.408 1 95.75 31 PHE B C 1
ATOM 2392 O O . PHE B 1 31 ? -1.499 12.852 -0.133 1 95.75 31 PHE B O 1
ATOM 2399 N N . GLU B 1 32 ? -3.584 11.992 0.246 1 96.81 32 GLU B N 1
ATOM 2400 C CA . GLU B 1 32 ? -4.332 12.984 -0.516 1 96.81 32 GLU B CA 1
ATOM 2401 C C . GLU B 1 32 ? -5.461 13.586 0.32 1 96.81 32 GLU B C 1
ATOM 2403 O O . GLU B 1 32 ? -5.977 12.938 1.232 1 96.81 32 GLU B O 1
ATOM 2408 N N . TYR B 1 33 ? -5.777 14.797 -0.037 1 96.75 33 TYR B N 1
ATOM 2409 C CA . TYR B 1 33 ? -6.883 15.438 0.666 1 96.75 33 TYR B CA 1
ATOM 2410 C C . TYR B 1 33 ? -8.07 15.641 -0.262 1 96.75 33 TYR B C 1
ATOM 2412 O O . TYR B 1 33 ? -7.91 16.078 -1.406 1 96.75 33 TYR B O 1
ATOM 2420 N N . TRP B 1 34 ? -9.258 15.281 0.29 1 97.69 34 TRP B N 1
ATOM 2421 C CA . TRP B 1 34 ? -10.5 15.344 -0.471 1 97.69 34 TRP B CA 1
ATOM 2422 C C . TRP B 1 34 ? -11.586 16.062 0.327 1 97.69 34 TRP B C 1
ATOM 2424 O O . TRP B 1 34 ? -11.656 15.914 1.551 1 97.69 34 TRP B O 1
ATOM 2434 N N . SER B 1 35 ? -12.367 16.812 -0.403 1 97.25 35 SER B N 1
ATOM 2435 C CA . SER B 1 35 ? -13.641 17.203 0.204 1 97.25 35 SER B CA 1
ATOM 2436 C C . SER B 1 35 ? -14.609 16.031 0.264 1 97.25 35 SER B C 1
ATOM 2438 O O . SER B 1 35 ? -14.68 15.219 -0.666 1 97.25 35 SER B O 1
ATOM 2440 N N . ALA B 1 36 ? -15.289 15.938 1.352 1 95.5 36 ALA B N 1
ATOM 2441 C CA . ALA B 1 36 ? -16.203 14.805 1.548 1 95.5 36 ALA B CA 1
ATOM 2442 C C . ALA B 1 36 ? -17.438 15.234 2.326 1 95.5 36 ALA B C 1
ATOM 2444 O O . ALA B 1 36 ? -17.516 16.375 2.805 1 95.5 36 ALA B O 1
ATOM 2445 N N . CYS B 1 37 ? -18.453 14.289 2.332 1 93.19 37 CYS B N 1
ATOM 2446 C CA . CYS B 1 37 ? -19.688 14.484 3.094 1 93.19 37 CYS B CA 1
ATOM 2447 C C . CYS B 1 37 ? -20.031 13.234 3.893 1 93.19 37 CYS B C 1
ATOM 2449 O O . CYS B 1 37 ? -19.875 12.117 3.402 1 93.19 37 CYS B O 1
ATOM 2451 N N . ILE B 1 38 ? -20.359 13.539 5.074 1 87.12 38 ILE B N 1
ATOM 2452 C CA . ILE B 1 38 ? -20.828 12.461 5.934 1 87.12 38 ILE B CA 1
ATOM 2453 C C . ILE B 1 38 ? -22.328 12.633 6.203 1 87.12 38 ILE B C 1
ATOM 2455 O O . ILE B 1 38 ? -22.781 13.734 6.516 1 87.12 38 ILE B O 1
ATOM 2459 N N . SER B 1 39 ? -23.016 11.539 5.953 1 82.44 39 SER B N 1
ATOM 2460 C CA . SER B 1 39 ? -24.453 11.602 6.191 1 82.44 39 SER B CA 1
ATOM 2461 C C . SER B 1 39 ? -24.828 10.938 7.516 1 82.44 39 SER B C 1
ATOM 2463 O O . SER B 1 39 ? -24.25 9.906 7.879 1 82.44 39 SER B O 1
ATOM 2465 N N . THR B 1 40 ? -25.609 11.695 8.258 1 72.56 40 THR B N 1
ATOM 2466 C CA . THR B 1 40 ? -26.109 11.148 9.516 1 72.56 40 THR B CA 1
ATOM 2467 C C . THR B 1 40 ? -27.516 10.57 9.336 1 72.56 40 THR B C 1
ATOM 2469 O O . THR B 1 40 ? -28.109 10.719 8.273 1 72.56 40 THR B O 1
ATOM 2472 N N . LYS B 1 41 ? -27.922 9.781 10.281 1 68.5 41 LYS B N 1
ATOM 2473 C CA . LYS B 1 41 ? -29.234 9.133 10.266 1 68.5 41 LYS B CA 1
ATOM 2474 C C . LYS B 1 41 ? -30.344 10.141 10 1 68.5 41 LYS B C 1
ATOM 2476 O O . LYS B 1 41 ? -31.359 9.812 9.383 1 68.5 41 LYS B O 1
ATOM 2481 N N . ASP B 1 42 ? -30.172 11.25 10.5 1 67 42 ASP B N 1
ATOM 2482 C CA . ASP B 1 42 ? -31.234 12.25 10.398 1 67 42 ASP B CA 1
ATOM 2483 C C . ASP B 1 42 ? -31.172 12.992 9.07 1 67 42 ASP B C 1
ATOM 2485 O O . ASP B 1 42 ? -31.656 14.117 8.953 1 67 42 ASP B O 1
ATOM 2489 N N . SER B 1 43 ? -30.562 12.406 8.102 1 66.69 43 SER B N 1
ATOM 2490 C CA . SER B 1 43 ? -30.5 12.914 6.734 1 66.69 43 SER B CA 1
ATOM 2491 C C . SER B 1 43 ? -29.734 14.234 6.668 1 66.69 43 SER B C 1
ATOM 2493 O O . SER B 1 43 ? -29.938 15.031 5.75 1 66.69 43 SER B O 1
ATOM 2495 N N . HIS B 1 44 ? -29.109 14.508 7.746 1 78.19 44 HIS B N 1
ATOM 2496 C CA . HIS B 1 44 ? -28.234 15.672 7.645 1 78.19 44 HIS B CA 1
ATOM 2497 C C . HIS B 1 44 ? -26.859 15.281 7.117 1 78.19 44 HIS B C 1
ATOM 2499 O O . HIS B 1 44 ? -26.328 14.219 7.473 1 78.19 44 HIS B O 1
ATOM 2505 N N . SER B 1 45 ? -26.453 16.141 6.117 1 81.69 45 SER B N 1
ATOM 2506 C CA . SER B 1 45 ? -25.125 15.914 5.543 1 81.69 45 SER B CA 1
ATOM 2507 C C . SER B 1 45 ? -24.141 16.953 6.035 1 81.69 45 SER B C 1
ATOM 2509 O O . SER B 1 45 ? -24.453 18.141 6.113 1 81.69 45 SER B O 1
ATOM 2511 N N . TYR B 1 46 ? -23.047 16.469 6.555 1 84.69 46 TYR B N 1
ATOM 2512 C CA . TYR B 1 46 ? -21.984 17.344 7.031 1 84.69 46 TYR B CA 1
ATOM 2513 C C . TYR B 1 46 ? -20.781 17.312 6.078 1 84.69 46 TYR B C 1
ATOM 2515 O O . TYR B 1 46 ? -20.375 16.25 5.629 1 84.69 46 TYR B O 1
ATOM 2523 N N . SER B 1 47 ? -20.359 18.562 5.773 1 92.06 47 SER B N 1
ATOM 2524 C CA . SER B 1 47 ? -19.141 18.656 4.965 1 92.06 47 SER B CA 1
ATOM 2525 C C . SER B 1 47 ? -17.906 18.375 5.797 1 92.06 47 SER B C 1
ATOM 2527 O O . SER B 1 47 ? -17.812 18.781 6.957 1 92.06 47 SER B O 1
ATOM 2529 N N . CYS B 1 48 ? -16.984 17.641 5.184 1 94.38 48 CYS B N 1
ATOM 2530 C CA . CYS B 1 48 ? -15.734 17.344 5.879 1 94.38 48 CYS B CA 1
ATOM 2531 C C . CYS B 1 48 ? -14.578 17.219 4.895 1 94.38 48 CYS B C 1
ATOM 2533 O O . CYS B 1 48 ? -14.766 17.375 3.688 1 94.38 48 CYS B O 1
ATOM 2535 N N . VAL B 1 49 ? -13.336 17.156 5.438 1 96.25 49 VAL B N 1
ATOM 2536 C CA . VAL B 1 49 ? -12.125 16.953 4.648 1 96.25 49 VAL B CA 1
ATOM 2537 C C . VAL B 1 49 ? -11.531 15.578 4.953 1 96.25 49 VAL B C 1
ATOM 2539 O O . VAL B 1 49 ? -11.352 15.219 6.117 1 96.25 49 VAL B O 1
ATOM 2542 N N . ALA B 1 50 ? -11.25 14.859 3.885 1 96.69 50 ALA B N 1
ATOM 2543 C CA . ALA B 1 50 ? -10.703 13.508 4.055 1 96.69 50 ALA B CA 1
ATOM 2544 C C . ALA B 1 50 ? -9.203 13.484 3.775 1 96.69 50 ALA B C 1
ATOM 2546 O O . ALA B 1 50 ? -8.758 13.945 2.725 1 96.69 50 ALA B O 1
ATOM 2547 N N . LYS B 1 51 ? -8.43 13.094 4.773 1 96.44 51 LYS B N 1
ATOM 2548 C CA . LYS B 1 51 ? -7.062 12.633 4.543 1 96.44 51 LYS B CA 1
ATOM 2549 C C . LYS B 1 51 ? -7.035 11.164 4.133 1 96.44 51 LYS B C 1
ATOM 2551 O O . LYS B 1 51 ? -7.148 10.273 4.98 1 96.44 51 LYS B O 1
ATOM 2556 N N . LYS B 1 52 ? -6.863 10.922 2.869 1 97.5 52 LYS B N 1
ATOM 2557 C CA . LYS B 1 52 ? -7.008 9.586 2.287 1 97.5 52 LYS B CA 1
ATOM 2558 C C . LYS B 1 52 ? -5.664 9.047 1.806 1 97.5 52 LYS B C 1
ATOM 2560 O O . LYS B 1 52 ? -4.844 9.797 1.273 1 97.5 52 LYS B O 1
ATOM 2565 N N . LEU B 1 53 ? -5.43 7.785 2.014 1 97.69 53 LEU B N 1
ATOM 2566 C CA . LEU B 1 53 ? -4.266 7.156 1.397 1 97.69 53 LEU B CA 1
ATOM 2567 C C . LEU B 1 53 ? -4.426 7.086 -0.117 1 97.69 53 LEU B C 1
ATOM 2569 O O . LEU B 1 53 ? -5.504 6.75 -0.617 1 97.69 53 LEU B O 1
ATOM 2573 N N . SER B 1 54 ? -3.361 7.492 -0.822 1 97.25 54 SER B N 1
ATOM 2574 C CA . SER B 1 54 ? -3.375 7.383 -2.277 1 97.25 54 SER B CA 1
ATOM 2575 C C . SER B 1 54 ? -3.312 5.926 -2.725 1 97.25 54 SER B C 1
ATOM 2577 O O . SER B 1 54 ? -2.984 5.039 -1.932 1 97.25 54 SER B O 1
ATOM 2579 N N . ASP B 1 55 ? -3.598 5.719 -3.996 1 95.38 55 ASP B N 1
ATOM 2580 C CA . ASP B 1 55 ? -3.557 4.367 -4.551 1 95.38 55 ASP B CA 1
ATOM 2581 C C . ASP B 1 55 ? -2.131 3.822 -4.562 1 95.38 55 ASP B C 1
ATOM 2583 O O . ASP B 1 55 ? -1.924 2.607 -4.586 1 95.38 55 ASP B O 1
ATOM 2587 N N . GLN B 1 56 ? -1.147 4.73 -4.484 1 95.31 56 GLN B N 1
ATOM 2588 C CA . GLN B 1 56 ? 0.257 4.344 -4.57 1 95.31 56 GLN B CA 1
ATOM 2589 C C . GLN B 1 56 ? 0.881 4.215 -3.186 1 95.31 56 GLN B C 1
ATOM 2591 O O . GLN B 1 56 ? 2.039 3.816 -3.057 1 95.31 56 GLN B O 1
ATOM 2596 N N . ALA B 1 57 ? 0.063 4.562 -2.166 1 97.06 57 ALA B N 1
ATOM 2597 C CA . ALA B 1 57 ? 0.571 4.371 -0.811 1 97.06 57 ALA B CA 1
ATOM 2598 C C . ALA B 1 57 ? 0.849 2.896 -0.533 1 97.06 57 ALA B C 1
ATOM 2600 O O . ALA B 1 57 ? 0.193 2.018 -1.098 1 97.06 57 ALA B O 1
ATOM 2601 N N . THR B 1 58 ? 1.771 2.637 0.337 1 96.94 58 THR B N 1
ATOM 2602 C CA . THR B 1 58 ? 2.195 1.269 0.612 1 96.94 58 THR B CA 1
ATOM 2603 C C . THR B 1 58 ? 1.408 0.683 1.78 1 96.94 58 THR B C 1
ATOM 2605 O O . THR B 1 58 ? 0.713 1.409 2.494 1 96.94 58 THR B O 1
ATOM 2608 N N . ILE B 1 59 ? 1.504 -0.622 1.946 1 96.62 59 ILE B N 1
ATOM 2609 C CA . ILE B 1 59 ? 0.905 -1.298 3.092 1 96.62 59 ILE B CA 1
ATOM 2610 C C . ILE B 1 59 ? 1.521 -0.767 4.383 1 96.62 59 ILE B C 1
ATOM 2612 O O . ILE B 1 59 ? 0.835 -0.647 5.402 1 96.62 59 ILE B O 1
ATOM 2616 N N . ARG B 1 60 ? 2.773 -0.383 4.309 1 95.25 60 ARG B N 1
ATOM 2617 C CA . ARG B 1 60 ? 3.432 0.245 5.449 1 95.25 60 ARG B CA 1
ATOM 2618 C C . ARG B 1 60 ? 2.75 1.556 5.824 1 95.25 60 ARG B C 1
ATOM 2620 O O . ARG B 1 60 ? 2.553 1.846 7.004 1 95.25 60 ARG B O 1
ATOM 2627 N N . ASP B 1 61 ? 2.42 2.334 4.816 1 96.25 61 ASP B N 1
ATOM 2628 C CA . ASP B 1 61 ? 1.691 3.578 5.043 1 96.25 61 ASP B CA 1
ATOM 2629 C C . ASP B 1 61 ? 0.338 3.309 5.699 1 96.25 61 ASP B C 1
ATOM 2631 O O . ASP B 1 61 ? -0.076 4.035 6.602 1 96.25 61 ASP B O 1
ATOM 2635 N N . TYR B 1 62 ? -0.271 2.281 5.188 1 96.94 62 TYR B N 1
ATOM 2636 C CA . TYR B 1 62 ? -1.56 1.889 5.75 1 96.94 62 TYR B CA 1
ATOM 2637 C C . TYR B 1 62 ? -1.422 1.519 7.223 1 96.94 62 TYR B C 1
ATOM 2639 O O . TYR B 1 62 ? -2.225 1.947 8.055 1 96.94 62 TYR B O 1
ATOM 2647 N N . GLU B 1 63 ? -0.463 0.719 7.531 1 95.31 63 GLU B N 1
ATOM 2648 C CA . GLU B 1 63 ? -0.225 0.325 8.914 1 95.31 63 GLU B CA 1
ATOM 2649 C C . GLU B 1 63 ? 0.025 1.543 9.805 1 95.31 63 GLU B C 1
ATOM 2651 O O . GLU B 1 63 ? -0.471 1.61 10.93 1 95.31 63 GLU B O 1
ATOM 2656 N N . SER B 1 64 ? 0.798 2.473 9.305 1 95.69 64 SER B N 1
ATOM 2657 C CA . SER B 1 64 ? 1.076 3.711 10.023 1 95.69 64 SER B CA 1
ATOM 2658 C C . SER B 1 64 ? -0.202 4.504 10.273 1 95.69 64 SER B C 1
ATOM 2660 O O . SER B 1 64 ? -0.396 5.051 11.359 1 95.69 64 SER B O 1
ATOM 2662 N N . MET B 1 65 ? -1.05 4.559 9.266 1 95.31 65 MET B N 1
ATOM 2663 C CA . MET B 1 65 ? -2.312 5.277 9.414 1 95.31 65 MET B CA 1
ATOM 2664 C C . MET B 1 65 ? -3.207 4.598 10.445 1 95.31 65 MET B C 1
ATOM 2666 O O . MET B 1 65 ? -3.855 5.266 11.25 1 95.31 65 MET B O 1
ATOM 2670 N N . LYS B 1 66 ? -3.252 3.297 10.352 1 93.56 66 LYS B N 1
ATOM 2671 C CA . LYS B 1 66 ? -4.035 2.535 11.32 1 93.56 66 LYS B CA 1
ATOM 2672 C C . LYS B 1 66 ? -3.592 2.838 12.75 1 93.56 66 LYS B C 1
ATOM 2674 O O . LYS B 1 66 ? -4.422 3.092 13.617 1 93.56 66 LYS B O 1
ATOM 2679 N N . ASN B 1 67 ? -2.297 2.836 12.984 1 94.38 67 ASN B N 1
ATOM 2680 C CA . ASN B 1 67 ? -1.748 3.156 14.297 1 94.38 67 ASN B CA 1
ATOM 2681 C C . ASN B 1 67 ? -2.053 4.598 14.695 1 94.38 67 ASN B C 1
ATOM 2683 O O . ASN B 1 67 ? -2.34 4.875 15.867 1 94.38 67 ASN B O 1
ATOM 2687 N N . LEU B 1 68 ? -1.988 5.465 13.766 1 94.56 68 LEU B N 1
ATOM 2688 C CA . LEU B 1 68 ? -2.316 6.867 14 1 94.56 68 LEU B CA 1
ATOM 2689 C C . LEU B 1 68 ? -3.756 7.016 14.484 1 94.56 68 LEU B C 1
ATOM 2691 O O . LEU B 1 68 ? -4.012 7.68 15.492 1 94.56 68 LEU B O 1
ATOM 2695 N N . VAL B 1 69 ? -4.629 6.359 13.758 1 93.44 69 VAL B N 1
ATOM 2696 C CA . VAL B 1 69 ? -6.047 6.434 14.094 1 93.44 69 VAL B CA 1
ATOM 2697 C C . VAL B 1 69 ? -6.27 5.875 15.5 1 93.44 69 VAL B C 1
ATOM 2699 O O . VAL B 1 69 ? -7.012 6.457 16.297 1 93.44 69 VAL B O 1
ATOM 2702 N N . GLN B 1 70 ? -5.633 4.793 15.789 1 91.19 70 GLN B N 1
ATOM 2703 C CA . GLN B 1 70 ? -5.754 4.184 17.109 1 91.19 70 GLN B CA 1
ATOM 2704 C C . GLN B 1 70 ? -5.266 5.133 18.203 1 91.19 70 GLN B C 1
ATOM 2706 O O . GLN B 1 70 ? -5.926 5.305 19.219 1 91.19 70 GLN B O 1
ATOM 2711 N N . SER B 1 71 ? -4.145 5.77 17.984 1 92.94 71 SER B N 1
ATOM 2712 C CA . SER B 1 71 ? -3.574 6.699 18.969 1 92.94 71 SER B CA 1
ATOM 2713 C C . SER B 1 71 ? -4.438 7.945 19.109 1 92.94 71 SER B C 1
ATOM 2715 O O . SER B 1 71 ? -4.66 8.43 20.219 1 92.94 71 SER B O 1
ATOM 2717 N N . LEU B 1 72 ? -4.891 8.453 17.969 1 92.5 72 LEU B N 1
ATOM 2718 C CA . LEU B 1 72 ? -5.715 9.656 17.969 1 92.5 72 LEU B CA 1
ATOM 2719 C C . LEU B 1 72 ? -7.027 9.406 18.719 1 92.5 72 LEU B C 1
ATOM 2721 O O . LEU B 1 72 ? -7.574 10.312 19.344 1 92.5 72 LEU B O 1
ATOM 2725 N N . SER B 1 73 ? -7.52 8.203 18.609 1 87.88 73 SER B N 1
ATOM 2726 C CA . SER B 1 73 ? -8.789 7.852 19.25 1 87.88 73 SER B CA 1
ATOM 2727 C C . SER B 1 73 ? -8.68 7.922 20.766 1 87.88 73 SER B C 1
ATOM 2729 O O . SER B 1 73 ? -9.695 8.031 21.453 1 87.88 73 SER B O 1
ATOM 2731 N N . LEU B 1 74 ? -7.512 7.938 21.281 1 86.31 74 LEU B N 1
ATOM 2732 C CA . LEU B 1 74 ? -7.293 7.965 22.719 1 86.31 74 LEU B CA 1
ATOM 2733 C C . LEU B 1 74 ? -7.117 9.398 23.219 1 86.31 74 LEU B C 1
ATOM 2735 O O . LEU B 1 74 ? -7.133 9.641 24.422 1 86.31 74 LEU B O 1
ATOM 2739 N N . LEU B 1 75 ? -6.973 10.336 22.312 1 88 75 LEU B N 1
ATOM 2740 C CA . LEU B 1 75 ? -6.738 11.734 22.672 1 88 75 LEU B CA 1
ATOM 2741 C C . LEU B 1 75 ? -8.055 12.469 22.891 1 88 75 LEU B C 1
ATOM 2743 O O . LEU B 1 75 ? -9.023 12.25 22.156 1 88 75 LEU B O 1
ATOM 2747 N N . ASP B 1 76 ? -8.078 13.227 23.906 1 84.44 76 ASP B N 1
ATOM 2748 C CA . ASP B 1 76 ? -9.164 14.195 24.047 1 84.44 76 ASP B CA 1
ATOM 2749 C C . ASP B 1 76 ? -8.891 15.453 23.234 1 84.44 76 ASP B C 1
ATOM 2751 O O . ASP B 1 76 ? -8.133 16.328 23.672 1 84.44 76 ASP B O 1
ATOM 2755 N N . MET B 1 77 ? -9.633 15.391 22.109 1 81.25 77 MET B N 1
ATOM 2756 C CA . MET B 1 77 ? -9.391 16.531 21.234 1 81.25 77 MET B CA 1
ATOM 2757 C C . MET B 1 77 ? -10.195 17.75 21.703 1 81.25 77 MET B C 1
ATOM 2759 O O . MET B 1 77 ? -11.422 17.719 21.688 1 81.25 77 MET B O 1
ATOM 2763 N N . GLY B 1 78 ? -9.727 18.625 22.344 1 83.19 78 GLY B N 1
ATOM 2764 C CA . GLY B 1 78 ? -10.367 19.859 22.766 1 83.19 78 GLY B CA 1
ATOM 2765 C C . GLY B 1 78 ? -10.508 20.875 21.656 1 83.19 78 GLY B C 1
ATOM 2766 O O . GLY B 1 78 ? -10.469 20.531 20.469 1 83.19 78 GLY B O 1
ATOM 2767 N N . SER B 1 79 ? -10.773 22.047 22.031 1 86.19 79 SER B N 1
ATOM 2768 C CA . SER B 1 79 ? -11.062 23.125 21.078 1 86.19 79 SER B CA 1
ATOM 2769 C C . SER B 1 79 ? -9.805 23.531 20.328 1 86.19 79 SER B C 1
ATOM 2771 O O . SER B 1 79 ? -9.883 24.234 19.312 1 86.19 79 SER B O 1
ATOM 2773 N N . GLY B 1 80 ? -8.641 23.094 20.797 1 91.38 80 GLY B N 1
ATOM 2774 C CA . GLY B 1 80 ? -7.391 23.516 20.172 1 91.38 80 GLY B CA 1
ATOM 2775 C C . GLY B 1 80 ? -7.004 22.656 18.984 1 91.38 80 GLY B C 1
ATOM 2776 O O . GLY B 1 80 ? -6.02 22.938 18.297 1 91.38 80 GLY B O 1
ATOM 2777 N N . PHE B 1 81 ? -7.848 21.672 18.703 1 95 81 PHE B N 1
ATOM 2778 C CA . PHE B 1 81 ? -7.492 20.734 17.641 1 95 81 PHE B CA 1
ATOM 2779 C C . PHE B 1 81 ? -8.641 20.562 16.656 1 95 81 PHE B C 1
ATOM 2781 O O . PHE B 1 81 ? -9.812 20.609 17.047 1 95 81 PHE B O 1
ATOM 2788 N N . VAL B 1 82 ? -8.258 20.391 15.398 1 94.75 82 VAL B N 1
ATOM 2789 C CA . VAL B 1 82 ? -9.266 20.047 14.398 1 94.75 82 VAL B CA 1
ATOM 2790 C C . VAL B 1 82 ? -9.922 18.719 14.758 1 94.75 82 VAL B C 1
ATOM 2792 O O . VAL B 1 82 ? -9.234 17.734 15.062 1 94.75 82 VAL B O 1
ATOM 2795 N N . GLN B 1 83 ? -11.203 18.656 14.625 1 92.44 83 GLN B N 1
ATOM 2796 C CA . GLN B 1 83 ? -11.938 17.484 15.102 1 92.44 83 GLN B CA 1
ATOM 2797 C C . GLN B 1 83 ? -11.969 16.391 14.039 1 92.44 83 GLN B C 1
ATOM 2799 O O . GLN B 1 83 ? -12.109 16.672 12.852 1 92.44 83 GLN B O 1
ATOM 2804 N N . ILE B 1 84 ? -11.797 15.211 14.562 1 92.38 84 ILE B N 1
ATOM 2805 C CA . ILE B 1 84 ? -11.969 14.039 13.711 1 92.38 84 ILE B CA 1
ATOM 2806 C C . ILE B 1 84 ? -13.422 13.578 13.75 1 92.38 84 ILE B C 1
ATOM 2808 O O . ILE B 1 84 ? -13.953 13.273 14.828 1 92.38 84 ILE B O 1
ATOM 2812 N N . LEU B 1 85 ? -14.016 13.453 12.609 1 89.44 85 LEU B N 1
ATOM 2813 C CA . LEU B 1 85 ? -15.438 13.125 12.531 1 89.44 85 LEU B CA 1
ATOM 2814 C C . LEU B 1 85 ? -15.648 11.633 12.289 1 89.44 85 LEU B C 1
ATOM 2816 O O . LEU B 1 85 ? -16.625 11.055 12.75 1 89.44 85 LEU B O 1
ATOM 2820 N N . HIS B 1 86 ? -14.75 11.055 11.523 1 88.62 86 HIS B N 1
ATOM 2821 C CA . HIS B 1 86 ? -14.859 9.656 11.117 1 88.62 86 HIS B CA 1
ATOM 2822 C C . HIS B 1 86 ? -13.516 9.117 10.641 1 88.62 86 HIS B C 1
ATOM 2824 O O . HIS B 1 86 ? -12.586 9.891 10.391 1 88.62 86 HIS B O 1
ATOM 2830 N N . SER B 1 87 ? -13.352 7.82 10.68 1 92.31 87 SER B N 1
ATOM 2831 C CA . SER B 1 87 ? -12.203 7.168 10.062 1 92.31 87 SER B CA 1
ATOM 2832 C C . SER B 1 87 ? -12.617 5.875 9.359 1 92.31 87 SER B C 1
ATOM 2834 O O . SER B 1 87 ? -13.539 5.191 9.797 1 92.31 87 SER B O 1
ATOM 2836 N N . SER B 1 88 ? -12.07 5.641 8.25 1 91.5 88 SER B N 1
ATOM 2837 C CA . SER B 1 88 ? -12.219 4.395 7.504 1 91.5 88 SER B CA 1
ATOM 2838 C C . SER B 1 88 ? -10.898 3.652 7.387 1 91.5 88 SER B C 1
ATOM 2840 O O . SER B 1 88 ? -10.07 3.977 6.535 1 91.5 88 SER B O 1
ATOM 2842 N N . ILE B 1 89 ? -10.672 2.588 8.273 1 89.94 89 ILE B N 1
ATOM 2843 C CA . ILE B 1 89 ? -9.398 1.868 8.273 1 89.94 89 ILE B CA 1
ATOM 2844 C C . ILE B 1 89 ? -9.648 0.387 7.996 1 89.94 89 ILE B C 1
ATOM 2846 O O . ILE B 1 89 ? -8.703 -0.381 7.801 1 89.94 89 ILE B O 1
ATOM 2850 N N . GLN B 1 90 ? -10.891 0.022 7.91 1 85.12 90 GLN B N 1
ATOM 2851 C CA . GLN B 1 90 ? -11.227 -1.372 7.645 1 85.12 90 GLN B CA 1
ATOM 2852 C C . GLN B 1 90 ? -11.711 -1.555 6.207 1 85.12 90 GLN B C 1
ATOM 2854 O O . GLN B 1 90 ? -11.688 -2.666 5.676 1 85.12 90 GLN B O 1
ATOM 2859 N N . THR B 1 91 ? -12.156 -0.506 5.637 1 86.38 91 THR B N 1
ATOM 2860 C CA . THR B 1 91 ? -12.672 -0.556 4.273 1 86.38 91 THR B CA 1
ATOM 2861 C C . THR B 1 91 ? -12.094 0.582 3.436 1 86.38 91 THR B C 1
ATOM 2863 O O . THR B 1 91 ? -11.773 1.649 3.965 1 86.38 91 THR B O 1
ATOM 2866 N N . LEU B 1 92 ? -11.984 0.329 2.162 1 89.44 92 LEU B N 1
ATOM 2867 C CA . LEU B 1 92 ? -11.508 1.364 1.251 1 89.44 92 LEU B CA 1
ATOM 2868 C C . LEU B 1 92 ? -12.594 2.406 1 1 89.44 92 LEU B C 1
ATOM 2870 O O . LEU B 1 92 ? -13.789 2.088 1.026 1 89.44 92 LEU B O 1
ATOM 2874 N N . PRO B 1 93 ? -12.266 3.609 0.782 1 93.75 93 PRO B N 1
ATOM 2875 C CA . PRO B 1 93 ? -10.898 4.137 0.878 1 93.75 93 PRO B CA 1
ATOM 2876 C C . PRO B 1 93 ? -10.445 4.328 2.322 1 93.75 93 PRO B C 1
ATOM 2878 O O . PRO B 1 93 ? -11.234 4.734 3.176 1 93.75 93 PRO B O 1
ATOM 2881 N N . PHE B 1 94 ? -9.203 4.016 2.613 1 94.94 94 PHE B N 1
ATOM 2882 C CA . PHE B 1 94 ? -8.648 4.277 3.936 1 94.94 94 PHE B CA 1
ATOM 2883 C C . PHE B 1 94 ? -8.445 5.773 4.152 1 94.94 94 PHE B C 1
ATOM 2885 O O . PHE B 1 94 ? -7.715 6.422 3.404 1 94.94 94 PHE B O 1
ATOM 2892 N N . ALA B 1 95 ? -9.117 6.312 5.176 1 96.12 95 ALA B N 1
ATOM 2893 C CA . ALA B 1 95 ? -9.086 7.766 5.309 1 96.12 95 ALA B CA 1
ATOM 2894 C C . ALA B 1 95 ? -9.461 8.195 6.723 1 96.12 95 ALA B C 1
ATOM 2896 O O . ALA B 1 95 ? -10.117 7.445 7.457 1 96.12 95 ALA B O 1
ATOM 2897 N N . ILE B 1 96 ? -8.969 9.32 7.102 1 94.5 96 ILE B N 1
ATOM 2898 C CA . ILE B 1 96 ? -9.414 10.062 8.273 1 94.5 96 ILE B CA 1
ATOM 2899 C C . ILE B 1 96 ? -10.219 11.289 7.836 1 94.5 96 ILE B C 1
ATOM 2901 O O . ILE B 1 96 ? -9.781 12.055 6.98 1 94.5 96 ILE B O 1
ATOM 2905 N N . TYR B 1 97 ? -11.414 11.43 8.398 1 93.5 97 TYR B N 1
ATOM 2906 C CA . TYR B 1 97 ? -12.297 12.531 8.031 1 93.5 97 TYR B CA 1
ATOM 2907 C C . TYR B 1 97 ? -12.32 13.602 9.125 1 93.5 97 TYR B C 1
ATOM 2909 O O . TYR B 1 97 ? -12.742 13.336 10.25 1 93.5 97 TYR B O 1
ATOM 2917 N N . TYR B 1 98 ? -11.898 14.797 8.734 1 93.75 98 TYR B N 1
ATOM 2918 C CA . TYR B 1 98 ? -11.789 15.922 9.648 1 93.75 98 TYR B CA 1
ATOM 2919 C C . TYR B 1 98 ? -12.906 16.938 9.406 1 93.75 98 TYR B C 1
ATOM 2921 O O . TYR B 1 98 ? -13.453 17.016 8.305 1 93.75 98 TYR B O 1
ATOM 2929 N N . GLU B 1 99 ? -13.188 17.656 10.422 1 92.75 99 GLU B N 1
ATOM 2930 C CA . GLU B 1 99 ? -14.094 18.781 10.227 1 92.75 99 GLU B CA 1
ATOM 2931 C C . GLU B 1 99 ? -13.547 19.75 9.18 1 92.75 99 GLU B C 1
ATOM 2933 O O . GLU B 1 99 ? -12.336 19.922 9.062 1 92.75 99 GLU B O 1
ATOM 2938 N N . GLU B 1 100 ? -14.445 20.312 8.469 1 94.44 100 GLU B N 1
ATOM 2939 C CA . GLU B 1 100 ? -14.047 21.297 7.465 1 94.44 100 GLU B CA 1
ATOM 2940 C C . GLU B 1 100 ? -13.953 22.688 8.07 1 94.44 100 GLU B C 1
ATOM 2942 O O . GLU B 1 100 ? -14.922 23.203 8.641 1 94.44 100 GLU B O 1
ATOM 2947 N N . LEU B 1 101 ? -12.781 23.297 8.023 1 94.12 101 LEU B N 1
ATOM 2948 C CA . LEU B 1 101 ? -12.539 24.672 8.422 1 94.12 101 LEU B CA 1
ATOM 2949 C C . LEU B 1 101 ? -12.188 25.531 7.211 1 94.12 101 LEU B C 1
ATOM 2951 O O . LEU B 1 101 ? -11.125 25.359 6.609 1 94.12 101 LEU B O 1
ATOM 2955 N N . ASN B 1 102 ? -13.078 26.438 6.867 1 90.62 102 ASN B N 1
ATOM 2956 C CA . ASN B 1 102 ? -12.922 27.203 5.633 1 90.62 102 ASN B CA 1
ATOM 2957 C C . ASN B 1 102 ? -12.578 28.656 5.918 1 90.62 102 ASN B C 1
ATOM 2959 O O . ASN B 1 102 ? -13.031 29.547 5.207 1 90.62 102 ASN B O 1
ATOM 2963 N N . PHE B 1 103 ? -11.758 28.906 6.855 1 93.56 103 PHE B N 1
ATOM 2964 C CA . PHE B 1 103 ? -11.453 30.297 7.203 1 93.56 103 PHE B CA 1
ATOM 2965 C C . PHE B 1 103 ? -9.969 30.594 7.023 1 93.56 103 PHE B C 1
ATOM 2967 O O . PHE B 1 103 ? -9.453 31.547 7.594 1 93.56 103 PHE B O 1
ATOM 2974 N N . GLY B 1 104 ? -9.305 29.625 6.266 1 94.06 104 GLY B N 1
ATOM 2975 C CA . GLY B 1 104 ? -7.906 29.828 5.922 1 94.06 104 GLY B CA 1
ATOM 2976 C C . GLY B 1 104 ? -6.953 29.406 7.027 1 94.06 104 GLY B C 1
ATOM 2977 O O . GLY B 1 104 ? -7.379 28.859 8.047 1 94.06 104 GLY B O 1
ATOM 2978 N N . THR B 1 105 ? -5.688 29.703 6.762 1 96.81 105 THR B N 1
ATOM 2979 C CA . THR B 1 105 ? -4.641 29.391 7.73 1 96.81 105 THR B CA 1
ATOM 2980 C C . THR B 1 105 ? -4.344 30.609 8.609 1 96.81 105 THR B C 1
ATOM 2982 O O . THR B 1 105 ? -4.762 31.719 8.297 1 96.81 105 THR B O 1
ATOM 2985 N N . LEU B 1 106 ? -3.691 30.312 9.672 1 97.12 106 LEU B N 1
ATOM 2986 C CA . LEU B 1 106 ? -3.254 31.406 10.523 1 97.12 106 LEU B CA 1
ATOM 2987 C C . LEU B 1 106 ? -2.342 32.375 9.758 1 97.12 106 LEU B C 1
ATOM 2989 O O . LEU B 1 106 ? -2.389 33.562 9.969 1 97.12 106 LEU B O 1
ATOM 2993 N N . CYS B 1 107 ? -1.568 31.828 8.852 1 95.38 107 CYS B N 1
ATOM 2994 C CA . CYS B 1 107 ? -0.709 32.656 8.016 1 95.38 107 CYS B CA 1
ATOM 2995 C C . CYS B 1 107 ? -1.537 33.625 7.176 1 95.38 107 CYS B C 1
ATOM 2997 O O . CYS B 1 107 ? -1.281 34.812 7.168 1 95.38 107 CYS B O 1
ATOM 2999 N N . ASP B 1 108 ? -2.494 33.125 6.52 1 94.75 108 ASP B N 1
ATOM 3000 C CA . ASP B 1 108 ? -3.379 33.938 5.715 1 94.75 108 ASP B CA 1
ATOM 3001 C C . ASP B 1 108 ? -4.031 35.031 6.562 1 94.75 108 ASP B C 1
ATOM 3003 O O . ASP B 1 108 ? -4.141 36.188 6.133 1 94.75 108 ASP B O 1
ATOM 3007 N N . HIS B 1 109 ? -4.438 34.656 7.68 1 94.81 109 HIS B N 1
ATOM 3008 C CA . HIS B 1 109 ? -5.156 35.562 8.578 1 94.81 109 HIS B CA 1
ATOM 3009 C C . HIS B 1 109 ? -4.273 36.719 9.039 1 94.81 109 HIS B C 1
ATOM 3011 O O . HIS B 1 109 ? -4.672 37.875 8.953 1 94.81 109 HIS B O 1
ATOM 3017 N N . VAL B 1 110 ? -3.076 36.406 9.461 1 92.62 110 VAL B N 1
ATOM 3018 C CA . VAL B 1 110 ? -2.193 37.406 10.016 1 92.62 110 VAL B CA 1
ATOM 3019 C C . VAL B 1 110 ? -1.685 38.312 8.898 1 92.62 110 VAL B C 1
ATOM 3021 O O . VAL B 1 110 ? -1.601 39.531 9.078 1 92.62 110 VAL B O 1
ATOM 3024 N N . VAL B 1 111 ? -1.413 37.781 7.777 1 91.62 111 VAL B N 1
ATOM 3025 C CA . VAL B 1 111 ? -0.914 38.562 6.648 1 91.62 111 VAL B CA 1
ATOM 3026 C C . VAL B 1 111 ? -2.006 39.5 6.145 1 91.62 111 VAL B C 1
ATOM 3028 O O . VAL B 1 111 ? -1.724 40.625 5.762 1 91.62 111 VAL B O 1
ATOM 3031 N N . SER B 1 112 ? -3.154 39 6.082 1 91.62 112 SER B N 1
ATOM 3032 C CA . SER B 1 112 ? -4.266 39.844 5.613 1 91.62 112 SER B CA 1
ATOM 3033 C C . SER B 1 112 ? -4.574 40.969 6.594 1 91.62 112 SER B C 1
ATOM 3035 O O . SER B 1 112 ? -4.926 42.062 6.188 1 91.62 112 SER B O 1
ATOM 3037 N N . ARG B 1 113 ? -4.453 40.719 7.84 1 88.44 113 ARG B N 1
ATOM 3038 C CA . ARG B 1 113 ? -4.805 41.688 8.875 1 88.44 113 ARG B CA 1
ATOM 3039 C C . ARG B 1 113 ? -3.719 42.75 9.023 1 88.44 113 ARG B C 1
ATOM 3041 O O . ARG B 1 113 ? -4.016 43.906 9.273 1 88.44 113 ARG B O 1
ATOM 3048 N N . PHE B 1 114 ? -2.42 42.188 8.984 1 85.94 114 PHE B N 1
ATOM 3049 C CA . PHE B 1 114 ? -1.291 43.094 9.172 1 85.94 114 PHE B CA 1
ATOM 3050 C C . PHE B 1 114 ? -0.357 43.062 7.973 1 85.94 114 PHE B C 1
ATOM 3052 O O . PHE B 1 114 ? 0.745 42.5 8.055 1 85.94 114 PHE B O 1
ATOM 3059 N N . PRO B 1 115 ? -0.727 43.781 6.945 1 73.56 115 PRO B N 1
ATOM 3060 C CA . PRO B 1 115 ? 0.159 43.719 5.777 1 73.56 115 PRO B CA 1
ATOM 3061 C C . PRO B 1 115 ? 1.565 44.219 6.086 1 73.56 115 PRO B C 1
ATOM 3063 O O . PRO B 1 115 ? 1.73 45.156 6.891 1 73.56 115 PRO B O 1
ATOM 3066 N N . THR B 1 116 ? 2.541 43.375 5.648 1 64.94 116 THR B N 1
ATOM 3067 C CA . THR B 1 116 ? 3.955 43.625 5.898 1 64.94 116 THR B CA 1
ATOM 3068 C C . THR B 1 116 ? 4.305 45.094 5.613 1 64.94 116 THR B C 1
ATOM 3070 O O . THR B 1 116 ? 5.102 45.688 6.332 1 64.94 116 THR B O 1
ATOM 3073 N N . GLU B 1 117 ? 3.805 45.562 4.582 1 59.84 117 GLU B N 1
ATOM 3074 C CA . GLU B 1 117 ? 4.074 46.938 4.164 1 59.84 117 GLU B CA 1
ATOM 3075 C C . GLU B 1 117 ? 3.727 47.906 5.273 1 59.84 117 GLU B C 1
ATOM 3077 O O . GLU B 1 117 ? 4.438 48.906 5.477 1 59.84 117 GLU B O 1
ATOM 3082 N N . LEU B 1 118 ? 2.742 47.656 5.844 1 58.19 118 LEU B N 1
ATOM 3083 C CA . LEU B 1 118 ? 2.287 48.594 6.875 1 58.19 118 LEU B CA 1
ATOM 3084 C C . LEU B 1 118 ? 3.205 48.531 8.094 1 58.19 118 LEU B C 1
ATOM 3086 O O . LEU B 1 118 ? 3.418 49.562 8.758 1 58.19 118 LEU B O 1
ATOM 3090 N N . LEU B 1 119 ? 3.764 47.281 8.188 1 58.25 119 LEU B N 1
ATOM 3091 C CA . LEU B 1 119 ? 4.641 47.156 9.352 1 58.25 119 LEU B CA 1
ATOM 3092 C C . LEU B 1 119 ? 6.004 47.781 9.07 1 58.25 119 LEU B C 1
ATOM 3094 O O . LEU B 1 119 ? 6.68 48.25 9.992 1 58.25 119 LEU B O 1
ATOM 3098 N N . LEU B 1 120 ? 6.387 47.781 7.758 1 53.94 120 LEU B N 1
ATOM 3099 C CA . LEU B 1 120 ? 7.68 48.312 7.371 1 53.94 120 LEU B CA 1
ATOM 3100 C C . LEU B 1 120 ? 7.605 49.844 7.223 1 53.94 120 LEU B C 1
ATOM 3102 O O . LEU B 1 120 ? 8.633 50.531 7.254 1 53.94 120 LEU B O 1
ATOM 3106 N N . ASN B 1 121 ? 6.598 50.312 6.785 1 49.47 121 ASN B N 1
ATOM 3107 C CA . ASN B 1 121 ? 6.621 51.75 6.535 1 49.47 121 ASN B CA 1
ATOM 3108 C C . ASN B 1 121 ? 7.105 52.5 7.758 1 49.47 121 ASN B C 1
ATOM 3110 O O . ASN B 1 121 ? 6.305 52.938 8.586 1 49.47 121 ASN B O 1
ATOM 3114 N N . THR B 1 122 ? 8.297 52.219 8.141 1 45.34 122 THR B N 1
ATOM 3115 C CA . THR B 1 122 ? 9.07 53 9.094 1 45.34 122 THR B CA 1
ATOM 3116 C C . THR B 1 122 ? 9.312 54.438 8.57 1 45.34 122 THR B C 1
ATOM 3118 O O . THR B 1 122 ? 9.938 55.25 9.242 1 45.34 122 THR B O 1
ATOM 3121 N N . ASN B 1 123 ? 9.422 54.688 7.293 1 43.06 123 ASN B N 1
ATOM 3122 C CA . ASN B 1 123 ? 9.898 56 6.922 1 43.06 123 ASN B CA 1
ATOM 3123 C C . ASN B 1 123 ? 9.039 57.125 7.539 1 43.06 123 ASN B C 1
ATOM 3125 O O . ASN B 1 123 ? 9.273 58.312 7.305 1 43.06 123 ASN B O 1
ATOM 3129 N N . ARG B 1 124 ? 7.742 57.219 7.391 1 44.41 124 ARG B N 1
ATOM 3130 C CA . ARG B 1 124 ? 7.203 58.469 7.926 1 44.41 124 ARG B CA 1
ATOM 3131 C C . ARG B 1 124 ? 7.543 58.625 9.406 1 44.41 124 ARG B C 1
ATOM 3133 O O . ARG B 1 124 ? 7.602 57.656 10.141 1 44.41 124 ARG B O 1
ATOM 3140 N N . LYS B 1 125 ? 8.281 59.75 9.922 1 42.66 125 LYS B N 1
ATOM 3141 C CA . LYS B 1 125 ? 8.422 60.344 11.242 1 42.66 125 LYS B CA 1
ATOM 3142 C C . LYS B 1 125 ? 7.348 59.844 12.195 1 42.66 125 LYS B C 1
ATOM 3144 O O . LYS B 1 125 ? 7 60.5 13.172 1 42.66 125 LYS B O 1
ATOM 3149 N N . LEU B 1 126 ? 6.41 59.156 11.695 1 40.31 126 LEU B N 1
ATOM 3150 C CA . LEU B 1 126 ? 5.328 58.844 12.617 1 40.31 126 LEU B CA 1
ATOM 3151 C C . LEU B 1 126 ? 5.859 58.125 13.859 1 40.31 126 LEU B C 1
ATOM 3153 O O . LEU B 1 126 ? 6.891 57.469 13.805 1 40.31 126 LEU B O 1
ATOM 3157 N N . GLU B 1 127 ? 5.242 58.375 15.07 1 41.31 127 GLU B N 1
ATOM 3158 C CA . GLU B 1 127 ? 5.332 57.906 16.453 1 41.31 127 GLU B CA 1
ATOM 3159 C C . GLU B 1 127 ? 5.648 56.406 16.5 1 41.31 127 GLU B C 1
ATOM 3161 O O . GLU B 1 127 ? 5.324 55.688 15.57 1 41.31 127 GLU B O 1
ATOM 3166 N N . PRO B 1 128 ? 6.625 55.875 17.297 1 44.97 128 PRO B N 1
ATOM 3167 C CA . PRO B 1 128 ? 6.812 54.438 17.625 1 44.97 128 PRO B CA 1
ATOM 3168 C C . PRO B 1 128 ? 5.562 53.625 17.359 1 44.97 128 PRO B C 1
ATOM 3170 O O . PRO B 1 128 ? 4.516 53.875 17.969 1 44.97 128 PRO B O 1
ATOM 3173 N N . THR B 1 129 ? 5.148 53.469 16.125 1 50.59 129 THR B N 1
ATOM 3174 C CA . THR B 1 129 ? 3.963 52.688 15.805 1 50.59 129 THR B CA 1
ATOM 3175 C C . THR B 1 129 ? 3.707 51.625 16.875 1 50.59 129 THR B C 1
ATOM 3177 O O . THR B 1 129 ? 4.609 50.875 17.234 1 50.59 129 THR B O 1
ATOM 3180 N N . ASN B 1 130 ? 2.984 52.031 17.891 1 58.59 130 ASN B N 1
ATOM 3181 C CA . ASN B 1 130 ? 2.541 51.219 19.031 1 58.59 130 ASN B CA 1
ATOM 3182 C C . ASN B 1 130 ? 2.117 49.812 18.578 1 58.59 130 ASN B C 1
ATOM 3184 O O . ASN B 1 130 ? 1.006 49.625 18.078 1 58.59 130 ASN B O 1
ATOM 3188 N N . HIS B 1 131 ? 3.191 48.969 18.344 1 71.62 131 HIS B N 1
ATOM 3189 C CA . HIS B 1 131 ? 2.986 47.594 17.953 1 71.62 131 HIS B CA 1
ATOM 3190 C C . HIS B 1 131 ? 2.299 46.781 19.047 1 71.62 131 HIS B C 1
ATOM 3192 O O . HIS B 1 131 ? 2.031 45.594 18.891 1 71.62 131 HIS B O 1
ATOM 3198 N N . ALA B 1 132 ? 1.992 47.531 20.031 1 77 132 ALA B N 1
ATOM 3199 C CA . ALA B 1 132 ? 1.469 46.844 21.203 1 77 132 ALA B CA 1
ATOM 3200 C C . ALA B 1 132 ? 0.155 46.156 20.875 1 77 132 ALA B C 1
ATOM 3202 O O . ALA B 1 132 ? -0.028 44.969 21.219 1 77 132 ALA B O 1
ATOM 3203 N N . PRO B 1 133 ? -0.681 46.812 20.156 1 77.06 133 PRO B N 1
ATOM 3204 C CA . PRO B 1 133 ? -1.922 46.125 19.844 1 77.06 133 PRO B CA 1
ATOM 3205 C C . PRO B 1 133 ? -1.695 44.906 18.922 1 77.06 133 PRO B C 1
ATOM 3207 O O . PRO B 1 133 ? -2.361 43.875 19.078 1 77.06 133 PRO B O 1
ATOM 3210 N N . VAL B 1 134 ? -0.788 45.094 18.016 1 83.31 134 VAL B N 1
ATOM 3211 C CA . VAL B 1 134 ? -0.471 44 17.109 1 83.31 134 VAL B CA 1
ATOM 3212 C C . VAL B 1 134 ? 0.147 42.844 17.891 1 83.31 134 VAL B C 1
ATOM 3214 O O . VAL B 1 134 ? -0.256 41.688 17.719 1 83.31 134 VAL B O 1
ATOM 3217 N N . LEU B 1 135 ? 1.058 43.188 18.75 1 87.5 135 LEU B N 1
ATOM 3218 C CA . LEU B 1 135 ? 1.735 42.188 19.547 1 87.5 135 LEU B CA 1
ATOM 3219 C C . LEU B 1 135 ? 0.74 41.438 20.438 1 87.5 135 LEU B C 1
ATOM 3221 O O . LEU B 1 135 ? 0.795 40.219 20.531 1 87.5 135 LEU B O 1
ATOM 3225 N N . LYS B 1 136 ? -0.115 42.219 21.062 1 88.81 136 LYS B N 1
ATOM 3226 C CA . LYS B 1 136 ? -1.124 41.594 21.922 1 88.81 136 LYS B CA 1
ATOM 3227 C C . LYS B 1 136 ? -2 40.625 21.125 1 88.81 136 LYS B C 1
ATOM 3229 O O . LYS B 1 136 ? -2.328 39.531 21.609 1 88.81 136 LYS B O 1
ATOM 3234 N N . TYR B 1 137 ? -2.352 41.031 19.984 1 90.19 137 TYR B N 1
ATOM 3235 C CA . TYR B 1 137 ? -3.176 40.219 19.109 1 90.19 137 TYR B CA 1
ATOM 3236 C C . TYR B 1 137 ? -2.453 38.938 18.719 1 90.19 137 TYR B C 1
ATOM 3238 O O . TYR B 1 137 ? -3.031 37.844 18.781 1 90.19 137 TYR B O 1
ATOM 3246 N N . LEU B 1 138 ? -1.221 39.031 18.375 1 93.06 138 LEU B N 1
ATOM 3247 C CA . LEU B 1 138 ? -0.422 37.906 17.953 1 93.06 138 LEU B CA 1
ATOM 3248 C C . LEU B 1 138 ? -0.147 36.969 19.125 1 93.06 138 LEU B C 1
ATOM 3250 O O . LEU B 1 138 ? -0.154 35.75 18.969 1 93.06 138 LEU B O 1
ATOM 3254 N N . LEU B 1 139 ? 0.04 37.531 20.25 1 93.25 139 LEU B N 1
ATOM 3255 C CA . LEU B 1 139 ? 0.405 36.75 21.422 1 93.25 139 LEU B CA 1
ATOM 3256 C C . LEU B 1 139 ? -0.762 35.875 21.891 1 93.25 139 LEU B C 1
ATOM 3258 O O . LEU B 1 139 ? -0.557 34.812 22.5 1 93.25 139 LEU B O 1
ATOM 3262 N N . LYS B 1 140 ? -1.958 36.281 21.562 1 94.94 140 LYS B N 1
ATOM 3263 C CA . LYS B 1 140 ? -3.109 35.438 21.875 1 94.94 140 LYS B CA 1
ATOM 3264 C C . LYS B 1 140 ? -3.035 34.094 21.125 1 94.94 140 LYS B C 1
ATOM 3266 O O . LYS B 1 140 ? -3.291 33.031 21.688 1 94.94 140 LYS B O 1
ATOM 3271 N N . PHE B 1 141 ? -2.703 34.188 19.844 1 96.19 141 PHE B N 1
ATOM 3272 C CA . PHE B 1 141 ? -2.535 32.969 19.047 1 96.19 141 PHE B CA 1
ATOM 3273 C C . PHE B 1 141 ? -1.366 32.125 19.578 1 96.19 141 PHE B C 1
ATOM 3275 O O . PHE B 1 141 ? -1.449 30.906 19.656 1 96.19 141 PHE B O 1
ATOM 3282 N N . ALA B 1 142 ? -0.279 32.844 19.906 1 95.62 142 ALA B N 1
ATOM 3283 C CA . ALA B 1 142 ? 0.887 32.156 20.453 1 95.62 142 ALA B CA 1
ATOM 3284 C C . ALA B 1 142 ? 0.517 31.359 21.703 1 95.62 142 ALA B C 1
ATOM 3286 O O . ALA B 1 142 ? 0.906 30.188 21.844 1 95.62 142 ALA B O 1
ATOM 3287 N N . GLU B 1 143 ? -0.222 31.969 22.547 1 96.19 143 GLU B N 1
ATOM 3288 C CA . GLU B 1 143 ? -0.641 31.312 23.781 1 96.19 143 GLU B CA 1
ATOM 3289 C C . GLU B 1 143 ? -1.481 30.078 23.484 1 96.19 143 GLU B C 1
ATOM 3291 O O . GLU B 1 143 ? -1.288 29.031 24.109 1 96.19 143 GLU B O 1
ATOM 3296 N N . ASP B 1 144 ? -2.418 30.188 22.625 1 95.81 144 ASP B N 1
ATOM 3297 C CA . ASP B 1 144 ? -3.287 29.078 22.266 1 95.81 144 ASP B CA 1
ATOM 3298 C C . ASP B 1 144 ? -2.479 27.906 21.719 1 95.81 144 ASP B C 1
ATOM 3300 O O . ASP B 1 144 ? -2.699 26.75 22.094 1 95.81 144 ASP B O 1
ATOM 3304 N N . ILE B 1 145 ? -1.547 28.203 20.828 1 96.56 145 ILE B N 1
ATOM 3305 C CA . ILE B 1 145 ? -0.75 27.156 20.188 1 96.56 145 ILE B CA 1
ATOM 3306 C C . ILE B 1 145 ? 0.186 26.516 21.203 1 96.56 145 ILE B C 1
ATOM 3308 O O . ILE B 1 145 ? 0.371 25.297 21.219 1 96.56 145 ILE B O 1
ATOM 3312 N N . ILE B 1 146 ? 0.801 27.359 22.078 1 96.44 146 ILE B N 1
ATOM 3313 C CA . ILE B 1 146 ? 1.694 26.844 23.109 1 96.44 146 ILE B CA 1
ATOM 3314 C C . ILE B 1 146 ? 0.929 25.891 24.031 1 96.44 146 ILE B C 1
ATOM 3316 O O . ILE B 1 146 ? 1.428 24.828 24.375 1 96.44 146 ILE B O 1
ATOM 3320 N N . LYS B 1 147 ? -0.284 26.266 24.391 1 95.88 147 LYS B N 1
ATOM 3321 C CA . LYS B 1 147 ? -1.125 25.406 25.234 1 95.88 147 LYS B CA 1
ATOM 3322 C C . LYS B 1 147 ? -1.429 24.078 24.531 1 95.88 147 LYS B C 1
ATOM 3324 O O . LYS B 1 147 ? -1.356 23.016 25.141 1 95.88 147 LYS B O 1
ATOM 3329 N N . ALA B 1 148 ? -1.771 24.172 23.312 1 95.25 148 ALA B N 1
ATOM 3330 C CA . ALA B 1 148 ? -2.057 22.969 22.531 1 95.25 148 ALA B CA 1
ATOM 3331 C C . ALA B 1 148 ? -0.823 22.078 22.422 1 95.25 148 ALA B C 1
ATOM 3333 O O . ALA B 1 148 ? -0.91 20.859 22.594 1 95.25 148 ALA B O 1
ATOM 3334 N N . MET B 1 149 ? 0.314 22.688 22.188 1 95.69 149 MET B N 1
ATOM 3335 C CA . MET B 1 149 ? 1.562 21.938 22.062 1 95.69 149 MET B CA 1
ATOM 3336 C C . MET B 1 149 ? 1.947 21.312 23.406 1 95.69 149 MET B C 1
ATOM 3338 O O . MET B 1 149 ? 2.498 20.203 23.438 1 95.69 149 MET B O 1
ATOM 3342 N N . GLN B 1 150 ? 1.719 22.016 24.469 1 95.31 150 GLN B N 1
ATOM 3343 C CA . GLN B 1 150 ? 1.97 21.469 25.797 1 95.31 150 GLN B CA 1
ATOM 3344 C C . GLN B 1 150 ? 1.108 20.234 26.062 1 95.31 150 GLN B C 1
ATOM 3346 O O . GLN B 1 150 ? 1.586 19.234 26.609 1 95.31 150 GLN B O 1
ATOM 3351 N N . TYR B 1 151 ? -0.099 20.344 25.719 1 95.19 151 TYR B N 1
ATOM 3352 C CA . TYR B 1 151 ? -0.99 19.203 25.859 1 95.19 151 TYR B CA 1
ATOM 3353 C C . TYR B 1 151 ? -0.468 18.016 25.062 1 95.19 151 TYR B C 1
ATOM 3355 O O . TYR B 1 151 ? -0.433 16.891 25.578 1 95.19 151 TYR B O 1
ATOM 3363 N N . LEU B 1 152 ? -0.056 18.281 23.797 1 94.88 152 LEU B N 1
ATOM 3364 C CA . LEU B 1 152 ? 0.48 17.219 22.953 1 94.88 152 LEU B CA 1
ATOM 3365 C C . LEU B 1 152 ? 1.688 16.562 23.609 1 94.88 152 LEU B C 1
ATOM 3367 O O . LEU B 1 152 ? 1.785 15.336 23.656 1 94.88 152 LEU B O 1
ATOM 3371 N N . ALA B 1 153 ? 2.533 17.391 24.094 1 95.25 153 ALA B N 1
ATOM 3372 C CA . ALA B 1 153 ? 3.736 16.859 24.734 1 95.25 153 ALA B CA 1
ATOM 3373 C C . ALA B 1 153 ? 3.381 15.938 25.891 1 95.25 153 ALA B C 1
ATOM 3375 O O . ALA B 1 153 ? 4.004 14.891 26.078 1 95.25 153 ALA B O 1
ATOM 3376 N N . HIS B 1 154 ? 2.355 16.281 26.625 1 95.06 154 HIS B N 1
ATOM 3377 C CA . HIS B 1 154 ? 1.909 15.477 27.75 1 95.06 154 HIS B CA 1
ATOM 3378 C C . HIS B 1 154 ? 1.325 14.148 27.297 1 95.06 154 HIS B C 1
ATOM 3380 O O . HIS B 1 154 ? 1.425 13.141 28 1 95.06 154 HIS B O 1
ATOM 3386 N N . GLN B 1 155 ? 0.747 14.156 26.188 1 94.94 155 GLN B N 1
ATOM 3387 C CA . GLN B 1 155 ? 0.116 12.953 25.641 1 94.94 155 GLN B CA 1
ATOM 3388 C C . GLN B 1 155 ? 1.087 12.172 24.766 1 94.94 155 GLN B C 1
ATOM 3390 O O . GLN B 1 155 ? 0.691 11.219 24.094 1 94.94 155 GLN B O 1
ATOM 3395 N N . LYS B 1 156 ? 2.34 12.594 24.656 1 95.62 156 LYS B N 1
ATOM 3396 C CA . LYS B 1 156 ? 3.387 11.945 23.875 1 95.62 156 LYS B CA 1
ATOM 3397 C C . LYS B 1 156 ? 3.078 12.031 22.375 1 95.62 156 LYS B C 1
ATOM 3399 O O . LYS B 1 156 ? 3.232 11.047 21.656 1 95.62 156 LYS B O 1
ATOM 3404 N N . PHE B 1 157 ? 2.514 13.172 22.047 1 96.12 157 PHE B N 1
ATOM 3405 C CA . PHE B 1 157 ? 2.293 13.539 20.656 1 96.12 157 PHE B CA 1
ATOM 3406 C C . PHE B 1 157 ? 3.188 14.703 20.266 1 96.12 157 PHE B C 1
ATOM 3408 O O . PHE B 1 157 ? 3.721 15.406 21.125 1 96.12 157 PHE B O 1
ATOM 3415 N N . SER B 1 158 ? 3.359 14.859 18.938 1 95.94 158 SER B N 1
ATOM 3416 C CA . SER B 1 158 ? 4.148 15.945 18.375 1 95.94 158 SER B CA 1
ATOM 3417 C C . SER B 1 158 ? 3.506 16.484 17.109 1 95.94 158 SER B C 1
ATOM 3419 O O . SER B 1 158 ? 2.533 15.922 16.594 1 95.94 158 SER B O 1
ATOM 3421 N N . HIS B 1 159 ? 3.926 17.578 16.703 1 94.88 159 HIS B N 1
ATOM 3422 C CA . HIS B 1 159 ? 3.58 18.203 15.438 1 94.88 159 HIS B CA 1
ATOM 3423 C C . HIS B 1 159 ? 4.812 18.375 14.555 1 94.88 159 HIS B C 1
ATOM 3425 O O . HIS B 1 159 ? 5.414 19.453 14.523 1 94.88 159 HIS B O 1
ATOM 3431 N N . PRO B 1 160 ? 5.105 17.453 13.75 1 92.5 160 PRO B N 1
ATOM 3432 C CA . PRO B 1 160 ? 6.387 17.422 13.039 1 92.5 160 PRO B CA 1
ATOM 3433 C C . PRO B 1 160 ? 6.5 18.5 11.961 1 92.5 160 PRO B C 1
ATOM 3435 O O . PRO B 1 160 ? 7.586 18.734 11.43 1 92.5 160 PRO B O 1
ATOM 3438 N N . ALA B 1 161 ? 5.5 19.188 11.664 1 90.38 161 ALA B N 1
ATOM 3439 C CA . ALA B 1 161 ? 5.539 20.172 10.594 1 90.38 161 ALA B CA 1
ATOM 3440 C C . ALA B 1 161 ? 4.848 21.469 11.016 1 90.38 161 ALA B C 1
ATOM 3442 O O . ALA B 1 161 ? 4.152 22.094 10.219 1 90.38 161 ALA B O 1
ATOM 3443 N N . LEU B 1 162 ? 5.066 21.844 12.164 1 95.12 162 LEU B N 1
ATOM 3444 C CA . LEU B 1 162 ? 4.375 23.016 12.68 1 95.12 162 LEU B CA 1
ATOM 3445 C C . LEU B 1 162 ? 4.832 24.281 11.953 1 95.12 162 LEU B C 1
ATOM 3447 O O . LEU B 1 162 ? 6.031 24.531 11.82 1 95.12 162 LEU B O 1
ATOM 3451 N N . SER B 1 163 ? 3.914 25.047 11.414 1 95.38 163 SER B N 1
ATOM 3452 C CA . SER B 1 163 ? 4.074 26.344 10.773 1 95.38 163 SER B CA 1
ATOM 3453 C C . SER B 1 163 ? 2.762 27.125 10.773 1 95.38 163 SER B C 1
ATOM 3455 O O . SER B 1 163 ? 1.705 26.562 11.086 1 95.38 163 SER B O 1
ATOM 3457 N N . LEU B 1 164 ? 2.834 28.375 10.469 1 96.25 164 LEU B N 1
ATOM 3458 C CA . LEU B 1 164 ? 1.618 29.188 10.422 1 96.25 164 LEU B CA 1
ATOM 3459 C C . LEU B 1 164 ? 0.66 28.656 9.359 1 96.25 164 LEU B C 1
ATOM 3461 O O . LEU B 1 164 ? -0.555 28.844 9.469 1 96.25 164 LEU B O 1
ATOM 3465 N N . ARG B 1 165 ? 1.255 28 8.406 1 93.44 165 ARG B N 1
ATOM 3466 C CA . ARG B 1 165 ? 0.469 27.516 7.277 1 93.44 165 ARG B CA 1
ATOM 3467 C C . ARG B 1 165 ? -0.21 26.188 7.621 1 93.44 165 ARG B C 1
ATOM 3469 O O . ARG B 1 165 ? -1.1 25.734 6.898 1 93.44 165 ARG B O 1
ATOM 3476 N N . LYS B 1 166 ? 0.125 25.641 8.758 1 94.19 166 LYS B N 1
ATOM 3477 C CA . LYS B 1 166 ? -0.437 24.359 9.18 1 94.19 166 LYS B CA 1
ATOM 3478 C C . LYS B 1 166 ? -1.353 24.531 10.391 1 94.19 166 LYS B C 1
ATOM 3480 O O . LYS B 1 166 ? -1.632 23.562 11.102 1 94.19 166 LYS B O 1
ATOM 3485 N N . VAL B 1 167 ? -1.73 25.703 10.617 1 96.75 167 VAL B N 1
ATOM 3486 C CA . VAL B 1 167 ? -2.719 26.062 11.633 1 96.75 167 VAL B CA 1
ATOM 3487 C C . VAL B 1 167 ? -3.951 26.656 10.969 1 96.75 167 VAL B C 1
ATOM 3489 O O . VAL B 1 167 ? -3.838 27.609 10.18 1 96.75 167 VAL B O 1
ATOM 3492 N N . LEU B 1 168 ? -5.109 26.156 11.367 1 96.88 168 LEU B N 1
ATOM 3493 C CA . LEU B 1 168 ? -6.328 26.578 10.68 1 96.88 168 LEU B CA 1
ATOM 3494 C C . LEU B 1 168 ? -7.141 27.531 11.547 1 96.88 168 LEU B C 1
ATOM 3496 O O . LEU B 1 168 ? -7.238 27.328 12.766 1 96.88 168 LEU B O 1
ATOM 3500 N N . MET B 1 169 ? -7.727 28.469 10.852 1 97.06 169 MET B N 1
ATOM 3501 C CA . MET B 1 169 ? -8.57 29.438 11.539 1 97.06 169 MET B CA 1
ATOM 3502 C C . MET B 1 169 ? -10.016 28.953 11.609 1 97.06 169 MET B C 1
ATOM 3504 O O . MET B 1 169 ? -10.484 28.266 10.703 1 97.06 169 MET B O 1
ATOM 3508 N N . THR B 1 170 ? -10.672 29.281 12.688 1 95.5 170 THR B N 1
ATOM 3509 C CA . THR B 1 170 ? -12.094 29 12.844 1 95.5 170 THR B CA 1
ATOM 3510 C C . THR B 1 170 ? -12.922 30.25 12.562 1 95.5 170 THR B C 1
ATOM 3512 O O . THR B 1 170 ? -12.383 31.344 12.406 1 95.5 170 THR B O 1
ATOM 3515 N N . GLU B 1 171 ? -14.219 30.031 12.578 1 92.44 171 GLU B N 1
ATOM 3516 C CA . GLU B 1 171 ? -15.164 31.109 12.328 1 92.44 171 GLU B CA 1
ATOM 3517 C C . GLU B 1 171 ? -15.086 32.188 13.414 1 92.44 171 GLU B C 1
ATOM 3519 O O . GLU B 1 171 ? -15.258 33.375 13.148 1 92.44 171 GLU B O 1
ATOM 3524 N N . ASN B 1 172 ? -14.766 31.781 14.602 1 90.94 172 ASN B N 1
ATOM 3525 C CA . ASN B 1 172 ? -14.781 32.688 15.758 1 90.94 172 ASN B CA 1
ATOM 3526 C C . ASN B 1 172 ? -13.438 33.375 15.961 1 90.94 172 ASN B C 1
ATOM 3528 O O . ASN B 1 172 ? -13.211 34 17 1 90.94 172 ASN B O 1
ATOM 3532 N N . GLY B 1 173 ? -12.508 33.188 15.086 1 90.81 173 GLY B N 1
ATOM 3533 C CA . GLY B 1 173 ? -11.227 33.875 15.164 1 90.81 173 GLY B CA 1
ATOM 3534 C C . GLY B 1 173 ? -10.195 33.125 15.984 1 90.81 173 GLY B C 1
ATOM 3535 O O . GLY B 1 173 ? -9.156 33.656 16.344 1 90.81 173 GLY B O 1
ATOM 3536 N N . SER B 1 174 ? -10.562 31.953 16.344 1 93.75 174 SER B N 1
ATOM 3537 C CA . SER B 1 174 ? -9.594 31.078 17 1 93.75 174 SER B CA 1
ATOM 3538 C C . SER B 1 174 ? -8.883 30.188 15.984 1 93.75 174 SER B C 1
ATOM 3540 O O . SER B 1 174 ? -9.203 30.203 14.797 1 93.75 174 SER B O 1
ATOM 3542 N N . CYS B 1 175 ? -7.84 29.547 16.453 1 95.62 175 CYS B N 1
ATOM 3543 C CA . CYS B 1 175 ? -7.109 28.672 15.555 1 95.62 175 CYS B CA 1
ATOM 3544 C C . CYS B 1 175 ? -7.035 27.25 16.109 1 95.62 175 CYS B C 1
ATOM 3546 O O . CYS B 1 175 ? -7.223 27.047 17.312 1 95.62 175 CYS B O 1
ATOM 3548 N N . LYS B 1 176 ? -6.906 26.266 15.25 1 95.94 176 LYS B N 1
ATOM 3549 C CA . LYS B 1 176 ? -6.832 24.859 15.609 1 95.94 176 LYS B CA 1
ATOM 3550 C C . LYS B 1 176 ? -5.641 24.188 14.945 1 95.94 176 LYS B C 1
ATOM 3552 O O . LYS B 1 176 ? -5.309 24.484 13.797 1 95.94 176 LYS B O 1
ATOM 3557 N N . LEU B 1 177 ? -5.008 23.281 15.711 1 95.44 177 LEU B N 1
ATOM 3558 C CA . LEU B 1 177 ? -3.922 22.453 15.18 1 95.44 177 LEU B CA 1
ATOM 3559 C C . LEU B 1 177 ? -4.469 21.203 14.516 1 95.44 177 LEU B C 1
ATOM 3561 O O . LEU B 1 177 ? -5.492 20.656 14.945 1 95.44 177 LEU B O 1
ATOM 3565 N N . TYR B 1 178 ? -3.82 20.828 13.438 1 92.12 178 TYR B N 1
ATOM 3566 C CA . TYR B 1 178 ? -4.062 19.531 12.82 1 92.12 178 TYR B CA 1
ATOM 3567 C C . TYR B 1 178 ? -2.748 18.859 12.43 1 92.12 178 TYR B C 1
ATOM 3569 O O . TYR B 1 178 ? -1.669 19.359 12.75 1 92.12 178 TYR B O 1
ATOM 3577 N N . SER B 1 179 ? -2.748 17.688 11.945 1 91.94 179 SER B N 1
ATOM 3578 C CA . SER B 1 179 ? -1.572 16.938 11.508 1 91.94 179 SER B CA 1
ATOM 3579 C C . SER B 1 179 ? -0.667 16.594 12.688 1 91.94 179 SER B C 1
ATOM 3581 O O . SER B 1 179 ? 0.539 16.859 12.641 1 91.94 179 SER B O 1
ATOM 3583 N N . ILE B 1 180 ? -1.207 16.188 13.719 1 95 180 ILE B N 1
ATOM 3584 C CA . ILE B 1 180 ? -0.476 15.773 14.906 1 95 180 ILE B CA 1
ATOM 3585 C C . ILE B 1 180 ? -0.208 14.266 14.844 1 95 180 ILE B C 1
ATOM 3587 O O . ILE B 1 180 ? -0.98 13.516 14.242 1 95 180 ILE B O 1
ATOM 3591 N N . TYR B 1 181 ? 0.906 13.867 15.461 1 95.62 181 TYR B N 1
ATOM 3592 C CA . TYR B 1 181 ? 1.324 12.469 15.414 1 95.62 181 TYR B CA 1
ATOM 3593 C C . TYR B 1 181 ? 1.841 12.016 16.781 1 95.62 181 TYR B C 1
ATOM 3595 O O . TYR B 1 181 ? 2.518 12.773 17.469 1 95.62 181 TYR B O 1
ATOM 3603 N N . PRO B 1 182 ? 1.513 10.766 17.141 1 96.06 182 PRO B N 1
ATOM 3604 C CA . PRO B 1 182 ? 2.25 10.219 18.297 1 96.06 182 PRO B CA 1
ATOM 3605 C C . PRO B 1 182 ? 3.754 10.148 18.047 1 96.06 182 PRO B C 1
ATOM 3607 O O . PRO B 1 182 ? 4.188 9.93 16.906 1 96.06 182 PRO B O 1
ATOM 3610 N N . ASN B 1 183 ? 4.473 10.297 19.094 1 95.75 183 ASN B N 1
ATOM 3611 C CA . ASN B 1 183 ? 5.922 10.375 18.969 1 95.75 183 ASN B CA 1
ATOM 3612 C C . ASN B 1 183 ? 6.477 9.18 18.188 1 95.75 183 ASN B C 1
ATOM 3614 O O . ASN B 1 183 ? 7.406 9.336 17.391 1 95.75 183 ASN B O 1
ATOM 3618 N N . GLU B 1 184 ? 5.879 8.062 18.359 1 94.62 184 GLU B N 1
ATOM 3619 C CA . GLU B 1 184 ? 6.395 6.828 17.766 1 94.62 184 GLU B CA 1
ATOM 3620 C C . GLU B 1 184 ? 6.238 6.84 16.25 1 94.62 184 GLU B C 1
ATOM 3622 O O . GLU B 1 184 ? 6.922 6.094 15.547 1 94.62 184 GLU B O 1
ATOM 3627 N N . LEU B 1 185 ? 5.402 7.715 15.695 1 95.62 185 LEU B N 1
ATOM 3628 C CA . LEU B 1 185 ? 5.145 7.746 14.258 1 95.62 185 LEU B CA 1
ATOM 3629 C C . LEU B 1 185 ? 5.84 8.938 13.609 1 95.62 185 LEU B C 1
ATOM 3631 O O . LEU B 1 185 ? 5.801 9.094 12.391 1 95.62 185 LEU B O 1
ATOM 3635 N N . CYS B 1 186 ? 6.52 9.742 14.352 1 95.56 186 CYS B N 1
ATOM 3636 C CA . CYS B 1 186 ? 7.066 10.992 13.844 1 95.56 186 CYS B CA 1
ATOM 3637 C C . CYS B 1 186 ? 8.211 10.734 12.875 1 95.56 186 CYS B C 1
ATOM 3639 O O . CYS B 1 186 ? 8.359 11.445 11.875 1 95.56 186 CYS B O 1
ATOM 3641 N N . VAL B 1 187 ? 8.977 9.758 13.188 1 94.19 187 VAL B N 1
ATOM 3642 C CA . VAL B 1 187 ? 10.109 9.469 12.312 1 94.19 187 VAL B CA 1
ATOM 3643 C C . VAL B 1 187 ? 9.609 9.125 10.914 1 94.19 187 VAL B C 1
ATOM 3645 O O . VAL B 1 187 ? 10.133 9.625 9.922 1 94.19 187 VAL B O 1
ATOM 3648 N N . GLY B 1 188 ? 8.594 8.289 10.844 1 93.19 188 GLY B N 1
ATOM 3649 C CA . GLY B 1 188 ? 7.992 7.98 9.555 1 93.19 188 GLY B CA 1
ATOM 3650 C C . GLY B 1 188 ? 7.453 9.203 8.844 1 93.19 188 GLY B C 1
ATOM 3651 O O . GLY B 1 188 ? 7.637 9.352 7.633 1 93.19 188 GLY B O 1
ATOM 3652 N N . ARG B 1 189 ? 6.863 10.016 9.555 1 93.06 189 ARG B N 1
ATOM 3653 C CA . ARG B 1 189 ? 6.297 11.227 8.984 1 93.06 189 ARG B CA 1
ATOM 3654 C C . ARG B 1 189 ? 7.398 12.148 8.453 1 93.06 189 ARG B C 1
ATOM 3656 O O . ARG B 1 189 ? 7.27 12.711 7.363 1 93.06 189 ARG B O 1
ATOM 3663 N N . ILE B 1 190 ? 8.461 12.273 9.195 1 93.5 190 ILE B N 1
ATOM 3664 C CA . ILE B 1 190 ? 9.578 13.117 8.797 1 93.5 190 ILE B CA 1
ATOM 3665 C C . ILE B 1 190 ? 10.195 12.578 7.504 1 93.5 190 ILE B C 1
ATOM 3667 O O . ILE B 1 190 ? 10.523 13.352 6.598 1 93.5 190 ILE B O 1
ATOM 3671 N N . GLN B 1 191 ? 10.312 11.336 7.449 1 93.12 191 GLN B N 1
ATOM 3672 C CA . GLN B 1 191 ? 10.852 10.727 6.242 1 93.12 191 GLN B CA 1
ATOM 3673 C C . GLN B 1 191 ? 9.992 11.047 5.027 1 93.12 191 GLN B C 1
ATOM 3675 O O . GLN B 1 191 ? 10.508 11.328 3.943 1 93.12 191 GLN B O 1
ATOM 3680 N N . GLN B 1 192 ? 8.766 11.016 5.195 1 91.06 192 GLN B N 1
ATOM 3681 C CA . GLN B 1 192 ? 7.836 11.367 4.129 1 91.06 192 GLN B CA 1
ATOM 3682 C C . GLN B 1 192 ? 7.988 12.828 3.727 1 91.06 192 GLN B C 1
ATOM 3684 O O . GLN B 1 192 ? 7.961 13.156 2.539 1 91.06 192 GLN B O 1
ATOM 3689 N N . LEU B 1 193 ? 8.148 13.68 4.66 1 90.69 193 LEU B N 1
ATOM 3690 C CA . LEU B 1 193 ? 8.266 15.109 4.414 1 90.69 193 LEU B CA 1
ATOM 3691 C C . LEU B 1 193 ? 9.555 15.438 3.666 1 90.69 193 LEU B C 1
ATOM 3693 O O . LEU B 1 193 ? 9.562 16.281 2.771 1 90.69 193 LEU B O 1
ATOM 3697 N N . LEU B 1 194 ? 10.57 14.766 4.031 1 90.38 194 LEU B N 1
ATOM 3698 C CA . LEU B 1 194 ? 11.883 15.031 3.451 1 90.38 194 LEU B CA 1
ATOM 3699 C C . LEU B 1 194 ? 11.938 14.555 2.002 1 90.38 194 LEU B C 1
ATOM 3701 O O . LEU B 1 194 ? 12.797 14.992 1.235 1 90.38 194 LEU B O 1
ATOM 3705 N N . LYS B 1 195 ? 11.008 13.688 1.571 1 88 195 LYS B N 1
ATOM 3706 C CA . LYS B 1 195 ? 10.961 13.172 0.205 1 88 195 LYS B CA 1
ATOM 3707 C C . LYS B 1 195 ? 10.234 14.141 -0.721 1 88 195 LYS B C 1
ATOM 3709 O O . LYS B 1 195 ? 10.305 14.008 -1.944 1 88 195 LYS B O 1
ATOM 3714 N N . LYS B 1 196 ? 9.609 15.078 -0.158 1 86.31 196 LYS B N 1
ATOM 3715 C CA . LYS B 1 196 ? 8.891 16.062 -0.964 1 86.31 196 LYS B CA 1
ATOM 3716 C C . LYS B 1 196 ? 9.852 16.938 -1.747 1 86.31 196 LYS B C 1
ATOM 3718 O O . LYS B 1 196 ? 11.031 17.047 -1.395 1 86.31 196 LYS B O 1
ATOM 3723 N N . GLU B 1 197 ? 9.32 17.531 -2.854 1 82.31 197 GLU B N 1
ATOM 3724 C CA . GLU B 1 197 ? 10.125 18.422 -3.68 1 82.31 197 GLU B CA 1
ATOM 3725 C C . GLU B 1 197 ? 10.641 19.609 -2.867 1 82.31 197 GLU B C 1
ATOM 3727 O O . GLU B 1 197 ? 11.789 20.031 -3.039 1 82.31 197 GLU B O 1
ATOM 3732 N N . ASN B 1 198 ? 9.766 20.125 -1.984 1 82.38 198 ASN B N 1
ATOM 3733 C CA . ASN B 1 198 ? 10.125 21.266 -1.129 1 82.38 198 ASN B CA 1
ATOM 3734 C C . ASN B 1 198 ? 9.883 20.938 0.344 1 82.38 198 ASN B C 1
ATOM 3736 O O . ASN B 1 198 ? 8.906 21.422 0.933 1 82.38 198 ASN B O 1
ATOM 3740 N N . PRO B 1 199 ? 10.805 20.219 0.87 1 88.25 199 PRO B N 1
ATOM 3741 C CA . PRO B 1 199 ? 10.617 19.891 2.287 1 88.25 199 PRO B CA 1
ATOM 3742 C C . PRO B 1 199 ? 10.727 21.109 3.193 1 88.25 199 PRO B C 1
ATOM 3744 O O . PRO B 1 199 ? 11.469 22.047 2.891 1 88.25 199 PRO B O 1
ATOM 3747 N N . PRO B 1 200 ? 9.992 21.094 4.234 1 88.81 200 PRO B N 1
ATOM 3748 C CA . PRO B 1 200 ? 10.039 22.234 5.16 1 88.81 200 PRO B CA 1
ATOM 3749 C C . PRO B 1 200 ? 11.266 22.188 6.07 1 88.81 200 PRO B C 1
ATOM 3751 O O . PRO B 1 200 ? 11.125 22.25 7.297 1 88.81 200 PRO B O 1
ATOM 3754 N N . MET B 1 201 ? 12.375 22.344 5.582 1 87.62 201 MET B N 1
ATOM 3755 C CA . MET B 1 201 ? 13.625 22.203 6.32 1 87.62 201 MET B CA 1
ATOM 3756 C C . MET B 1 201 ? 13.859 23.406 7.227 1 87.62 201 MET B C 1
ATOM 3758 O O . MET B 1 201 ? 14.438 23.281 8.305 1 87.62 201 MET B O 1
ATOM 3762 N N . ALA B 1 202 ? 13.344 24.547 6.785 1 88.56 202 ALA B N 1
ATOM 3763 C CA . ALA B 1 202 ? 13.57 25.781 7.531 1 88.56 202 ALA B CA 1
ATOM 3764 C C . ALA B 1 202 ? 12.906 25.734 8.898 1 88.56 202 ALA B C 1
ATOM 3766 O O . ALA B 1 202 ? 13.305 26.453 9.82 1 88.56 202 ALA B O 1
ATOM 3767 N N . TRP B 1 203 ? 11.945 24.859 9.031 1 92.56 203 TRP B N 1
ATOM 3768 C CA . TRP B 1 203 ? 11.211 24.766 10.289 1 92.56 203 TRP B CA 1
ATOM 3769 C C . TRP B 1 203 ? 11.758 23.625 11.148 1 92.56 203 TRP B C 1
ATOM 3771 O O . TRP B 1 203 ? 11.508 23.578 12.352 1 92.56 203 TRP B O 1
ATOM 3781 N N . MET B 1 204 ? 12.531 22.781 10.539 1 91.56 204 MET B N 1
ATOM 3782 C CA . MET B 1 204 ? 12.898 21.516 11.188 1 91.56 204 MET B CA 1
ATOM 3783 C C . MET B 1 204 ? 14.18 21.688 12.008 1 91.56 204 MET B C 1
ATOM 3785 O O . MET B 1 204 ? 15.086 22.406 11.602 1 91.56 204 MET B O 1
ATOM 3789 N N . ALA B 1 205 ? 14.195 20.953 13.094 1 91.44 205 ALA B N 1
ATOM 3790 C CA . ALA B 1 205 ? 15.422 20.875 13.875 1 91.44 205 ALA B CA 1
ATOM 3791 C C . ALA B 1 205 ? 16.531 20.172 13.086 1 91.44 205 ALA B C 1
ATOM 3793 O O . ALA B 1 205 ? 16.25 19.391 12.18 1 91.44 205 ALA B O 1
ATOM 3794 N N . THR B 1 206 ? 17.75 20.438 13.477 1 89 206 THR B N 1
ATOM 3795 C CA . THR B 1 206 ? 18.906 19.922 12.75 1 89 206 THR B CA 1
ATOM 3796 C C . THR B 1 206 ? 18.922 18.391 12.797 1 89 206 THR B C 1
ATOM 3798 O O . THR B 1 206 ? 19.234 17.734 11.797 1 89 206 THR B O 1
ATOM 3801 N N . GLU B 1 207 ? 18.625 17.812 13.914 1 91.62 207 GLU B N 1
ATOM 3802 C CA . GLU B 1 207 ? 18.625 16.359 14.031 1 91.62 207 GLU B CA 1
ATOM 3803 C C . GLU B 1 207 ? 17.562 15.734 13.141 1 91.62 207 GLU B C 1
ATOM 3805 O O . GLU B 1 207 ? 17.703 14.586 12.695 1 91.62 207 GLU B O 1
ATOM 3810 N N . THR B 1 208 ? 16.469 16.438 12.836 1 91.62 208 THR B N 1
ATOM 3811 C CA . THR B 1 208 ? 15.344 15.953 12.039 1 91.62 208 THR B CA 1
ATOM 3812 C C . THR B 1 208 ? 15.703 15.922 10.562 1 91.62 208 THR B C 1
ATOM 3814 O O . THR B 1 208 ? 15.555 14.891 9.898 1 91.62 208 THR B O 1
ATOM 3817 N N . PHE B 1 209 ? 16.219 17 10.023 1 88.62 209 PHE B N 1
ATOM 3818 C CA . PHE B 1 209 ? 16.438 17.016 8.586 1 88.62 209 PHE B CA 1
ATOM 3819 C C . PHE B 1 209 ? 17.781 16.359 8.227 1 88.62 209 PHE B C 1
ATOM 3821 O O . PHE B 1 209 ? 17.953 15.875 7.113 1 88.62 209 PHE B O 1
ATOM 3828 N N . LEU B 1 210 ? 18.766 16.312 9.211 1 87.31 210 LEU B N 1
ATOM 3829 C CA . LEU B 1 210 ? 20.078 15.742 8.914 1 87.31 210 LEU B CA 1
ATOM 3830 C C . LEU B 1 210 ? 20.094 14.242 9.211 1 87.31 210 LEU B C 1
ATOM 3832 O O . LEU B 1 210 ? 20.719 13.469 8.477 1 87.31 210 LEU B O 1
ATOM 3836 N N . LEU B 1 211 ? 19.375 13.883 10.305 1 91 211 LEU B N 1
ATOM 3837 C CA . LEU B 1 211 ? 19.516 12.523 10.797 1 91 211 LEU B CA 1
ATOM 3838 C C . LEU B 1 211 ? 18.203 11.766 10.711 1 91 211 LEU B C 1
ATOM 3840 O O . LEU B 1 211 ? 18.141 10.578 11.031 1 91 211 LEU B O 1
ATOM 3844 N N . GLU B 1 212 ? 17.109 12.438 10.305 1 92.06 212 GLU B N 1
ATOM 3845 C CA . GLU B 1 212 ? 15.773 11.859 10.234 1 92.06 212 GLU B CA 1
ATOM 3846 C C . GLU B 1 212 ? 15.352 11.289 11.594 1 92.06 212 GLU B C 1
ATOM 3848 O O . GLU B 1 212 ? 14.781 10.203 11.664 1 92.06 212 GLU B O 1
ATOM 3853 N N . LYS B 1 213 ? 15.789 12.016 12.586 1 92.56 213 LYS B N 1
ATOM 3854 C CA . LYS B 1 213 ? 15.367 11.711 13.953 1 92.56 213 LYS B CA 1
ATOM 3855 C C . LYS B 1 213 ? 14.367 12.75 14.461 1 92.56 213 LYS B C 1
ATOM 3857 O O . LYS B 1 213 ? 14.336 13.883 13.969 1 92.56 213 LYS B O 1
ATOM 3862 N N . TYR B 1 214 ? 13.578 12.258 15.414 1 93.19 214 TYR B N 1
ATOM 3863 C CA . TYR B 1 214 ? 12.594 13.18 15.969 1 93.19 214 TYR B CA 1
ATOM 3864 C C . TYR B 1 214 ? 12.406 12.938 17.469 1 93.19 214 TYR B C 1
ATOM 3866 O O . TYR B 1 214 ? 12.109 11.82 17.891 1 93.19 214 TYR B O 1
ATOM 3874 N N . PHE B 1 215 ? 12.625 14.023 18.156 1 91.88 215 PHE B N 1
ATOM 3875 C CA . PHE B 1 215 ? 12.469 14 19.609 1 91.88 215 PHE B CA 1
ATOM 3876 C C . PHE B 1 215 ? 11.461 15.055 20.062 1 91.88 215 PHE B C 1
ATOM 3878 O O . PHE B 1 215 ? 11.125 15.969 19.297 1 91.88 215 PHE B O 1
ATOM 3885 N N . PRO B 1 216 ? 10.961 14.852 21.25 1 89 216 PRO B N 1
ATOM 3886 C CA . PRO B 1 216 ? 10.078 15.891 21.781 1 89 216 PRO B CA 1
ATOM 3887 C C . PRO B 1 216 ? 10.719 17.281 21.734 1 89 216 PRO B C 1
ATOM 3889 O O . PRO B 1 216 ? 10.023 18.266 21.5 1 89 216 PRO B O 1
ATOM 3892 N N . GLU B 1 217 ? 11.969 17.312 21.875 1 91.69 217 GLU B N 1
ATOM 3893 C CA . GLU B 1 217 ? 12.695 18.578 21.828 1 91.69 217 GLU B CA 1
ATOM 3894 C C . GLU B 1 217 ? 12.633 19.203 20.438 1 91.69 217 GLU B C 1
ATOM 3896 O O . GLU B 1 217 ? 12.727 20.422 20.297 1 91.69 217 GLU B O 1
ATOM 3901 N N . SER B 1 218 ? 12.508 18.391 19.453 1 93.88 218 SER B N 1
ATOM 3902 C CA . SER B 1 218 ? 12.375 18.906 18.094 1 93.88 218 SER B CA 1
ATOM 3903 C C . SER B 1 218 ? 11.133 19.781 17.953 1 93.88 218 SER B C 1
ATOM 3905 O O . SER B 1 218 ? 11.133 20.734 17.188 1 93.88 218 SER B O 1
ATOM 3907 N N . ASP B 1 219 ? 10.109 19.453 18.75 1 94 219 ASP B N 1
ATOM 3908 C CA . ASP B 1 219 ? 8.891 20.25 18.766 1 94 219 ASP B CA 1
ATOM 3909 C C . ASP B 1 219 ? 9.164 21.656 19.281 1 94 219 ASP B C 1
ATOM 3911 O O . ASP B 1 219 ? 8.531 22.625 18.844 1 94 219 ASP B O 1
ATOM 3915 N N . ILE B 1 220 ? 10.078 21.688 20.266 1 93.62 220 ILE B N 1
ATOM 3916 C CA . ILE B 1 220 ? 10.414 22.984 20.828 1 93.62 220 ILE B CA 1
ATOM 3917 C C . ILE B 1 220 ? 11.062 23.859 19.75 1 93.62 220 ILE B C 1
ATOM 3919 O O . ILE B 1 220 ? 10.766 25.047 19.656 1 93.62 220 ILE B O 1
ATOM 3923 N N . TRP B 1 221 ? 11.906 23.266 19.031 1 93.06 221 TRP B N 1
ATOM 3924 C CA . TRP B 1 221 ? 12.516 23.984 17.906 1 93.06 221 TRP B CA 1
ATOM 3925 C C . TRP B 1 221 ? 11.461 24.469 16.922 1 93.06 221 TRP B C 1
ATOM 3927 O O . TRP B 1 221 ? 11.43 25.641 16.578 1 93.06 221 TRP B O 1
ATOM 3937 N N . ASN B 1 222 ? 10.602 23.609 16.453 1 93.94 222 ASN B N 1
ATOM 3938 C CA . ASN B 1 222 ? 9.531 23.969 15.531 1 93.94 222 ASN B CA 1
ATOM 3939 C C . ASN B 1 222 ? 8.68 25.109 16.062 1 93.94 222 ASN B C 1
ATOM 3941 O O . ASN B 1 222 ? 8.305 26.016 15.32 1 93.94 222 ASN B O 1
ATOM 3945 N N . LEU B 1 223 ? 8.414 24.984 17.344 1 95.62 223 LEU B N 1
ATOM 3946 C CA . LEU B 1 223 ? 7.605 26.016 17.984 1 95.62 223 LEU B CA 1
ATOM 3947 C C . LEU B 1 223 ? 8.328 27.359 17.969 1 95.62 223 LEU B C 1
ATOM 3949 O O . LEU B 1 223 ? 7.699 28.391 17.766 1 95.62 223 LEU B O 1
ATOM 3953 N N . SER B 1 224 ? 9.617 27.312 18.203 1 94.12 224 SER B N 1
ATOM 3954 C CA . SER B 1 224 ? 10.391 28.547 18.188 1 94.12 224 SER B CA 1
ATOM 3955 C C . SER B 1 224 ? 10.367 29.203 16.797 1 94.12 224 SER B C 1
ATOM 3957 O O . SER B 1 224 ? 10.219 30.422 16.688 1 94.12 224 SER B O 1
ATOM 3959 N N . VAL B 1 225 ? 10.523 28.453 15.812 1 94.06 225 VAL B N 1
ATOM 3960 C CA . VAL B 1 225 ? 10.477 28.969 14.453 1 94.06 225 VAL B CA 1
ATOM 3961 C C . VAL B 1 225 ? 9.07 29.469 14.133 1 94.06 225 VAL B C 1
ATOM 3963 O O . VAL B 1 225 ? 8.898 30.484 13.469 1 94.06 225 VAL B O 1
ATOM 3966 N N . PHE B 1 226 ? 8.109 28.734 14.547 1 95.94 226 PHE B N 1
ATOM 3967 C CA . PHE B 1 226 ? 6.723 29.141 14.422 1 95.94 226 PHE B CA 1
ATOM 3968 C C . PHE B 1 226 ? 6.512 30.531 15.039 1 95.94 226 PHE B C 1
ATOM 3970 O O . PHE B 1 226 ? 5.875 31.391 14.43 1 95.94 226 PHE B O 1
ATOM 3977 N N . MET B 1 227 ? 7.086 30.719 16.25 1 94.56 227 MET B N 1
ATOM 3978 C CA . MET B 1 227 ? 6.969 32 16.938 1 94.56 227 MET B CA 1
ATOM 3979 C C . MET B 1 227 ? 7.633 33.125 16.141 1 94.56 227 MET B C 1
ATOM 3981 O O . MET B 1 227 ? 7.109 34.219 16.062 1 94.56 227 MET B O 1
ATOM 3985 N N . TRP B 1 228 ? 8.695 32.812 15.633 1 94.06 228 TRP B N 1
ATOM 3986 C CA . TRP B 1 228 ? 9.383 33.781 14.773 1 94.06 228 TRP B CA 1
ATOM 3987 C C . TRP B 1 228 ? 8.516 34.156 13.586 1 94.06 228 TRP B C 1
ATOM 3989 O O . TRP B 1 228 ? 8.383 35.344 13.266 1 94.06 228 TRP B O 1
ATOM 3999 N N . GLU B 1 229 ? 7.898 33.188 12.922 1 94 229 GLU B N 1
ATOM 4000 C CA . GLU B 1 229 ? 7.008 33.406 11.789 1 94 229 GLU B CA 1
ATOM 4001 C C . GLU B 1 229 ? 5.828 34.281 12.188 1 94 229 GLU B C 1
ATOM 4003 O O . GLU B 1 229 ? 5.441 35.188 11.445 1 94 229 GLU B O 1
ATOM 4008 N N . LEU B 1 230 ? 5.309 33.906 13.32 1 94.25 230 LEU B N 1
ATOM 4009 C CA . LEU B 1 230 ? 4.152 34.656 13.812 1 94.25 230 LEU B CA 1
ATOM 4010 C C . LEU B 1 230 ? 4.5 36.125 14.039 1 94.25 230 LEU B C 1
ATOM 4012 O O . LEU B 1 230 ? 3.791 37 13.578 1 94.25 230 LEU B O 1
ATOM 4016 N N . LEU B 1 231 ? 5.648 36.375 14.633 1 91.44 231 LEU B N 1
ATOM 4017 C CA . LEU B 1 231 ? 6.047 37.719 15 1 91.44 231 LEU B CA 1
ATOM 4018 C C . LEU B 1 231 ? 6.605 38.469 13.797 1 91.44 231 LEU B C 1
ATOM 4020 O O . LEU B 1 231 ? 6.73 39.688 13.836 1 91.44 231 LEU B O 1
ATOM 4024 N N . SER B 1 232 ? 6.891 37.781 12.773 1 90.31 232 SER B N 1
ATOM 4025 C CA . SER B 1 232 ? 7.309 38.375 11.523 1 90.31 232 SER B CA 1
ATOM 4026 C C . SER B 1 232 ? 6.129 38.562 10.57 1 90.31 232 SER B C 1
ATOM 4028 O O . SER B 1 232 ? 6.309 38.938 9.414 1 90.31 232 SER B O 1
ATOM 4030 N N . ILE B 1 233 ? 4.996 38.25 11.047 1 90.81 233 ILE B N 1
ATOM 4031 C CA . ILE B 1 233 ? 3.74 38.406 10.32 1 90.81 233 ILE B CA 1
ATOM 4032 C C . ILE B 1 233 ? 3.76 37.531 9.078 1 90.81 233 ILE B C 1
ATOM 4034 O O . ILE B 1 233 ? 3.467 38 7.973 1 90.81 233 ILE B O 1
ATOM 4038 N N . GLY B 1 234 ? 4.242 36.25 9.273 1 91.94 234 GLY B N 1
ATOM 4039 C CA . GLY B 1 234 ? 4.082 35.25 8.242 1 91.94 234 GLY B CA 1
ATOM 4040 C C . GLY B 1 234 ? 5.27 35.156 7.305 1 91.94 234 GLY B C 1
ATOM 4041 O O . GLY B 1 234 ? 5.176 34.562 6.234 1 91.94 234 GLY B O 1
ATOM 4042 N N . GLU B 1 235 ? 6.363 35.781 7.617 1 89.56 235 GLU B N 1
ATOM 4043 C CA . GLU B 1 235 ? 7.551 35.656 6.781 1 89.56 235 GLU B CA 1
ATOM 4044 C C . GLU B 1 235 ? 8.07 34.219 6.793 1 89.56 235 GLU B C 1
ATOM 4046 O O . GLU B 1 235 ? 8.008 33.531 7.82 1 89.56 235 GLU B O 1
ATOM 4051 N N . TYR B 1 236 ? 8.523 33.812 5.621 1 89.88 236 TYR B N 1
ATOM 4052 C CA . TYR B 1 236 ? 9.141 32.5 5.52 1 89.88 236 TYR B CA 1
ATOM 4053 C C . TYR B 1 236 ? 10.523 32.5 6.152 1 89.88 236 TYR B C 1
ATOM 4055 O O . TYR B 1 236 ? 11.352 33.375 5.855 1 89.88 236 TYR B O 1
ATOM 4063 N N . PRO B 1 237 ? 10.672 31.469 7.023 1 89.81 237 PRO B N 1
ATOM 4064 C CA . PRO B 1 237 ? 12.039 31.391 7.555 1 89.81 237 PRO B CA 1
ATOM 4065 C C . PRO B 1 237 ? 13.07 31.078 6.473 1 89.81 237 PRO B C 1
ATOM 4067 O O . PRO B 1 237 ? 12.82 30.266 5.586 1 89.81 237 PRO B O 1
ATOM 4070 N N . CYS B 1 238 ? 14.18 31.797 6.508 1 84.44 238 CYS B N 1
ATOM 4071 C CA . CYS B 1 238 ? 15.266 31.625 5.551 1 84.44 238 CYS B CA 1
ATOM 4072 C C . CYS B 1 238 ? 14.781 31.875 4.129 1 84.44 238 CYS B C 1
ATOM 4074 O O . CYS B 1 238 ? 15.18 31.172 3.201 1 84.44 238 CYS B O 1
ATOM 4076 N N . ALA B 1 239 ? 13.938 32.781 4.008 1 81.69 239 ALA B N 1
ATOM 4077 C CA . ALA B 1 239 ? 13.352 33.062 2.705 1 81.69 239 ALA B CA 1
ATOM 4078 C C . ALA B 1 239 ? 14.438 33.344 1.663 1 81.69 239 ALA B C 1
ATOM 4080 O O . ALA B 1 239 ? 15.414 34.031 1.941 1 81.69 239 ALA B O 1
ATOM 4081 N N . GLY B 1 240 ? 14.18 32.75 0.57 1 76.94 240 GLY B N 1
ATOM 4082 C CA . GLY B 1 240 ? 15.062 33.031 -0.551 1 76.94 240 GLY B CA 1
ATOM 4083 C C . GLY B 1 240 ? 16.266 32.125 -0.603 1 76.94 240 GLY B C 1
ATOM 4084 O O . GLY B 1 240 ? 17 32.094 -1.594 1 76.94 240 GLY B O 1
ATOM 4085 N N . LEU B 1 241 ? 16.484 31.438 0.411 1 80.31 241 LEU B N 1
ATOM 4086 C CA . LEU B 1 241 ? 17.641 30.562 0.426 1 80.31 241 LEU B CA 1
ATOM 4087 C C . LEU B 1 241 ? 17.281 29.172 -0.124 1 80.31 241 LEU B C 1
ATOM 4089 O O . LEU B 1 241 ? 16.172 28.688 0.106 1 80.31 241 LEU B O 1
ATOM 4093 N N . LEU B 1 242 ? 18.234 28.688 -0.837 1 79 242 LEU B N 1
ATOM 4094 C CA . LEU B 1 242 ? 18.094 27.312 -1.318 1 79 242 LEU B CA 1
ATOM 4095 C C . LEU B 1 242 ? 18.219 26.328 -0.17 1 79 242 LEU B C 1
ATOM 4097 O O . LEU B 1 242 ? 18.875 26.609 0.834 1 79 242 LEU B O 1
ATOM 4101 N N . GLN B 1 243 ? 17.641 25.172 -0.364 1 81.69 243 GLN B N 1
ATOM 4102 C CA . GLN B 1 243 ? 17.625 24.141 0.665 1 81.69 243 GLN B CA 1
ATOM 4103 C C . GLN B 1 243 ? 19.031 23.797 1.141 1 81.69 243 GLN B C 1
ATOM 4105 O O . GLN B 1 243 ? 19.266 23.672 2.342 1 81.69 243 GLN B O 1
ATOM 4110 N N . MET B 1 244 ? 19.859 23.672 0.148 1 80 244 MET B N 1
ATOM 4111 C CA . MET B 1 244 ? 21.234 23.344 0.485 1 80 244 MET B CA 1
ATOM 4112 C C . MET B 1 244 ? 21.875 24.438 1.323 1 80 244 MET B C 1
ATOM 4114 O O . MET B 1 244 ? 22.672 24.156 2.229 1 80 244 MET B O 1
ATOM 4118 N N . VAL B 1 245 ? 21.562 25.641 1.025 1 81.88 245 VAL B N 1
ATOM 4119 C CA . VAL B 1 245 ? 22.109 26.781 1.745 1 81.88 245 VAL B CA 1
ATOM 4120 C C . VAL B 1 245 ? 21.516 26.844 3.15 1 81.88 245 VAL B C 1
ATOM 4122 O O . VAL B 1 245 ? 22.219 27.109 4.121 1 81.88 245 VAL B O 1
ATOM 4125 N N . ILE B 1 246 ? 20.25 26.484 3.217 1 82.56 246 ILE B N 1
ATOM 4126 C CA . ILE B 1 246 ? 19.578 26.469 4.512 1 82.56 246 ILE B CA 1
ATOM 4127 C C . ILE B 1 246 ? 20.266 25.469 5.441 1 82.56 246 ILE B C 1
ATOM 4129 O O . ILE B 1 246 ? 20.578 25.797 6.59 1 82.56 246 ILE B O 1
ATOM 4133 N N . LYS B 1 247 ? 20.547 24.344 4.898 1 82.69 247 LYS B N 1
ATOM 4134 C CA . LYS B 1 247 ? 21.219 23.297 5.668 1 82.69 247 LYS B CA 1
ATOM 4135 C C . LYS B 1 247 ? 22.578 23.781 6.184 1 82.69 247 LYS B C 1
ATOM 4137 O O . LYS B 1 247 ? 22.891 23.641 7.367 1 82.69 247 LYS B O 1
ATOM 4142 N N . LYS B 1 248 ? 23.266 24.375 5.301 1 84.06 248 LYS B N 1
ATOM 4143 C CA . LYS B 1 248 ? 24.594 24.875 5.652 1 84.06 248 LYS B CA 1
ATOM 4144 C C . LYS B 1 248 ? 24.516 25.984 6.695 1 84.06 248 LYS B C 1
ATOM 4146 O O . LYS B 1 248 ? 25.281 25.984 7.668 1 84.06 248 LYS B O 1
ATOM 4151 N N . GLU B 1 249 ? 23.609 26.906 6.52 1 83.31 249 GLU B N 1
ATOM 4152 C CA . GLU B 1 249 ? 23.469 28.047 7.414 1 83.31 249 GLU B CA 1
ATOM 4153 C C . GLU B 1 249 ? 23.062 27.594 8.82 1 83.31 249 GLU B C 1
ATOM 4155 O O . GLU B 1 249 ? 23.594 28.109 9.812 1 83.31 249 GLU B O 1
ATOM 4160 N N . ILE B 1 250 ? 22.297 26.672 8.844 1 82.06 250 ILE B N 1
ATOM 4161 C CA . ILE B 1 250 ? 21.797 26.203 10.133 1 82.06 250 ILE B CA 1
ATOM 4162 C C . ILE B 1 250 ? 22.922 25.469 10.875 1 82.06 250 ILE B C 1
ATOM 4164 O O . ILE B 1 250 ? 23.109 25.656 12.07 1 82.06 250 ILE B O 1
ATOM 4168 N N . LEU B 1 251 ? 23.641 24.719 10.125 1 83.75 251 LEU B N 1
ATOM 4169 C CA . LEU B 1 251 ? 24.75 23.984 10.727 1 83.75 251 LEU B CA 1
ATOM 4170 C C . LEU B 1 251 ? 25.828 24.922 11.219 1 83.75 251 LEU B C 1
ATOM 4172 O O . LEU B 1 251 ? 26.531 24.609 12.188 1 83.75 251 LEU B O 1
ATOM 4176 N N . GLU B 1 252 ? 25.859 26.031 10.609 1 85.56 252 GLU B N 1
ATOM 4177 C CA . GLU B 1 252 ? 26.875 27 10.984 1 85.56 252 GLU B CA 1
ATOM 4178 C C . GLU B 1 252 ? 26.375 27.938 12.078 1 85.56 252 GLU B C 1
ATOM 4180 O O . GLU B 1 252 ? 27.078 28.859 12.477 1 85.56 252 GLU B O 1
ATOM 4185 N N . GLY B 1 253 ? 25.172 27.734 12.484 1 79.69 253 GLY B N 1
ATOM 4186 C CA . GLY B 1 253 ? 24.656 28.453 13.633 1 79.69 253 GLY B CA 1
ATOM 4187 C C . GLY B 1 253 ? 23.844 29.688 13.25 1 79.69 253 GLY B C 1
ATOM 4188 O O . GLY B 1 253 ? 23.719 30.625 14.047 1 79.69 253 GLY B O 1
ATOM 4189 N N . PHE B 1 254 ? 23.453 29.609 12.102 1 78.25 254 PHE B N 1
ATOM 4190 C CA . PHE B 1 254 ? 22.609 30.734 11.664 1 78.25 254 PHE B CA 1
ATOM 4191 C C . PHE B 1 254 ? 21.344 30.828 12.508 1 78.25 254 PHE B C 1
ATOM 4193 O O . PHE B 1 254 ? 20.719 29.812 12.797 1 78.25 254 PHE B O 1
ATOM 4200 N N . LEU B 1 255 ? 21.125 32.125 13.016 1 79.75 255 LEU B N 1
ATOM 4201 C CA . LEU B 1 255 ? 19.906 32.438 13.75 1 79.75 255 LEU B CA 1
ATOM 4202 C C . LEU B 1 255 ? 19 33.375 12.945 1 79.75 255 LEU B C 1
ATOM 4204 O O . LEU B 1 255 ? 19.5 34.281 12.281 1 79.75 255 LEU B O 1
ATOM 4208 N N . LEU B 1 256 ? 17.766 33.062 12.977 1 86.62 256 LEU B N 1
ATOM 4209 C CA . LEU B 1 256 ? 16.828 33.969 12.336 1 86.62 256 LEU B CA 1
ATOM 4210 C C . LEU B 1 256 ? 16.859 35.344 12.984 1 86.62 256 LEU B C 1
ATOM 4212 O O . LEU B 1 256 ? 16.922 35.469 14.211 1 86.62 256 LEU B O 1
ATOM 4216 N N . PRO B 1 257 ? 16.891 36.312 12.133 1 84.75 257 PRO B N 1
ATOM 4217 C CA . PRO B 1 257 ? 16.938 37.656 12.695 1 84.75 257 PRO B CA 1
ATOM 4218 C C . PRO B 1 257 ? 15.672 38 13.469 1 84.75 257 PRO B C 1
ATOM 4220 O O . PRO B 1 257 ? 14.586 37.5 13.148 1 84.75 257 PRO B O 1
ATOM 4223 N N . ARG B 1 258 ? 15.891 38.875 14.438 1 86.94 258 ARG B N 1
ATOM 4224 C CA . ARG B 1 258 ? 14.742 39.312 15.211 1 86.94 258 ARG B CA 1
ATOM 4225 C C . ARG B 1 258 ? 13.727 40.031 14.32 1 86.94 258 ARG B C 1
ATOM 4227 O O . ARG B 1 258 ? 14.07 41 13.617 1 86.94 258 ARG B O 1
ATOM 4234 N N . PRO B 1 259 ? 12.484 39.562 14.422 1 84.25 259 PRO B N 1
ATOM 4235 C CA . PRO B 1 259 ? 11.453 40.25 13.648 1 84.25 259 PRO B CA 1
ATOM 4236 C C . PRO B 1 259 ? 11.203 41.656 14.148 1 84.25 259 PRO B C 1
ATOM 4238 O O . PRO B 1 259 ? 11.43 41.969 15.328 1 84.25 259 PRO B O 1
ATOM 4241 N N . LYS B 1 260 ? 10.648 42.469 13.32 1 73.06 260 LYS B N 1
ATOM 4242 C CA . LYS B 1 260 ? 10.484 43.875 13.625 1 73.06 260 LYS B CA 1
ATOM 4243 C C . LYS B 1 260 ? 9.484 44.094 14.758 1 73.06 260 LYS B C 1
ATOM 4245 O O . LYS B 1 260 ? 9.688 44.938 15.633 1 73.06 260 LYS B O 1
ATOM 4250 N N . VAL B 1 261 ? 8.508 43.25 14.781 1 75.81 261 VAL B N 1
ATOM 4251 C CA . VAL B 1 261 ? 7.438 43.438 15.75 1 75.81 261 VAL B CA 1
ATOM 4252 C C . VAL B 1 261 ? 7.832 42.812 17.094 1 75.81 261 VAL B C 1
ATOM 4254 O O . VAL B 1 261 ? 7.195 43.094 18.109 1 75.81 261 VAL B O 1
ATOM 4257 N N . CYS B 1 262 ? 8.883 42.125 17.062 1 81.19 262 CYS B N 1
ATOM 4258 C CA . CYS B 1 262 ? 9.273 41.406 18.266 1 81.19 262 CYS B CA 1
ATOM 4259 C C . CYS B 1 262 ? 10.016 42.312 19.234 1 81.19 262 CYS B C 1
ATOM 4261 O O . CYS B 1 262 ? 11.086 42.844 18.906 1 81.19 262 CYS B O 1
ATOM 4263 N N . PRO B 1 263 ? 9.391 42.5 20.375 1 79.69 263 PRO B N 1
ATOM 4264 C CA . PRO B 1 263 ? 10.125 43.281 21.375 1 79.69 263 PRO B CA 1
ATOM 4265 C C . PRO B 1 263 ? 11.445 42.625 21.781 1 79.69 263 PRO B C 1
ATOM 4267 O O . PRO B 1 263 ? 11.602 41.406 21.641 1 79.69 263 PRO B O 1
ATOM 4270 N N . LYS B 1 264 ? 12.266 43.438 22.344 1 78 264 LYS B N 1
ATOM 4271 C CA . LYS B 1 264 ? 13.602 42.969 22.719 1 78 264 LYS B CA 1
ATOM 4272 C C . LYS B 1 264 ? 13.523 41.906 23.812 1 78 264 LYS B C 1
ATOM 4274 O O . LYS B 1 264 ? 14.359 41 23.859 1 78 264 LYS B O 1
ATOM 4279 N N . ASN B 1 265 ? 12.508 42 24.609 1 74.88 265 ASN B N 1
ATOM 4280 C CA . ASN B 1 265 ? 12.43 41.094 25.75 1 74.88 265 ASN B CA 1
ATOM 4281 C C . ASN B 1 265 ? 11.844 39.719 25.359 1 74.88 265 ASN B C 1
ATOM 4283 O O . ASN B 1 265 ? 11.883 38.781 26.141 1 74.88 265 ASN B O 1
ATOM 4287 N N . LEU B 1 266 ? 11.398 39.781 24.172 1 75 266 LEU B N 1
ATOM 4288 C CA . LEU B 1 266 ? 10.82 38.531 23.703 1 75 266 LEU B CA 1
ATOM 4289 C C . LEU B 1 266 ? 11.773 37.812 22.75 1 75 266 LEU B C 1
ATOM 4291 O O . LEU B 1 266 ? 12.281 38.406 21.812 1 75 266 LEU B O 1
#

Sequence (532 aa):
MQSLCTFCIEPEETKDKKPLLRKQIQSGQPFEYWSACISTKDSHSYSCVAKKLSDQATIRDYESMKNLVQSLSLLDMGSGFVQILHSSIQTLPFAIYYEELNFGTLCDHVVSRFPTELLLNTNRKLEPTNHAPVLKYLLKFAEDIIKAMQYLAHQKFSHPALSLRKVLMTENGSCKLYSIYPNELCVGRIQQLLKKENPPMAWMATETFLLEKYFPESDIWNLSVFMWELLSIGEYPCAGLLQMVIKKEILEGFLLPRPKVCPKNLMQSLCTFCIEPEETKDKKPLLRKQIQSGQPFEYWSACISTKDSHSYSCVAKKLSDQATIRDYESMKNLVQSLSLLDMGSGFVQILHSSIQTLPFAIYYEELNFGTLCDHVVSRFPTELLLNTNRKLEPTNHAPVLKYLLKFAEDIIKAMQYLAHQKFSHPALSLRKVLMTENGSCKLYSIYPNELCVGRIQQLLKKENPPMAWMATETFLLEKYFPESDIWNLSVFMWELLSIGEYPCAGLLQMVIKKEILEGFLLPRPKVCPKNL

Nearest PDB structures (foldseek):
  3gqi-assembly1_A  TM=7.667E-01  e=2.521E-16  Homo sapiens
  8jqi-assembly1_B  TM=7.557E-01  e=2.427E-15  Homo sapiens
  7wcx-assembly1_A  TM=7.954E-01  e=1.649E-14  Homo sapiens
  7yc3-assembly1_A  TM=7.846E-01  e=4.174E-14  Homo sapiens
  3ky2-assembly1_A  TM=7.458E-01  e=1.468E-14  Homo sapiens

Radius of gyration: 31.75 Å; Cα contacts (8 Å, |Δi|>4): 841; chains: 2; bounding box: 58×110×68 Å

Secondary structure (DSSP, 8-state):
-------SS-TTTS-S---EEEEEEE--SSEEEEEEEEE-TTS-EEEEEEEEE-TT-BHHHHHHHHHHHHHHTTS---TTBPPEEEEESSSSSPEEEEE---S-BHHHHHHHHS-HHHHH---S-------HHHHHHHHHHHHHHHHHHHHHHHTTEE-TT--GGGEEE-TTS-EEE---EEHHHHHHHHHHHHTSSS--GGGS-HHHHHH----HHHHHHHHHHHHHHHHTTSPPTTTT--HHHHHHHHHTT--PPPPTTS-TT-/-------SS-TTTS-S---EEEEEEE--SSEEEEEEEEE-TTS-EEEEEEEEE-TT-BHHHHHHHHHHHHHHTTS---TTBPPEEEEESSSSSPEEEEE---S-BHHHHHHHHS-HHHHH---S-------HHHHHHHHHHHHHHHHHHHHHHHTTEE-TT--GGGEEE-TTS-EEE---EEHHHHHHHHHHHHTSSS--GGGS-HHHHHH----HHHHHHHHHHHHHHHHTTSPPTTTT--HHHHHHHHHTT--PPPPTTS-TT-

InterPro domains:
  IPR000719 Protein kinase domain [PS50011] (1-266)
  IPR001245 Serine-threonine/tyrosine-protein kinase, catalytic domain [PF07714] (22-266)
  IPR001245 Serine-threonine/tyrosine-protein kinase, catalytic domain [PR00109] (151-169)
  IPR001245 Serine-threonine/tyrosine-protein kinase, catalytic domain [PR00109] (199-209)
  IPR001245 Serine-threonine/tyrosine-protein kinase, catalytic domain [PR00109] (218-240)
  IPR001245 Serine-threonine/tyrosine-protein kinase, catalytic domain [PR00109] (262-266)
  IPR011009 Protein kinase-like domain superfamily [SSF56112] (43-265)
  IPR020635 Tyrosine-protein kinase, catalytic domain [SM00219] (19-266)
  IPR050122 Receptor Tyrosine Kinase [PTHR24416] (103-266)

Organism: Stichopus japonicus (NCBI:txid307972)

pLDDT: mean 84.84, std 16.96, range [18.08, 97.75]

Foldseek 3Di:
DDQPLCLVPPPPFLPPDDKAFDAWDADDPQWTKTWIWGAGPVRDIAIWIKTWGDPPYDVVVLVLVVVFVVLSSPDDDDPQAFRWNDADSPDPRGITITHDADPAFQLVVLCVVDPLVNVPPPPDPDDPPPLVVVCVLLVVQLVSVVVVLVSQVVSQKAQQQDARRQWGAHPVGHIHHDRMGHQVCNLVVLVRQLPDPDRLVLLFDLCCNPVSDDDSVRRVSSSVVRSQCSQLSNDRRVPPDDPVVSNVCVVVPHDTDRHPSDDPVD/DPQPLCLVPPPPFLPDDDKDFDAWDADDPQWTKTWIWGAGPVRDIAIWIKTWGDPPYDVVVLVLVVVFVVLSSNDNDDPQAFRWNDADSPDPRGITITHDADPAFQLVVLCVVDPLVVLPPPPDPDDPPPLVVVVVLLVVQLVSVVVVLVSCVVSQKAQQQDARRQWGAHPVGHIHHDRMGHQVCNLVVLVRQLPDPDRLVLLFDLCCNPVSDDDSVRRVSSSVVRSQCSQLSNDRRVPPDDPVVSNVCVVVPHDTDRHPSDDPVD